Protein AF-A0A957LL84-F1 (afdb_monomer_lite)

Sequence (415 aa):
MSAEILDGRALAKEIRATLKNDVAALRARAGISPTLAVLRIGDDDASAGYARAIQKTCDGVGVDFREVDMPFAAQQGEVEEVLNELNTAPEVHGIMILEPVPDHISHAALIDMLNPAKDVDGVHPINAGRLQADRPPYFVPATPAGGIRLLEKAGVAFKGKEAVIVGRSDIVGKPMAMLLLHRHCTVTLCHSRTVDLPAVCRRADILCLAIGRAEMVKPDWVKPGAIVVDRHLLTIPPGVPAPATLRIEAGLYDARSGERLAVGNADRVALADIGVAPAPGDLPNAGRVDFGGKLALAGYDLDRRHSAPGDSLTLTMWWDALGVMDRDYVAFAHLLLPPDAVWAQDDRLLERSGARTSAWRVGDRLQATYTLALPETAPPGIYHVEVGVYDKDTYERLPVGGSEQGVALARIKVE

pLDDT: mean 88.14, std 11.17, range [44.12, 98.69]

Secondary structure (DSSP, 8-state):
-PPPP--HHHHHHHHHHHHHHHHHHHHHHH-PPPEEEEEEES--HHHHHHHHHHHHHHHHHT-EEEEEEE-TT--HHHHHHHHHHHHH-TT--EEEEPSPPPTTS-HHHHHHHS-TTTBTT--SHHHHHHHHTT-SS----HHHHHHHHHHHHTT---TT-EEEEE---TTTHHHHHHHHHHTT-EEEEE-TT-TTHHHHHTT-SEEEE--S-TT-S-GGGSPTT-EEEE----PPPTT--SSEEEEEEE-EE-TTT-PEEPBTTBSSEEEEEEEEPPPTTS-TT---EEETTTEEEEEEEES-SEE-TT-EEEEEEEEEE-S--SS-EEEEEEEEETTTEEEEEEEEE-EETTEEGGGPPTT-EEEEEEEEE--TTPPSEEEEEEEEEEETTT-PBPPBTTBSSPEEEEEEEE-

Radius of gyration: 27.76 Å; chains: 1; bounding box: 56×71×68 Å

Structure (mmCIF, N/CA/C/O backbone):
data_AF-A0A957LL84-F1
#
_entry.id   AF-A0A957LL84-F1
#
loop_
_atom_site.group_PDB
_atom_site.id
_atom_site.type_symbol
_atom_site.label_atom_id
_atom_site.label_alt_id
_atom_site.label_comp_id
_atom_site.label_asym_id
_atom_site.label_entity_id
_atom_site.label_seq_id
_atom_site.pdbx_PDB_ins_code
_atom_site.Cartn_x
_atom_site.Cartn_y
_atom_site.Cartn_z
_atom_site.occupancy
_atom_site.B_iso_or_equiv
_atom_site.auth_seq_id
_atom_site.auth_comp_id
_atom_site.auth_asym_id
_atom_site.auth_atom_id
_atom_site.pdbx_PDB_model_num
ATOM 1 N N . MET A 1 1 ? 16.658 11.658 -28.498 1.00 50.75 1 MET A N 1
ATOM 2 C CA . MET A 1 1 ? 15.235 11.539 -28.115 1.00 50.75 1 MET A CA 1
ATOM 3 C C . MET A 1 1 ? 15.182 11.368 -26.610 1.00 50.75 1 MET A C 1
ATOM 5 O O . MET A 1 1 ? 16.007 10.627 -26.090 1.00 50.75 1 MET A O 1
ATOM 9 N N . SER A 1 2 ? 14.302 12.097 -25.926 1.00 71.19 2 SER A N 1
ATOM 10 C CA . SER A 1 2 ? 14.059 11.949 -24.486 1.00 71.19 2 SER A CA 1
ATOM 11 C C . SER A 1 2 ? 13.233 10.691 -24.207 1.00 71.19 2 SER A C 1
ATOM 13 O O . SER A 1 2 ? 12.508 10.231 -25.088 1.00 71.19 2 SER A O 1
ATOM 15 N N . ALA A 1 3 ? 13.342 10.134 -22.999 1.00 77.75 3 ALA A N 1
ATOM 16 C CA . ALA A 1 3 ? 12.500 9.017 -22.577 1.00 77.75 3 ALA A CA 1
ATOM 17 C C . ALA A 1 3 ? 11.022 9.436 -22.483 1.00 77.75 3 ALA A C 1
ATOM 19 O O . ALA A 1 3 ? 10.717 10.586 -22.157 1.00 77.75 3 ALA A O 1
ATOM 20 N N . GLU A 1 4 ? 10.118 8.496 -22.750 1.00 83.62 4 GLU A N 1
ATOM 21 C CA . GLU A 1 4 ? 8.680 8.654 -22.528 1.00 83.62 4 GLU A CA 1
ATOM 22 C C . GLU A 1 4 ? 8.308 8.157 -21.123 1.00 83.62 4 GLU A C 1
ATOM 24 O O . GLU A 1 4 ? 8.862 7.170 -20.635 1.00 83.62 4 GLU A O 1
ATOM 29 N N . ILE A 1 5 ? 7.383 8.850 -20.456 1.00 85.31 5 ILE A N 1
ATOM 30 C CA . ILE A 1 5 ? 6.962 8.522 -19.091 1.00 85.31 5 ILE A CA 1
ATOM 31 C C . ILE A 1 5 ? 5.828 7.497 -19.129 1.00 85.31 5 ILE A C 1
ATOM 33 O O . ILE A 1 5 ? 4.793 7.721 -19.752 1.00 85.31 5 ILE A O 1
ATOM 37 N N . LEU A 1 6 ? 5.987 6.406 -18.377 1.00 85.25 6 LEU A N 1
ATOM 38 C CA . LEU A 1 6 ? 4.911 5.455 -18.101 1.00 85.25 6 LEU A CA 1
ATOM 39 C C . LEU A 1 6 ? 3.955 6.047 -17.048 1.00 85.25 6 LEU A C 1
ATOM 41 O O . LEU A 1 6 ? 4.217 5.968 -15.847 1.00 85.25 6 LEU A O 1
ATOM 45 N N . ASP A 1 7 ? 2.851 6.663 -17.482 1.00 85.69 7 ASP A N 1
ATOM 46 C CA . ASP A 1 7 ? 1.905 7.338 -16.578 1.00 85.69 7 ASP A CA 1
ATOM 47 C C . ASP A 1 7 ? 1.000 6.349 -15.815 1.00 85.69 7 ASP A C 1
ATOM 49 O O . ASP A 1 7 ? -0.119 6.006 -16.217 1.00 85.69 7 ASP A O 1
ATOM 53 N N . GLY A 1 8 ? 1.478 5.916 -14.647 1.00 87.62 8 GLY A N 1
ATOM 54 C CA . GLY A 1 8 ? 0.708 5.058 -13.751 1.00 87.62 8 GLY A CA 1
ATOM 55 C C . GLY A 1 8 ? -0.472 5.733 -13.061 1.00 87.62 8 GLY A C 1
ATOM 56 O O . GLY A 1 8 ? -1.405 5.042 -12.649 1.00 87.62 8 GLY A O 1
ATOM 57 N N . ARG A 1 9 ? -0.499 7.067 -12.968 1.00 87.06 9 ARG A N 1
ATOM 58 C CA . ARG A 1 9 ? -1.618 7.792 -12.353 1.00 87.06 9 ARG A CA 1
ATOM 59 C C . ARG A 1 9 ? -2.830 7.775 -13.276 1.00 87.06 9 ARG A C 1
ATOM 61 O O . ARG A 1 9 ? -3.941 7.495 -12.812 1.00 87.06 9 ARG A O 1
ATOM 68 N N . ALA A 1 10 ? -2.614 8.040 -14.564 1.00 87.56 10 ALA A N 1
ATOM 69 C CA . ALA A 1 10 ? -3.643 7.920 -15.588 1.00 87.56 10 ALA A CA 1
ATOM 70 C C . ALA A 1 10 ? -4.172 6.481 -15.665 1.00 87.56 10 ALA A C 1
ATOM 72 O O . ALA A 1 10 ? -5.386 6.275 -15.589 1.00 87.56 10 ALA A O 1
ATOM 73 N N . LEU A 1 11 ? -3.276 5.486 -15.700 1.00 92.50 11 LEU A N 1
ATOM 74 C CA . LEU A 1 11 ? -3.664 4.074 -15.736 1.00 92.50 11 LEU A CA 1
ATOM 75 C C . LEU A 1 11 ? -4.475 3.655 -14.498 1.00 92.50 11 LEU A C 1
ATOM 77 O O . LEU A 1 11 ? -5.513 3.013 -14.628 1.00 92.50 11 LEU A O 1
ATOM 81 N N . ALA A 1 12 ? -4.061 4.051 -13.292 1.00 90.88 12 ALA A N 1
ATOM 82 C CA . ALA A 1 12 ? -4.800 3.726 -12.073 1.00 90.88 12 ALA A CA 1
ATOM 83 C C . ALA A 1 12 ? -6.204 4.359 -12.051 1.00 90.88 12 ALA A C 1
ATOM 85 O O . ALA A 1 12 ? -7.150 3.758 -11.541 1.00 90.88 12 ALA A O 1
ATOM 86 N N . LYS A 1 13 ? -6.364 5.571 -12.606 1.00 92.94 13 LYS A N 1
ATOM 87 C CA . LYS A 1 13 ? -7.678 6.218 -12.755 1.00 92.94 13 LYS A CA 1
ATOM 88 C C . LYS A 1 13 ? -8.585 5.422 -13.695 1.00 92.94 13 LYS A C 1
ATOM 90 O O . LYS A 1 13 ? -9.747 5.219 -13.359 1.00 92.94 13 LYS A O 1
ATOM 95 N N . GLU A 1 14 ? -8.052 4.968 -14.825 1.00 95.00 14 GLU A N 1
ATOM 96 C CA . GLU A 1 14 ? -8.768 4.120 -15.784 1.00 95.00 14 GLU A CA 1
ATOM 97 C C . GLU A 1 14 ? -9.196 2.792 -15.145 1.00 95.00 14 GLU A C 1
ATOM 99 O O . GLU A 1 14 ? -10.377 2.457 -15.175 1.00 95.00 14 GLU A O 1
ATOM 104 N N . ILE A 1 15 ? -8.274 2.091 -14.472 1.00 95.25 15 ILE A N 1
ATOM 105 C CA . ILE A 1 15 ? -8.563 0.817 -13.793 1.00 95.25 15 ILE A CA 1
ATOM 106 C C . ILE A 1 15 ? -9.683 0.981 -12.760 1.00 95.25 15 ILE A C 1
ATOM 108 O O . ILE A 1 15 ? -10.614 0.180 -12.743 1.00 95.25 15 ILE A O 1
ATOM 112 N N . ARG A 1 16 ? -9.638 2.027 -11.924 1.00 95.44 16 ARG A N 1
ATOM 113 C CA . ARG A 1 16 ? -10.694 2.287 -10.929 1.00 95.44 16 ARG A CA 1
ATOM 114 C C . ARG A 1 16 ? -12.047 2.591 -11.570 1.00 95.44 16 ARG A C 1
ATOM 116 O O . ARG A 1 16 ? -13.069 2.175 -11.033 1.00 95.44 16 ARG A O 1
ATOM 123 N N . ALA A 1 17 ? -12.070 3.304 -12.697 1.00 95.38 17 ALA A N 1
ATOM 124 C CA . ALA A 1 17 ? -13.312 3.595 -13.410 1.00 95.38 17 ALA A CA 1
ATOM 125 C C . ALA A 1 17 ? -13.956 2.314 -13.963 1.00 95.38 17 ALA A C 1
ATOM 127 O O . ALA A 1 17 ? -15.155 2.112 -13.783 1.00 95.38 17 ALA A O 1
ATOM 128 N N . THR A 1 18 ? -13.158 1.428 -14.566 1.00 96.19 18 THR A N 1
ATOM 129 C CA . THR A 1 18 ? -13.625 0.111 -15.022 1.00 96.19 18 THR A CA 1
ATOM 130 C C . THR A 1 18 ? -14.109 -0.737 -13.849 1.00 96.19 18 THR A C 1
ATOM 132 O O . THR A 1 18 ? -15.236 -1.221 -13.876 1.00 96.19 18 THR A O 1
ATOM 135 N N . LEU A 1 19 ? -13.316 -0.826 -12.776 1.00 96.12 19 LEU A N 1
ATOM 136 C CA . LEU A 1 19 ? -13.655 -1.621 -11.595 1.00 96.12 19 LEU A CA 1
ATOM 137 C C . LEU A 1 19 ? -14.974 -1.174 -10.954 1.00 96.12 19 LEU A C 1
ATOM 139 O O . LEU A 1 19 ? -15.788 -2.011 -10.581 1.00 96.12 19 LEU A O 1
ATOM 143 N N . LYS A 1 20 ? -15.225 0.138 -10.881 1.00 97.31 20 LYS A N 1
ATOM 144 C CA . LYS A 1 20 ? -16.495 0.677 -10.379 1.00 97.31 20 LYS A CA 1
ATOM 145 C C . LYS A 1 20 ? -17.698 0.164 -11.175 1.00 97.31 20 LYS A C 1
ATOM 147 O O . LYS A 1 20 ? -18.723 -0.184 -10.592 1.00 97.31 20 LYS A O 1
ATOM 152 N N . ASN A 1 21 ? -17.575 0.111 -12.500 1.00 97.31 21 ASN A N 1
ATOM 153 C CA . ASN A 1 21 ? -18.633 -0.406 -13.365 1.00 97.31 21 ASN A CA 1
ATOM 154 C C . ASN A 1 21 ? -18.807 -1.921 -13.185 1.00 97.31 21 ASN A C 1
ATOM 156 O O . ASN A 1 21 ? -19.938 -2.393 -13.083 1.00 97.31 21 ASN A O 1
ATOM 160 N N . ASP A 1 22 ? -17.705 -2.668 -13.086 1.00 96.69 22 ASP A N 1
ATOM 161 C CA . ASP A 1 22 ? -17.727 -4.123 -12.900 1.00 96.69 22 ASP A CA 1
ATOM 162 C C . ASP A 1 22 ? -18.371 -4.520 -11.565 1.00 96.69 22 ASP A C 1
ATOM 164 O O . ASP A 1 22 ? -19.194 -5.436 -11.516 1.00 96.69 22 ASP A O 1
ATOM 168 N N . VAL A 1 23 ? -18.052 -3.799 -10.487 1.00 97.19 23 VAL A N 1
ATOM 169 C CA . VAL A 1 23 ? -18.626 -4.017 -9.152 1.00 97.19 23 VAL A CA 1
ATOM 170 C C . VAL A 1 23 ? -20.118 -3.687 -9.139 1.00 97.19 23 VAL A C 1
ATOM 172 O O . VAL A 1 23 ? -20.918 -4.484 -8.645 1.00 97.19 23 VAL A O 1
ATOM 175 N N . ALA A 1 24 ? -20.526 -2.570 -9.752 1.00 96.62 24 ALA A N 1
ATOM 176 C CA . ALA A 1 24 ? -21.940 -2.230 -9.895 1.00 96.62 24 ALA A CA 1
ATOM 177 C C . ALA A 1 24 ? -22.710 -3.302 -10.690 1.00 96.62 24 ALA A C 1
ATOM 179 O O . ALA A 1 24 ? -23.797 -3.719 -10.283 1.00 96.62 24 ALA A O 1
ATOM 180 N N . ALA A 1 25 ? -22.131 -3.796 -11.789 1.00 97.12 25 ALA A N 1
ATOM 181 C CA . ALA A 1 25 ? -22.722 -4.856 -12.599 1.00 97.12 25 ALA A CA 1
ATOM 182 C C . ALA A 1 25 ? -22.815 -6.187 -11.838 1.00 97.12 25 ALA A C 1
ATOM 184 O O . ALA A 1 25 ? -23.831 -6.878 -11.933 1.00 97.12 25 ALA A O 1
ATOM 185 N N . LEU A 1 26 ? -21.787 -6.548 -11.061 1.00 96.75 26 LEU A N 1
ATOM 186 C CA . LEU A 1 26 ? -21.783 -7.750 -10.228 1.00 96.75 26 LEU A CA 1
ATOM 187 C C . LEU A 1 26 ? -22.879 -7.696 -9.158 1.00 96.75 26 LEU A C 1
ATOM 189 O O . LEU A 1 26 ? -23.632 -8.663 -9.010 1.00 96.75 26 LEU A O 1
ATOM 193 N N . ARG A 1 27 ? -23.020 -6.551 -8.485 1.00 95.56 27 ARG A N 1
ATOM 194 C CA . ARG A 1 27 ? -24.066 -6.329 -7.484 1.00 95.56 27 ARG A CA 1
ATOM 195 C C . ARG A 1 27 ? -25.458 -6.428 -8.099 1.00 95.56 27 ARG A C 1
ATOM 197 O O . ARG A 1 27 ? -26.313 -7.121 -7.559 1.00 95.56 27 ARG A O 1
ATOM 204 N N . ALA A 1 28 ? -25.667 -5.806 -9.260 1.00 96.44 28 ALA A N 1
ATOM 205 C CA . ALA A 1 28 ? -26.950 -5.833 -9.958 1.00 96.44 28 ALA A CA 1
ATOM 206 C C . ALA A 1 28 ? -27.344 -7.238 -10.444 1.00 96.44 28 ALA A C 1
ATOM 208 O O . ALA A 1 28 ? -28.510 -7.611 -10.354 1.00 96.44 28 ALA A O 1
ATOM 209 N N . ARG A 1 29 ? -26.387 -8.022 -10.962 1.00 97.06 29 ARG A N 1
ATOM 210 C CA . ARG A 1 29 ? -26.680 -9.330 -11.578 1.00 97.06 29 ARG A CA 1
ATOM 211 C C . ARG A 1 29 ? -26.731 -10.497 -10.593 1.00 97.06 29 ARG A C 1
ATOM 213 O O . ARG A 1 29 ? -27.432 -11.464 -10.859 1.00 97.06 29 ARG A O 1
ATOM 220 N N . ALA A 1 30 ? -25.947 -10.444 -9.516 1.00 94.75 30 ALA A N 1
ATOM 221 C CA . ALA A 1 30 ? -25.749 -11.577 -8.609 1.00 94.75 30 ALA A CA 1
ATOM 222 C C . ALA A 1 30 ? -26.071 -11.254 -7.144 1.00 94.75 30 ALA A C 1
ATOM 224 O O . ALA A 1 30 ? -26.019 -12.152 -6.312 1.00 94.75 30 ALA A O 1
ATOM 225 N N . GLY A 1 31 ? -26.364 -9.992 -6.804 1.00 94.12 31 GLY A N 1
ATOM 226 C CA . GLY A 1 31 ? -26.556 -9.571 -5.413 1.00 94.12 31 GLY A CA 1
ATOM 227 C C . GLY A 1 31 ? -25.285 -9.651 -4.560 1.00 94.12 31 GLY A C 1
ATOM 228 O O . GLY A 1 31 ? -25.365 -9.527 -3.343 1.00 94.12 31 GLY A O 1
ATOM 229 N N . ILE A 1 32 ? -24.120 -9.864 -5.181 1.00 94.06 32 ILE A N 1
ATOM 230 C CA . ILE A 1 32 ? -22.833 -10.001 -4.495 1.00 94.06 32 ILE A CA 1
ATOM 231 C C . ILE A 1 32 ? -22.184 -8.623 -4.381 1.00 94.06 32 ILE A C 1
ATOM 233 O O . ILE A 1 32 ? -21.918 -7.977 -5.398 1.00 94.06 32 ILE A O 1
ATOM 237 N N . SER A 1 33 ? -21.882 -8.213 -3.152 1.00 94.38 33 SER A N 1
ATOM 238 C CA . SER A 1 33 ? -20.912 -7.156 -2.874 1.00 94.38 33 SER A CA 1
ATOM 239 C C . SER A 1 33 ? -19.545 -7.793 -2.620 1.00 94.38 33 SER A C 1
ATOM 241 O O . SER A 1 33 ? -19.412 -8.543 -1.652 1.00 94.38 33 SER A O 1
ATOM 243 N N . PRO A 1 34 ? -18.522 -7.539 -3.453 1.00 97.19 34 PRO A N 1
ATOM 244 C CA . PRO A 1 34 ? -17.159 -7.919 -3.113 1.00 97.19 34 PRO A CA 1
ATOM 245 C C . PRO A 1 34 ? -16.738 -7.226 -1.821 1.00 97.19 34 PRO A C 1
ATOM 247 O O . PRO A 1 34 ? -16.951 -6.023 -1.686 1.00 97.19 34 PRO A O 1
ATOM 250 N N . THR A 1 35 ? -16.093 -7.971 -0.929 1.00 98.25 35 THR A N 1
ATOM 251 C CA . THR A 1 35 ? -15.623 -7.455 0.360 1.00 98.25 35 THR A CA 1
ATOM 252 C C . THR A 1 35 ? -14.144 -7.743 0.515 1.00 98.25 35 THR A C 1
ATOM 254 O O . THR A 1 35 ? -13.729 -8.905 0.423 1.00 98.25 35 THR A O 1
ATOM 257 N N . LEU A 1 36 ? -13.370 -6.694 0.778 1.00 98.44 36 LEU A N 1
ATOM 258 C CA . LEU A 1 36 ? -11.965 -6.781 1.147 1.00 98.44 36 LEU A CA 1
ATOM 259 C C . LEU A 1 36 ? -11.825 -6.633 2.662 1.00 98.44 36 LEU A C 1
ATOM 261 O O . LEU A 1 36 ? -12.185 -5.598 3.223 1.00 98.44 36 LEU A O 1
ATOM 265 N N . ALA A 1 37 ? -11.282 -7.659 3.311 1.00 98.38 37 ALA A N 1
ATOM 266 C CA . ALA A 1 37 ? -10.852 -7.588 4.696 1.00 98.38 37 ALA A CA 1
ATOM 267 C C . ALA A 1 37 ? -9.371 -7.199 4.777 1.00 98.38 37 ALA A C 1
ATOM 269 O O . ALA A 1 37 ? -8.539 -7.747 4.054 1.00 98.38 37 ALA A O 1
ATOM 270 N N . VAL A 1 38 ? -9.040 -6.270 5.667 1.00 97.12 38 VAL A N 1
ATOM 271 C CA . VAL A 1 38 ? -7.661 -5.868 5.954 1.00 97.12 38 VAL A CA 1
ATOM 272 C C . VAL A 1 38 ? -7.380 -6.125 7.425 1.00 97.12 38 VAL A C 1
ATOM 274 O O . VAL A 1 38 ? -8.045 -5.546 8.280 1.00 97.12 38 VAL A O 1
ATOM 277 N N . LEU A 1 39 ? -6.408 -6.992 7.702 1.00 95.44 39 LEU A N 1
ATOM 278 C CA . LEU A 1 39 ? -5.935 -7.317 9.042 1.00 95.44 39 LEU A CA 1
ATOM 279 C C . LEU A 1 39 ? -4.690 -6.482 9.357 1.00 95.44 39 LEU A C 1
ATOM 281 O O . LEU A 1 39 ? -3.664 -6.617 8.688 1.00 95.44 39 LEU A O 1
ATOM 285 N N . ARG A 1 40 ? -4.786 -5.629 10.377 1.00 91.25 40 ARG A N 1
ATOM 286 C CA . ARG A 1 40 ? -3.678 -4.847 10.935 1.00 91.25 40 ARG A CA 1
ATOM 287 C C . ARG A 1 40 ? -3.438 -5.276 12.378 1.00 91.25 40 ARG A C 1
ATOM 289 O O . ARG A 1 40 ? -4.389 -5.533 13.111 1.00 91.25 40 ARG A O 1
ATOM 296 N N . ILE A 1 41 ? -2.168 -5.365 12.768 1.00 85.94 41 ILE A N 1
ATOM 297 C CA . ILE A 1 41 ? -1.755 -5.802 14.102 1.00 85.94 41 ILE A CA 1
ATOM 298 C C . ILE A 1 41 ? -0.745 -4.789 14.639 1.00 85.94 41 ILE A C 1
ATOM 300 O O . ILE A 1 41 ? 0.314 -4.597 14.046 1.00 85.94 41 ILE A O 1
ATOM 304 N N . GLY A 1 42 ? -1.067 -4.159 15.764 1.00 72.94 42 GLY A N 1
ATOM 305 C CA . GLY A 1 42 ? -0.247 -3.124 16.381 1.00 72.94 42 GLY A CA 1
ATOM 306 C C . GLY A 1 42 ? -0.484 -1.714 15.841 1.00 72.94 42 GLY A C 1
ATOM 307 O O . GLY A 1 42 ? -1.317 -1.464 14.965 1.00 72.94 42 GLY A O 1
ATOM 308 N N . ASP A 1 43 ? 0.296 -0.787 16.393 1.00 63.41 43 ASP A N 1
ATOM 309 C CA . ASP A 1 43 ? 0.041 0.655 16.324 1.00 63.41 43 ASP A CA 1
ATOM 310 C C . ASP A 1 43 ? 0.946 1.374 15.307 1.00 63.41 43 ASP A C 1
ATOM 312 O O . ASP A 1 43 ? 1.359 2.514 15.509 1.00 63.41 43 ASP A O 1
ATOM 316 N N . ASP A 1 44 ? 1.300 0.704 14.206 1.00 61.88 44 ASP A N 1
ATOM 317 C CA . ASP A 1 44 ? 2.114 1.317 13.155 1.00 61.88 44 ASP A CA 1
ATOM 318 C C . ASP A 1 44 ? 1.301 2.349 12.346 1.00 61.88 44 ASP A C 1
ATOM 320 O O . ASP A 1 44 ? 0.413 2.014 11.551 1.00 61.88 44 ASP A O 1
ATOM 324 N N . ASP A 1 45 ? 1.634 3.630 12.530 1.00 55.59 45 ASP A N 1
ATOM 325 C CA . ASP A 1 45 ? 0.967 4.768 11.884 1.00 55.59 45 ASP A CA 1
ATOM 326 C C . ASP A 1 45 ? 0.991 4.685 10.347 1.00 55.59 45 ASP A C 1
ATOM 328 O O . ASP A 1 45 ? 0.041 5.116 9.675 1.00 55.59 45 ASP A O 1
ATOM 332 N N . ALA A 1 46 ? 2.059 4.119 9.770 1.00 57.38 46 ALA A N 1
ATOM 333 C CA . ALA A 1 46 ? 2.189 3.944 8.327 1.00 57.38 46 ALA A CA 1
ATOM 334 C C . ALA A 1 46 ? 1.185 2.905 7.798 1.00 57.38 46 ALA A C 1
ATOM 336 O O . ALA A 1 46 ? 0.487 3.168 6.812 1.00 57.38 46 ALA A O 1
ATOM 337 N N . SER A 1 47 ? 1.041 1.778 8.494 1.00 66.00 47 SER A N 1
ATOM 338 C CA . SER A 1 47 ? 0.056 0.731 8.211 1.00 66.00 47 SER A CA 1
ATOM 339 C C . SER A 1 47 ? -1.373 1.251 8.336 1.00 66.00 47 SER A C 1
ATOM 341 O O . SER A 1 47 ? -2.200 1.003 7.456 1.00 66.00 47 SER A O 1
ATOM 343 N N . ALA A 1 48 ? -1.667 2.053 9.363 1.00 68.50 48 ALA A N 1
ATOM 344 C CA . ALA A 1 48 ? -2.971 2.699 9.512 1.00 68.50 48 ALA A CA 1
ATOM 345 C C . ALA A 1 48 ? -3.256 3.694 8.367 1.00 68.50 48 ALA A C 1
ATOM 347 O O . ALA A 1 48 ? -4.366 3.753 7.830 1.00 68.50 48 ALA A O 1
ATOM 348 N N . GLY A 1 49 ? -2.249 4.465 7.941 1.00 69.56 49 GLY A N 1
ATOM 349 C CA . GLY A 1 49 ? -2.343 5.336 6.766 1.00 69.56 49 GLY A CA 1
ATOM 350 C C . GLY A 1 49 ? -2.634 4.570 5.476 1.00 69.56 49 GLY A C 1
ATOM 351 O O . GLY A 1 49 ? -3.470 4.999 4.674 1.00 69.56 49 GLY A O 1
ATOM 352 N N . TYR A 1 50 ? -1.987 3.420 5.298 1.00 75.38 50 TYR A N 1
ATOM 353 C CA . TYR A 1 50 ? -2.183 2.555 4.143 1.00 75.38 50 TYR A CA 1
ATOM 354 C C . TYR A 1 50 ? -3.579 1.912 4.131 1.00 75.38 50 TYR A C 1
ATOM 356 O O . TYR A 1 50 ? -4.259 1.969 3.103 1.00 75.38 50 TYR A O 1
ATOM 364 N N . ALA A 1 51 ? -4.069 1.418 5.274 1.00 83.06 51 ALA A N 1
ATOM 365 C CA . ALA A 1 51 ? -5.433 0.900 5.419 1.00 83.06 51 ALA A CA 1
ATOM 366 C C . ALA A 1 51 ? -6.489 1.942 5.010 1.00 83.06 51 ALA A C 1
ATOM 368 O O . ALA A 1 51 ? -7.371 1.648 4.201 1.00 83.06 51 ALA A O 1
ATOM 369 N N . ARG A 1 52 ? -6.343 3.198 5.461 1.00 82.81 52 ARG A N 1
ATOM 370 C CA . ARG A 1 52 ? -7.228 4.311 5.061 1.00 82.81 52 ARG A CA 1
ATOM 371 C C . ARG A 1 52 ? -7.208 4.571 3.552 1.00 82.81 52 ARG A C 1
ATOM 373 O O . ARG A 1 52 ? -8.242 4.880 2.957 1.00 82.81 52 ARG A O 1
ATOM 380 N N . ALA A 1 53 ? -6.044 4.461 2.910 1.00 82.31 53 ALA A N 1
ATOM 381 C CA . ALA A 1 53 ? -5.929 4.625 1.461 1.00 82.31 53 ALA A CA 1
ATOM 382 C C . ALA A 1 53 ? -6.623 3.486 0.689 1.00 82.31 53 ALA A C 1
ATOM 384 O O . ALA A 1 53 ? -7.269 3.743 -0.337 1.00 82.31 53 ALA A O 1
ATOM 385 N N . ILE A 1 54 ? -6.535 2.248 1.192 1.00 91.12 54 ILE A N 1
ATOM 386 C CA . ILE A 1 54 ? -7.260 1.092 0.647 1.00 91.12 54 ILE A CA 1
ATOM 387 C C . ILE A 1 54 ? -8.766 1.291 0.821 1.00 91.12 54 ILE A C 1
ATOM 389 O O . ILE A 1 54 ? -9.492 1.177 -0.166 1.00 91.12 54 ILE A O 1
ATOM 393 N N . GLN A 1 55 ? -9.228 1.662 2.019 1.00 94.31 55 GLN A N 1
ATOM 394 C CA . GLN A 1 55 ? -10.641 1.929 2.300 1.00 94.31 55 GLN A CA 1
ATOM 395 C C . GLN A 1 55 ? -11.210 2.970 1.336 1.00 94.31 55 GLN A C 1
ATOM 397 O O . GLN A 1 55 ? -12.157 2.691 0.609 1.00 94.31 55 GLN A O 1
ATOM 402 N N . LYS A 1 56 ? -10.554 4.131 1.221 1.00 90.75 56 LYS A N 1
ATOM 403 C CA . LYS A 1 56 ? -10.966 5.193 0.292 1.00 90.75 56 LYS A CA 1
ATOM 404 C C . LYS A 1 56 ? -11.036 4.709 -1.158 1.00 90.75 56 LYS A C 1
ATOM 406 O O . LYS A 1 56 ? -11.869 5.176 -1.937 1.00 90.75 56 LYS A O 1
ATOM 411 N N . THR A 1 57 ? -10.136 3.805 -1.546 1.00 92.50 57 THR A N 1
ATOM 412 C CA . THR A 1 57 ? -10.169 3.194 -2.876 1.00 92.50 57 THR A CA 1
ATOM 413 C C . THR A 1 57 ? -11.378 2.275 -3.022 1.00 92.50 57 THR A C 1
ATOM 415 O O . THR A 1 57 ? -12.081 2.407 -4.023 1.00 92.50 57 THR A O 1
ATOM 418 N N . CYS A 1 58 ? -11.641 1.411 -2.036 1.00 95.81 58 CYS A N 1
ATOM 419 C CA . CYS A 1 58 ? -12.788 0.501 -1.995 1.00 95.81 58 CYS A CA 1
ATOM 420 C C . CYS A 1 58 ? -14.113 1.269 -2.074 1.00 95.81 58 CYS A C 1
ATOM 422 O O . CYS A 1 58 ? -14.900 1.015 -2.987 1.00 95.81 58 CYS A O 1
ATOM 424 N N . ASP A 1 59 ? -14.286 2.298 -1.240 1.00 95.00 59 ASP A N 1
ATOM 425 C CA . ASP A 1 59 ? -15.456 3.185 -1.242 1.00 95.00 59 ASP A CA 1
ATOM 426 C C . ASP A 1 59 ? -15.666 3.832 -2.619 1.00 95.00 59 ASP A C 1
ATOM 428 O O . ASP A 1 59 ? -16.776 3.893 -3.150 1.00 95.00 59 ASP A O 1
ATOM 432 N N . GLY A 1 60 ? -14.574 4.285 -3.245 1.00 94.00 60 GLY A N 1
ATOM 433 C CA . GLY A 1 60 ? -14.606 4.925 -4.558 1.00 94.00 60 GLY A CA 1
ATOM 434 C C . GLY A 1 60 ? -15.057 4.004 -5.697 1.00 94.00 60 GLY A C 1
ATOM 435 O O . GLY A 1 60 ? -15.597 4.498 -6.695 1.00 94.00 60 GLY A O 1
ATOM 436 N N . VAL A 1 61 ? -14.849 2.689 -5.562 1.00 96.62 61 VAL A N 1
ATOM 437 C CA . VAL A 1 61 ? -15.224 1.675 -6.564 1.00 96.62 61 VAL A CA 1
ATOM 438 C C . VAL A 1 61 ? -16.431 0.822 -6.157 1.00 96.62 61 VAL A C 1
ATOM 440 O O . VAL A 1 61 ? -16.910 0.040 -6.972 1.00 96.62 61 VAL A O 1
ATOM 443 N N . GLY A 1 62 ? -16.959 0.994 -4.943 1.00 95.75 62 GLY A N 1
ATOM 444 C CA . GLY A 1 62 ? -18.123 0.265 -4.431 1.00 95.75 62 GLY A CA 1
ATOM 445 C C . GLY A 1 62 ? -17.827 -1.141 -3.899 1.00 95.75 62 GLY A C 1
ATOM 446 O O . GLY A 1 62 ? -18.744 -1.959 -3.854 1.00 95.75 62 GLY A O 1
ATOM 447 N N . VAL A 1 63 ? -16.571 -1.429 -3.545 1.00 97.62 63 VAL A N 1
ATOM 448 C CA . VAL A 1 63 ? -16.166 -2.658 -2.839 1.00 97.62 63 VAL A CA 1
ATOM 449 C C . VAL A 1 63 ? -16.376 -2.435 -1.344 1.00 97.62 63 VAL A C 1
ATOM 451 O O . VAL A 1 63 ? -15.952 -1.405 -0.823 1.00 97.62 63 VAL A O 1
ATOM 454 N N . ASP A 1 64 ? -17.007 -3.385 -0.658 1.00 97.88 64 ASP A N 1
ATOM 455 C CA . ASP A 1 64 ? -17.198 -3.313 0.788 1.00 97.88 64 ASP A CA 1
ATOM 456 C C . ASP A 1 64 ? -15.844 -3.533 1.493 1.00 97.88 64 ASP A C 1
ATOM 458 O O . ASP A 1 64 ? -15.007 -4.331 1.059 1.00 97.88 64 ASP A O 1
ATOM 462 N N . PHE A 1 65 ? -15.601 -2.805 2.582 1.00 97.56 65 PHE A N 1
ATOM 463 C CA . PHE A 1 65 ? -14.322 -2.818 3.291 1.00 97.56 65 PHE A CA 1
ATOM 464 C C . PHE A 1 65 ? -14.516 -3.214 4.752 1.00 97.56 65 PHE A C 1
ATOM 466 O O . PHE A 1 65 ? -15.337 -2.627 5.459 1.00 97.56 65 PHE A O 1
ATOM 473 N N . ARG A 1 66 ? -13.738 -4.195 5.214 1.00 97.12 66 ARG A N 1
ATOM 474 C CA . ARG A 1 66 ? -13.722 -4.650 6.606 1.00 97.12 66 ARG A CA 1
ATOM 475 C C . ARG A 1 66 ? -12.317 -4.495 7.172 1.00 97.12 66 ARG A C 1
ATOM 477 O O . ARG A 1 66 ? -11.445 -5.314 6.908 1.00 97.12 66 ARG A O 1
ATOM 484 N N . GLU A 1 67 ? -12.105 -3.462 7.973 1.00 93.81 67 GLU A N 1
ATOM 485 C CA . GLU A 1 67 ? -10.880 -3.348 8.766 1.00 93.81 67 GLU A CA 1
ATOM 486 C C . GLU A 1 67 ? -10.991 -4.224 10.014 1.00 93.81 67 GLU A C 1
ATOM 488 O O . GLU A 1 67 ? -11.994 -4.164 10.729 1.00 93.81 67 GLU A O 1
ATOM 493 N N . VAL A 1 68 ? -9.957 -5.017 10.275 1.00 94.06 68 VAL A N 1
ATOM 494 C CA . VAL A 1 68 ? -9.754 -5.719 11.539 1.00 94.06 68 VAL A CA 1
ATOM 495 C C . VAL A 1 68 ? -8.456 -5.208 12.141 1.00 94.06 68 VAL A C 1
ATOM 497 O O . VAL A 1 68 ? -7.375 -5.465 11.617 1.00 94.06 68 VAL A O 1
ATOM 500 N N . ASP A 1 69 ? -8.596 -4.444 13.217 1.00 86.81 69 ASP A N 1
ATOM 501 C CA . ASP A 1 69 ? -7.492 -3.833 13.945 1.00 86.81 69 ASP A CA 1
ATOM 502 C C . ASP A 1 69 ? -7.263 -4.591 15.252 1.00 86.81 69 ASP A C 1
ATOM 504 O O . ASP A 1 69 ? -8.158 -4.657 16.099 1.00 86.81 69 ASP A O 1
ATOM 508 N N . MET A 1 70 ? -6.089 -5.199 15.387 1.00 87.44 70 MET A N 1
ATOM 509 C CA . MET A 1 70 ? -5.686 -5.946 16.572 1.00 87.44 70 MET A CA 1
ATOM 510 C C . MET A 1 70 ? -4.604 -5.181 17.344 1.00 87.44 70 MET A C 1
ATOM 512 O O . MET A 1 70 ? -3.674 -4.657 16.730 1.00 87.44 70 MET A O 1
ATOM 516 N N . PRO A 1 71 ? -4.672 -5.132 18.687 1.00 78.69 71 PRO A N 1
ATOM 517 C CA . PRO A 1 71 ? -3.712 -4.382 19.492 1.00 78.69 71 PRO A CA 1
ATOM 518 C C . PRO A 1 71 ? -2.303 -4.982 19.380 1.00 78.69 71 PRO A C 1
ATOM 520 O O . PRO A 1 71 ? -2.150 -6.182 19.153 1.00 78.69 71 PRO A O 1
ATOM 523 N N . PHE A 1 72 ? -1.263 -4.185 19.650 1.00 72.88 72 PHE A N 1
ATOM 524 C CA . PHE A 1 72 ? 0.125 -4.678 19.710 1.00 72.88 72 PHE A CA 1
ATOM 525 C C . PHE A 1 72 ? 0.281 -5.867 20.675 1.00 72.88 72 PHE A C 1
ATOM 527 O O . PHE A 1 72 ? 1.058 -6.780 20.423 1.00 72.88 72 PHE A O 1
ATOM 534 N N . ALA A 1 73 ? -0.484 -5.877 21.771 1.00 75.25 73 ALA A N 1
ATOM 535 C CA . ALA A 1 73 ? -0.447 -6.930 22.784 1.00 75.25 73 ALA A CA 1
ATOM 536 C C . ALA A 1 73 ? -1.103 -8.257 22.353 1.00 75.25 73 ALA A C 1
ATOM 538 O O . ALA A 1 73 ? -0.993 -9.233 23.099 1.00 75.25 73 ALA A O 1
ATOM 539 N N . ALA A 1 74 ? -1.773 -8.300 21.194 1.00 80.44 74 ALA A N 1
ATOM 540 C CA . ALA A 1 74 ? -2.392 -9.516 20.682 1.00 80.44 74 ALA A CA 1
ATOM 541 C C . ALA A 1 74 ? -1.356 -10.636 20.547 1.00 80.44 74 ALA A C 1
ATOM 543 O O . ALA A 1 74 ? -0.219 -10.412 20.123 1.00 80.44 74 ALA A O 1
ATOM 544 N N . GLN A 1 75 ? -1.754 -11.841 20.929 1.00 92.25 75 GLN A N 1
ATOM 545 C CA . GLN A 1 75 ? -0.936 -13.042 20.853 1.00 92.25 75 GLN A CA 1
ATOM 546 C C . GLN A 1 75 ? -1.175 -13.778 19.533 1.00 92.25 75 GLN A C 1
ATOM 548 O O . GLN A 1 75 ? -2.231 -13.653 18.918 1.00 92.25 75 GLN A O 1
ATOM 553 N N . GLN A 1 76 ? -0.207 -14.605 19.123 1.00 94.44 76 GLN A N 1
ATOM 554 C CA . GLN A 1 76 ? -0.261 -15.364 17.865 1.00 94.44 76 GLN A CA 1
ATOM 555 C C . GLN A 1 76 ? -1.598 -16.099 17.672 1.00 94.44 76 GLN A C 1
ATOM 557 O O . GLN A 1 76 ? -2.217 -15.962 16.623 1.00 94.44 76 GLN A O 1
ATOM 562 N N . GLY A 1 77 ? -2.057 -16.832 18.692 1.00 97.38 77 GLY A N 1
ATOM 563 C CA . GLY A 1 77 ? -3.299 -17.607 18.613 1.00 97.38 77 GLY A CA 1
ATOM 564 C C . GLY A 1 77 ? -4.543 -16.740 18.402 1.00 97.38 77 GLY A C 1
ATOM 565 O O . GLY A 1 77 ? -5.407 -17.105 17.617 1.00 97.38 77 GLY A O 1
ATOM 566 N N . GLU A 1 78 ? -4.606 -15.560 19.024 1.00 95.19 78 GLU A N 1
ATOM 567 C CA . GLU A 1 78 ? -5.734 -14.630 18.859 1.00 95.19 78 GLU A CA 1
ATOM 568 C C . GLU A 1 78 ? -5.789 -14.090 17.422 1.00 95.19 78 GLU A C 1
ATOM 570 O O . GLU A 1 78 ? -6.859 -13.981 16.823 1.00 95.19 78 GLU A O 1
ATOM 575 N N . VAL A 1 79 ? -4.625 -13.779 16.841 1.00 96.50 79 VAL A N 1
ATOM 576 C CA . VAL A 1 79 ? -4.516 -13.319 15.448 1.00 96.50 79 VAL A CA 1
ATOM 577 C C . VAL A 1 79 ? -4.898 -14.431 14.469 1.00 96.50 79 VAL A C 1
ATOM 579 O O . VAL A 1 79 ? -5.590 -14.186 13.480 1.00 96.50 79 VAL A O 1
ATOM 582 N N . GLU A 1 80 ? -4.463 -15.659 14.740 1.00 98.31 80 GLU A N 1
ATOM 583 C CA . GLU A 1 80 ? -4.793 -16.839 13.942 1.00 98.31 80 GLU A CA 1
ATOM 584 C C . GLU A 1 80 ? -6.293 -17.162 13.967 1.00 98.31 80 GLU A C 1
ATOM 586 O O . GLU A 1 80 ? -6.872 -17.465 12.923 1.00 98.31 80 GLU A O 1
ATOM 591 N N . GLU A 1 81 ? -6.947 -17.044 15.125 1.00 98.44 81 GLU A N 1
ATOM 592 C CA . GLU A 1 81 ? -8.399 -17.213 15.255 1.00 98.44 81 GLU A CA 1
ATOM 593 C C . GLU A 1 81 ? -9.156 -16.208 14.381 1.00 98.44 81 GLU A C 1
ATOM 595 O O . GLU A 1 81 ? -9.998 -16.597 13.567 1.00 98.44 81 GLU A O 1
ATOM 600 N N . VAL A 1 82 ? -8.784 -14.930 14.464 1.00 98.12 82 VAL A N 1
ATOM 601 C CA . VAL A 1 82 ? -9.347 -13.854 13.637 1.00 98.12 82 VAL A CA 1
ATOM 602 C C . VAL A 1 82 ? -9.116 -14.108 12.144 1.00 98.12 82 VAL A C 1
ATOM 604 O O . VAL A 1 82 ? -10.031 -13.957 11.330 1.00 98.12 82 VAL A O 1
ATOM 607 N N . LEU A 1 83 ? -7.910 -14.524 11.749 1.00 98.31 83 LEU A N 1
ATOM 608 C CA . LEU A 1 83 ? -7.618 -14.850 10.353 1.00 98.31 83 LEU A CA 1
ATOM 609 C C . LEU A 1 83 ? -8.454 -16.043 9.867 1.00 98.31 83 LEU A C 1
ATOM 611 O O . LEU A 1 83 ? -8.948 -16.033 8.736 1.00 98.31 83 LEU A O 1
ATOM 615 N N . ASN A 1 84 ? -8.669 -17.049 10.714 1.00 98.44 84 ASN A N 1
ATOM 616 C CA . ASN A 1 84 ? -9.526 -18.186 10.400 1.00 98.44 84 ASN A CA 1
ATOM 617 C C . ASN A 1 84 ? -11.004 -17.780 10.229 1.00 98.44 84 ASN A C 1
ATOM 619 O O . ASN A 1 84 ? -11.674 -18.262 9.309 1.00 98.44 84 ASN A O 1
ATOM 623 N N . GLU A 1 85 ? -11.510 -16.850 11.043 1.00 98.38 85 GLU A N 1
ATOM 624 C CA . GLU A 1 85 ? -12.839 -16.261 10.834 1.00 98.38 85 GLU A CA 1
ATOM 625 C C . GLU A 1 85 ? -12.938 -15.590 9.458 1.00 98.38 85 GLU A C 1
ATOM 627 O O . GLU A 1 85 ? -13.857 -15.875 8.690 1.00 98.38 85 GLU A O 1
ATOM 632 N N . LEU A 1 86 ? -11.958 -14.761 9.083 1.00 98.50 86 LEU A N 1
ATOM 633 C CA . LEU A 1 86 ? -11.930 -14.114 7.764 1.00 98.50 86 LEU A CA 1
ATOM 634 C C . LEU A 1 86 ? -11.833 -15.135 6.616 1.00 98.50 86 LEU A C 1
ATOM 636 O O . LEU A 1 86 ? -12.505 -15.006 5.584 1.00 98.50 86 LEU A O 1
ATOM 640 N N . ASN A 1 87 ? -11.029 -16.184 6.790 1.00 98.44 87 ASN A N 1
ATOM 641 C CA . ASN A 1 87 ? -10.872 -17.264 5.817 1.00 98.44 87 ASN A CA 1
ATOM 642 C C . ASN A 1 87 ? -12.182 -18.007 5.543 1.00 98.44 87 ASN A C 1
ATOM 644 O O . ASN A 1 87 ? -12.438 -18.392 4.398 1.00 98.44 87 ASN A O 1
ATOM 648 N N . THR A 1 88 ? -13.011 -18.191 6.570 1.00 98.12 88 THR A N 1
ATOM 649 C CA . THR A 1 88 ? -14.252 -18.974 6.498 1.00 98.12 88 THR A CA 1
ATOM 650 C C . THR A 1 88 ? -15.494 -18.127 6.221 1.00 98.12 88 THR A C 1
ATOM 652 O O . THR A 1 88 ? -16.461 -18.649 5.670 1.00 98.12 88 THR A O 1
ATOM 655 N N . ALA A 1 89 ? -15.447 -16.820 6.491 1.00 98.00 89 ALA A N 1
ATOM 656 C CA . ALA A 1 89 ? -16.528 -15.867 6.251 1.00 98.00 89 ALA A CA 1
ATOM 657 C C . ALA A 1 89 ? -16.946 -15.810 4.763 1.00 98.00 89 ALA A C 1
ATOM 659 O O . ALA A 1 89 ? -16.164 -15.328 3.935 1.00 98.00 89 ALA A O 1
ATOM 660 N N . PRO A 1 90 ? -18.141 -16.290 4.367 1.00 96.50 90 PRO A N 1
ATOM 661 C CA . PRO A 1 90 ? -18.558 -16.322 2.962 1.00 96.50 90 PRO A CA 1
ATOM 662 C C . PRO A 1 90 ? -18.732 -14.927 2.346 1.00 96.50 90 PRO A C 1
ATOM 664 O O . PRO A 1 90 ? -18.638 -14.779 1.132 1.00 96.50 90 PRO A O 1
ATOM 667 N N . GLU A 1 91 ? -18.961 -13.902 3.166 1.00 96.19 91 GLU A N 1
ATOM 668 C CA . GLU A 1 91 ? -19.072 -12.509 2.744 1.00 96.19 91 GLU A CA 1
ATOM 669 C C . GLU A 1 91 ? -17.714 -11.840 2.478 1.00 96.19 91 GLU A C 1
ATOM 671 O O . GLU A 1 91 ? -17.671 -10.804 1.815 1.00 96.19 91 GLU A O 1
ATOM 676 N N . VAL A 1 92 ? -16.606 -12.416 2.964 1.00 98.25 92 VAL A N 1
ATOM 677 C CA . VAL A 1 92 ? -15.238 -11.921 2.738 1.00 98.25 92 VAL A CA 1
ATOM 678 C C . VAL A 1 92 ? -14.648 -12.606 1.511 1.00 98.25 92 VAL A C 1
ATOM 680 O O . VAL A 1 92 ? -14.476 -13.825 1.492 1.00 98.25 92 VAL A O 1
ATOM 683 N N . HIS A 1 93 ? -14.290 -11.818 0.500 1.00 97.94 93 HIS A N 1
ATOM 684 C CA . HIS A 1 93 ? -13.833 -12.319 -0.799 1.00 97.94 93 HIS A CA 1
ATOM 685 C C . HIS A 1 93 ? -12.323 -12.158 -0.997 1.00 97.94 93 HIS A C 1
ATOM 687 O O . HIS A 1 93 ? -11.721 -12.895 -1.774 1.00 97.94 93 HIS A O 1
ATOM 693 N N . GLY A 1 94 ? -11.715 -11.208 -0.287 1.00 98.12 94 GLY A N 1
ATOM 694 C CA . GLY A 1 94 ? -10.278 -10.986 -0.271 1.00 98.12 94 GLY A CA 1
ATOM 695 C C . GLY A 1 94 ? -9.796 -10.603 1.117 1.00 98.12 94 GLY A C 1
ATOM 696 O O . GLY A 1 94 ? -10.533 -9.968 1.869 1.00 98.12 94 GLY A O 1
ATOM 697 N N . ILE A 1 95 ? -8.572 -10.994 1.450 1.00 98.50 95 ILE A N 1
ATOM 698 C CA . ILE A 1 95 ? -7.910 -10.705 2.718 1.00 98.50 95 ILE A CA 1
ATOM 699 C C . ILE A 1 95 ? -6.516 -10.158 2.411 1.00 98.50 95 ILE A C 1
ATOM 701 O O . ILE A 1 95 ? -5.795 -10.715 1.582 1.00 98.50 95 ILE A O 1
ATOM 705 N N . MET A 1 96 ? -6.144 -9.078 3.091 1.00 96.62 96 MET A N 1
ATOM 706 C CA . MET A 1 96 ? -4.782 -8.549 3.120 1.00 96.62 96 MET A CA 1
ATOM 707 C C . MET A 1 96 ? -4.310 -8.451 4.565 1.00 96.62 96 MET A C 1
ATOM 709 O O . MET A 1 96 ? -5.030 -7.927 5.412 1.00 96.62 96 MET A O 1
ATOM 713 N N . ILE A 1 97 ? -3.098 -8.925 4.832 1.00 94.88 97 ILE A N 1
ATOM 714 C CA . ILE A 1 97 ? -2.423 -8.765 6.122 1.00 94.88 97 ILE A CA 1
ATOM 715 C C . ILE A 1 97 ? -1.413 -7.633 5.939 1.00 94.88 97 ILE A C 1
ATOM 717 O O . ILE A 1 97 ? -0.586 -7.700 5.032 1.00 94.88 97 ILE A O 1
ATOM 721 N N . LEU A 1 98 ? -1.520 -6.562 6.728 1.00 88.62 98 LEU A N 1
ATOM 722 C CA . LEU A 1 98 ? -0.597 -5.432 6.620 1.00 88.62 98 LEU A CA 1
ATOM 723 C C . LEU A 1 98 ? 0.688 -5.687 7.408 1.00 88.62 98 LEU A C 1
ATOM 725 O O . LEU A 1 98 ? 0.655 -6.166 8.539 1.00 88.62 98 LEU A O 1
ATOM 729 N N . GLU A 1 99 ? 1.809 -5.313 6.799 1.00 83.44 99 GLU A N 1
ATOM 730 C CA . GLU A 1 99 ? 3.127 -5.271 7.427 1.00 83.44 99 GLU A CA 1
ATOM 731 C C . GLU A 1 99 ? 3.485 -3.831 7.854 1.00 83.44 99 GLU A C 1
ATOM 733 O O . GLU A 1 99 ? 3.106 -2.890 7.147 1.00 83.44 99 GLU A O 1
ATOM 738 N N . PRO A 1 100 ? 4.301 -3.652 8.914 1.00 79.88 100 PRO A N 1
ATOM 739 C CA . PRO A 1 100 ? 4.910 -4.704 9.730 1.00 79.88 100 PRO A CA 1
ATOM 740 C C . PRO A 1 100 ? 3.937 -5.283 10.765 1.00 79.88 100 PRO A C 1
ATOM 742 O O . PRO A 1 100 ? 3.095 -4.577 11.308 1.00 79.88 100 PRO A O 1
ATOM 745 N N . VAL A 1 101 ? 4.102 -6.570 11.073 1.00 81.81 101 VAL A N 1
ATOM 746 C CA . VAL A 1 101 ? 3.494 -7.185 12.263 1.00 81.81 101 VAL A CA 1
ATOM 747 C C . VAL A 1 101 ? 4.486 -7.119 13.435 1.00 81.81 101 VAL A C 1
ATOM 749 O O . VAL A 1 101 ? 5.693 -7.053 13.183 1.00 81.81 101 VAL A O 1
ATOM 752 N N . PRO A 1 102 ? 4.031 -7.143 14.704 1.00 81.88 102 PRO A N 1
ATOM 753 C CA . PRO A 1 102 ? 4.929 -7.191 15.857 1.00 81.88 102 PRO A CA 1
ATOM 754 C C . PRO A 1 102 ? 5.884 -8.391 15.813 1.00 81.88 102 PRO A C 1
ATOM 756 O O . PRO A 1 102 ? 5.497 -9.469 15.370 1.00 81.88 102 PRO A O 1
ATOM 759 N N . ASP A 1 103 ? 7.101 -8.240 16.344 1.00 82.00 103 ASP A N 1
ATOM 760 C CA . ASP A 1 103 ? 8.148 -9.278 16.287 1.00 82.00 103 ASP A CA 1
ATOM 761 C C . ASP A 1 103 ? 7.751 -10.611 16.953 1.00 82.00 103 ASP A C 1
ATOM 763 O O . ASP A 1 103 ? 8.288 -11.665 16.609 1.00 82.00 103 ASP A O 1
ATOM 767 N N . HIS A 1 104 ? 6.823 -10.586 17.918 1.00 82.69 104 HIS A N 1
ATOM 768 C CA . HIS A 1 104 ? 6.301 -11.794 18.570 1.00 82.69 104 HIS A CA 1
ATOM 769 C C . HIS A 1 104 ? 5.229 -12.523 17.750 1.00 82.69 104 HIS A C 1
ATOM 771 O O . HIS A 1 104 ? 4.818 -13.617 18.139 1.00 82.69 104 HIS A O 1
ATOM 777 N N . ILE A 1 105 ? 4.787 -11.943 16.632 1.00 90.69 105 ILE A N 1
ATOM 778 C CA . ILE A 1 105 ? 3.837 -12.536 15.692 1.00 90.69 105 ILE A CA 1
ATOM 779 C C . ILE A 1 105 ? 4.597 -13.083 14.484 1.00 90.69 105 ILE A C 1
ATOM 781 O O . ILE A 1 105 ? 5.324 -12.380 13.783 1.00 90.69 105 ILE A O 1
ATOM 785 N N . SER A 1 106 ? 4.399 -14.365 14.195 1.00 94.94 106 SER A N 1
ATOM 786 C CA . SER A 1 106 ? 4.985 -15.013 13.028 1.00 94.94 106 SER A CA 1
ATOM 787 C C . SER A 1 106 ? 4.191 -14.665 11.773 1.00 94.94 106 SER A C 1
ATOM 789 O O . SER A 1 106 ? 3.200 -15.321 11.449 1.00 94.94 106 SER A O 1
ATOM 791 N N . HIS A 1 107 ? 4.662 -13.669 11.017 1.00 91.75 107 HIS A N 1
ATOM 792 C CA . HIS A 1 107 ? 4.064 -13.312 9.726 1.00 91.75 107 HIS A CA 1
ATOM 793 C C . HIS A 1 107 ? 3.969 -14.517 8.775 1.00 91.75 107 HIS A C 1
ATOM 795 O O . HIS A 1 107 ? 2.934 -14.746 8.160 1.00 91.75 107 HIS A O 1
ATOM 801 N N . ALA A 1 108 ? 5.023 -15.337 8.704 1.00 93.06 108 ALA A N 1
ATOM 802 C CA . ALA A 1 108 ? 5.047 -16.521 7.847 1.00 93.06 108 ALA A CA 1
ATOM 803 C C . ALA A 1 108 ? 3.932 -17.525 8.195 1.00 93.06 108 ALA A C 1
ATOM 805 O O . ALA A 1 108 ? 3.299 -18.059 7.290 1.00 93.06 108 ALA A O 1
ATOM 806 N N . ALA A 1 109 ? 3.647 -17.729 9.488 1.00 96.88 109 ALA A N 1
ATOM 807 C CA . ALA A 1 109 ? 2.560 -18.611 9.916 1.00 96.88 109 ALA A CA 1
ATOM 808 C C . ALA A 1 109 ? 1.184 -18.073 9.491 1.00 96.88 109 ALA A C 1
ATOM 810 O O . ALA A 1 109 ? 0.335 -18.844 9.049 1.00 96.88 109 ALA A O 1
ATOM 811 N N . LEU A 1 110 ? 0.985 -16.750 9.553 1.00 97.31 110 LEU A N 1
ATOM 812 C CA . LEU A 1 110 ? -0.247 -16.121 9.072 1.00 97.31 110 LEU A CA 1
ATOM 813 C C . LEU A 1 110 ? -0.410 -16.287 7.555 1.00 97.31 110 LEU A C 1
ATOM 815 O O . LEU A 1 110 ? -1.493 -16.636 7.090 1.00 97.31 110 LEU A O 1
ATOM 819 N N . ILE A 1 111 ? 0.662 -16.096 6.778 1.00 96.38 111 ILE A N 1
ATOM 820 C CA . ILE A 1 111 ? 0.631 -16.306 5.322 1.00 96.38 111 ILE A CA 1
ATOM 821 C C . ILE A 1 111 ? 0.317 -17.764 4.961 1.00 96.38 111 ILE A C 1
ATOM 823 O O . ILE A 1 111 ? -0.442 -18.000 4.023 1.00 96.38 111 ILE A O 1
ATOM 827 N N . ASP A 1 112 ? 0.862 -18.736 5.693 1.00 96.69 112 ASP A N 1
ATOM 828 C CA . ASP A 1 112 ? 0.589 -20.161 5.459 1.00 96.69 112 ASP A CA 1
ATOM 829 C C . ASP A 1 112 ? -0.841 -20.573 5.859 1.00 96.69 112 ASP A C 1
ATOM 831 O O . ASP A 1 112 ? -1.381 -21.538 5.315 1.00 96.69 112 ASP A O 1
ATOM 835 N N . MET A 1 113 ? -1.463 -19.849 6.796 1.00 97.62 113 MET A N 1
ATOM 836 C CA . MET A 1 113 ? -2.850 -20.060 7.224 1.00 97.62 113 MET A CA 1
ATOM 837 C C . MET A 1 113 ? -3.872 -19.369 6.312 1.00 97.62 113 MET A C 1
ATOM 839 O O . MET A 1 113 ? -5.024 -19.804 6.227 1.00 97.62 113 MET A O 1
ATOM 843 N N . LEU A 1 114 ? -3.491 -18.274 5.654 1.00 98.19 114 LEU A N 1
ATOM 844 C CA . LEU A 1 114 ? -4.354 -17.524 4.747 1.00 98.19 114 LEU A CA 1
ATOM 845 C C . LEU A 1 114 ? -4.953 -18.451 3.677 1.00 98.19 114 LEU A C 1
ATOM 847 O O . LEU A 1 114 ? -4.270 -19.280 3.096 1.00 98.19 114 LEU A O 1
ATOM 851 N N . ASN A 1 115 ? -6.240 -18.321 3.367 1.00 98.19 115 ASN A N 1
ATOM 852 C CA . ASN A 1 115 ? -6.847 -19.102 2.295 1.00 98.19 115 ASN A CA 1
ATOM 853 C C . ASN A 1 115 ? -6.304 -18.615 0.933 1.00 98.19 115 ASN A C 1
ATOM 855 O O . ASN A 1 115 ? -6.562 -17.462 0.572 1.00 98.19 115 ASN A O 1
ATOM 859 N N . PRO A 1 116 ? -5.650 -19.464 0.108 1.00 97.88 116 PRO A N 1
ATOM 860 C CA . PRO A 1 116 ? -5.115 -19.049 -1.194 1.00 97.88 116 PRO A CA 1
ATOM 861 C C . PRO A 1 116 ? -6.158 -18.435 -2.132 1.00 97.88 116 PRO A C 1
ATOM 863 O O . PRO A 1 116 ? -5.818 -17.635 -2.999 1.00 97.88 116 PRO A O 1
ATOM 866 N N . ALA A 1 117 ? -7.429 -18.826 -1.992 1.00 97.75 117 ALA A N 1
ATOM 867 C CA . ALA A 1 117 ? -8.527 -18.305 -2.802 1.00 97.75 117 ALA A CA 1
ATOM 868 C C . ALA A 1 117 ? -9.002 -16.908 -2.365 1.00 97.75 117 ALA A C 1
ATOM 870 O O . ALA A 1 117 ? -9.768 -16.288 -3.099 1.00 97.75 117 ALA A O 1
ATOM 871 N N . LYS A 1 118 ? -8.554 -16.419 -1.202 1.00 98.31 118 LYS A N 1
ATOM 872 C CA . LYS A 1 118 ? -8.816 -15.065 -0.689 1.00 98.31 118 LYS A CA 1
ATOM 873 C C . LYS A 1 118 ? -7.551 -14.208 -0.578 1.00 98.31 118 LYS A C 1
ATOM 875 O O . LYS A 1 118 ? -7.646 -13.040 -0.222 1.00 98.31 118 LYS A O 1
ATOM 880 N N . ASP A 1 119 ? -6.383 -14.762 -0.886 1.00 97.25 119 ASP A N 1
ATOM 881 C CA . ASP A 1 119 ? -5.092 -14.069 -0.885 1.00 97.25 119 ASP A CA 1
ATOM 882 C C . ASP A 1 119 ? -4.981 -13.091 -2.065 1.00 97.25 119 ASP A C 1
ATOM 884 O O . ASP A 1 119 ? -4.339 -13.363 -3.077 1.00 97.25 119 ASP A O 1
ATOM 888 N N . VAL A 1 120 ? -5.640 -11.939 -1.955 1.00 95.38 120 VAL A N 1
ATOM 889 C CA . VAL A 1 120 ? -5.666 -10.934 -3.029 1.00 95.38 120 VAL A CA 1
ATOM 890 C C . VAL A 1 120 ? -4.336 -10.200 -3.199 1.00 95.38 120 VAL A C 1
ATOM 892 O O . VAL A 1 120 ? -4.133 -9.571 -4.237 1.00 95.38 120 VAL A O 1
ATOM 895 N N . ASP A 1 121 ? -3.433 -10.300 -2.219 1.00 92.06 121 ASP A N 1
ATOM 896 C CA . ASP A 1 121 ? -2.078 -9.746 -2.304 1.00 92.06 121 ASP A CA 1
ATOM 897 C C . ASP A 1 121 ? -1.070 -10.736 -2.916 1.00 92.06 121 ASP A C 1
ATOM 899 O O . ASP A 1 121 ? 0.080 -10.386 -3.168 1.00 92.06 121 ASP A O 1
ATOM 903 N N . GLY A 1 122 ? -1.496 -11.970 -3.213 1.00 94.75 122 GLY A N 1
ATOM 904 C CA . GLY A 1 122 ? -0.698 -12.979 -3.910 1.00 94.75 122 GLY A CA 1
ATOM 905 C C . GLY A 1 122 ? 0.544 -13.439 -3.143 1.00 94.75 122 GLY A C 1
ATOM 906 O O . GLY A 1 122 ? 1.523 -13.852 -3.772 1.00 94.75 122 GLY A O 1
ATOM 907 N N . VAL A 1 123 ? 0.532 -13.336 -1.814 1.00 93.94 123 VAL A N 1
ATOM 908 C CA . VAL A 1 123 ? 1.682 -13.633 -0.946 1.00 93.94 123 VAL A CA 1
ATOM 909 C C . VAL A 1 123 ? 1.755 -15.105 -0.537 1.00 93.94 123 VAL A C 1
ATOM 911 O O . VAL A 1 123 ? 2.816 -15.579 -0.130 1.00 93.94 123 VAL A O 1
ATOM 914 N N . HIS A 1 124 ? 0.667 -15.863 -0.690 1.00 97.19 124 HIS A N 1
ATOM 915 C CA . HIS A 1 124 ? 0.621 -17.263 -0.297 1.00 97.19 124 HIS A CA 1
ATOM 916 C C . HIS A 1 124 ? 1.511 -18.130 -1.209 1.00 97.19 124 HIS A C 1
ATOM 918 O O . HIS A 1 124 ? 1.359 -18.109 -2.439 1.00 97.19 124 HIS A O 1
ATOM 924 N N . PRO A 1 125 ? 2.357 -19.016 -0.642 1.00 96.31 125 PRO A N 1
ATOM 925 C CA . PRO A 1 125 ? 3.154 -19.977 -1.407 1.00 96.31 125 PRO A CA 1
ATOM 926 C C . PRO A 1 125 ? 2.389 -20.813 -2.449 1.00 96.31 125 PRO A C 1
ATOM 928 O O . PRO A 1 125 ? 2.953 -21.152 -3.488 1.00 96.31 125 PRO A O 1
ATOM 931 N N . ILE A 1 126 ? 1.105 -21.131 -2.225 1.00 97.81 126 ILE A N 1
ATOM 932 C CA . ILE A 1 126 ? 0.274 -21.852 -3.202 1.00 97.81 126 ILE A CA 1
ATOM 933 C C . ILE A 1 126 ? 0.034 -20.995 -4.449 1.00 97.81 126 ILE A C 1
ATOM 935 O O . ILE A 1 126 ? 0.171 -21.501 -5.564 1.00 97.81 126 ILE A O 1
ATOM 939 N N . ASN A 1 127 ? -0.278 -19.707 -4.287 1.00 97.94 127 ASN A N 1
ATOM 940 C CA . ASN A 1 127 ? -0.435 -18.784 -5.411 1.00 97.94 127 ASN A CA 1
ATOM 941 C C . ASN A 1 127 ? 0.898 -18.561 -6.130 1.00 97.94 127 ASN A C 1
ATOM 943 O O . ASN A 1 127 ? 0.944 -18.642 -7.357 1.00 97.94 127 ASN A O 1
ATOM 947 N N . ALA A 1 128 ? 2.000 -18.416 -5.387 1.00 96.69 128 ALA A N 1
ATOM 948 C CA . ALA A 1 128 ? 3.341 -18.337 -5.966 1.00 96.69 128 ALA A CA 1
ATOM 949 C C . ALA A 1 128 ? 3.706 -19.599 -6.775 1.00 96.69 128 ALA A C 1
ATOM 951 O O . ALA A 1 128 ? 4.222 -19.503 -7.890 1.00 96.69 128 ALA A O 1
ATOM 952 N N . GLY A 1 129 ? 3.394 -20.791 -6.258 1.00 97.81 129 GLY A N 1
ATOM 953 C CA . GLY A 1 129 ? 3.614 -22.063 -6.949 1.00 97.81 129 GLY A CA 1
ATOM 954 C C . GLY A 1 129 ? 2.736 -22.231 -8.192 1.00 97.81 129 GLY A C 1
ATOM 955 O O . GLY A 1 129 ? 3.202 -22.721 -9.221 1.00 97.81 129 GLY A O 1
ATOM 956 N N . ARG A 1 130 ? 1.477 -21.784 -8.138 1.00 98.00 130 ARG A N 1
ATOM 957 C CA . ARG A 1 130 ? 0.577 -21.770 -9.301 1.00 98.00 130 ARG A CA 1
ATOM 958 C C . ARG A 1 130 ? 1.025 -20.776 -10.369 1.00 98.00 130 ARG A C 1
ATOM 960 O O . ARG A 1 130 ? 0.976 -21.138 -11.541 1.00 98.00 130 ARG A O 1
ATOM 967 N N . LEU A 1 131 ? 1.512 -19.594 -9.981 1.00 97.56 131 LEU A N 1
ATOM 968 C CA . LEU A 1 131 ? 2.161 -18.647 -10.890 1.00 97.56 131 LEU A CA 1
ATOM 969 C C . LEU A 1 131 ? 3.396 -19.289 -11.525 1.00 97.56 131 LEU A C 1
ATOM 971 O O . LEU A 1 131 ? 3.533 -19.260 -12.734 1.00 97.56 131 LEU A O 1
ATOM 975 N N . GLN A 1 132 ? 4.261 -19.938 -10.748 1.00 97.25 132 GLN A N 1
ATOM 976 C CA . GLN A 1 132 ? 5.450 -20.612 -11.280 1.00 97.25 132 GLN A CA 1
ATOM 977 C C . GLN A 1 132 ? 5.117 -21.710 -12.306 1.00 97.25 132 GLN A C 1
ATOM 979 O O . GLN A 1 132 ? 5.891 -21.939 -13.237 1.00 97.25 132 GLN A O 1
ATOM 984 N N . ALA A 1 133 ? 4.002 -22.417 -12.115 1.00 97.31 133 ALA A N 1
ATOM 985 C CA . ALA A 1 133 ? 3.546 -23.493 -12.993 1.00 97.31 133 ALA A CA 1
ATOM 986 C C . ALA A 1 133 ? 2.599 -23.026 -14.115 1.00 97.31 133 ALA A C 1
ATOM 988 O O . ALA A 1 133 ? 2.155 -23.862 -14.901 1.00 97.31 133 ALA A O 1
ATOM 989 N N . ASP A 1 134 ? 2.250 -21.738 -14.142 1.00 96.06 134 ASP A N 1
ATOM 990 C CA . ASP A 1 134 ? 1.196 -21.142 -14.966 1.00 96.06 134 ASP A CA 1
ATOM 991 C C . ASP A 1 134 ? -0.147 -21.902 -14.925 1.00 96.06 134 ASP A C 1
ATOM 993 O O . ASP A 1 134 ? -0.735 -22.258 -15.946 1.00 96.06 134 ASP A O 1
ATOM 997 N N . ARG A 1 135 ? -0.636 -22.202 -13.714 1.00 96.75 135 ARG A N 1
ATOM 998 C CA . ARG A 1 135 ? -1.875 -22.973 -13.484 1.00 96.75 135 ARG A CA 1
ATOM 999 C C . ARG A 1 135 ? -2.975 -22.133 -12.826 1.00 96.75 135 ARG A C 1
ATOM 1001 O O . ARG A 1 135 ? -3.151 -22.237 -11.608 1.00 96.75 135 ARG A O 1
ATOM 1008 N N . PRO A 1 136 ? -3.711 -21.302 -13.589 1.00 93.69 136 PRO A N 1
ATOM 1009 C CA . PRO A 1 136 ? -4.795 -20.488 -13.043 1.00 93.69 136 PRO A CA 1
ATOM 1010 C C . PRO A 1 136 ? -5.957 -21.345 -12.494 1.00 93.69 136 PRO A C 1
ATOM 1012 O O . PRO A 1 136 ? -6.144 -22.479 -12.941 1.00 93.69 136 PRO A O 1
ATOM 1015 N N . PRO A 1 137 ? -6.771 -20.809 -11.560 1.00 95.25 137 PRO A N 1
ATOM 1016 C CA . PRO A 1 137 ? -6.687 -19.455 -11.009 1.00 95.25 137 PRO A CA 1
ATOM 1017 C C . PRO A 1 137 ? -5.636 -19.322 -9.890 1.00 95.25 137 PRO A C 1
ATOM 1019 O O . PRO A 1 137 ? -5.477 -20.206 -9.042 1.00 95.25 137 PRO A O 1
ATOM 1022 N N . TYR A 1 138 ? -4.945 -18.183 -9.881 1.00 95.50 138 TYR A N 1
ATOM 1023 C CA . TYR A 1 138 ? -4.035 -17.752 -8.821 1.00 95.50 138 TYR A CA 1
ATOM 1024 C C . TYR A 1 138 ? -4.005 -16.226 -8.746 1.00 95.50 138 TYR A C 1
ATOM 1026 O O . TYR A 1 138 ? -4.204 -15.548 -9.757 1.00 95.50 138 TYR A O 1
ATOM 1034 N N . PHE A 1 139 ? -3.737 -15.697 -7.556 1.00 96.62 139 PHE A N 1
ATOM 1035 C CA . PHE A 1 139 ? -3.408 -14.287 -7.386 1.00 96.62 139 PHE A CA 1
ATOM 1036 C C . PHE A 1 139 ? -1.920 -14.048 -7.626 1.00 96.62 139 PHE A C 1
ATOM 1038 O O . PHE A 1 139 ? -1.087 -14.946 -7.506 1.00 96.62 139 PHE A O 1
ATOM 1045 N N . VAL A 1 140 ? -1.598 -12.821 -8.010 1.00 96.00 140 VAL A N 1
ATOM 1046 C CA . VAL A 1 140 ? -0.238 -12.367 -8.287 1.00 96.00 140 VAL A CA 1
ATOM 1047 C C . VAL A 1 140 ? -0.006 -11.134 -7.430 1.00 96.00 140 VAL A C 1
ATOM 1049 O O . VAL A 1 140 ? -0.908 -10.295 -7.382 1.00 96.00 140 VAL A O 1
ATOM 1052 N N . PRO A 1 141 ? 1.183 -10.967 -6.829 1.00 95.62 141 PRO A N 1
ATOM 1053 C CA . PRO A 1 141 ? 1.470 -9.770 -6.060 1.00 95.62 141 PRO A CA 1
ATOM 1054 C C . PRO A 1 141 ? 1.165 -8.473 -6.810 1.00 95.62 141 PRO A C 1
ATOM 1056 O O . PRO A 1 141 ? 1.472 -8.324 -8.000 1.00 95.62 141 PRO A O 1
ATOM 1059 N N . ALA A 1 142 ? 0.558 -7.514 -6.109 1.00 91.44 142 ALA A N 1
ATOM 1060 C CA . ALA A 1 142 ? -0.012 -6.320 -6.731 1.00 91.44 142 ALA A CA 1
ATOM 1061 C C . ALA A 1 142 ? 1.043 -5.455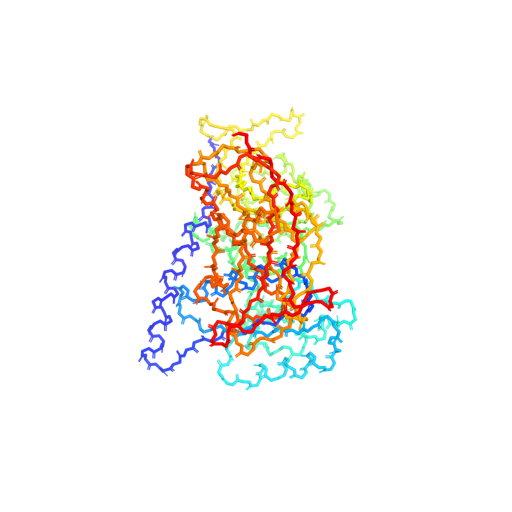 -7.446 1.00 91.44 142 ALA A C 1
ATOM 1063 O O . ALA A 1 142 ? 0.791 -4.922 -8.528 1.00 91.44 142 ALA A O 1
ATOM 1064 N N . THR A 1 143 ? 2.252 -5.349 -6.881 1.00 90.88 143 THR A N 1
ATOM 1065 C CA . THR A 1 143 ? 3.357 -4.559 -7.460 1.00 90.88 143 THR A CA 1
ATOM 1066 C C . THR A 1 143 ? 3.804 -5.080 -8.836 1.00 90.88 143 THR A C 1
ATOM 1068 O O . THR A 1 143 ? 3.772 -4.306 -9.798 1.00 90.88 143 THR A O 1
ATOM 1071 N N . PRO A 1 144 ? 4.216 -6.355 -8.997 1.00 95.12 144 PRO A N 1
ATOM 1072 C CA . PRO A 1 144 ? 4.595 -6.874 -10.307 1.00 95.12 144 PRO A CA 1
ATOM 1073 C C . PRO A 1 144 ? 3.416 -6.907 -11.287 1.00 95.12 144 PRO A C 1
ATOM 1075 O O . PRO A 1 144 ? 3.609 -6.574 -12.456 1.00 95.12 144 PRO A O 1
ATOM 1078 N N . ALA A 1 145 ? 2.193 -7.198 -10.827 1.00 95.12 145 ALA A N 1
ATOM 1079 C CA . ALA A 1 145 ? 1.000 -7.099 -11.669 1.00 95.12 145 ALA A CA 1
ATOM 1080 C C . ALA A 1 145 ? 0.797 -5.668 -12.205 1.00 95.12 145 ALA A C 1
ATOM 1082 O O . ALA A 1 145 ? 0.589 -5.479 -13.403 1.00 95.12 145 ALA A O 1
ATOM 1083 N N . GLY A 1 146 ? 0.935 -4.647 -11.354 1.00 94.12 146 GLY A N 1
ATOM 1084 C CA . GLY A 1 146 ? 0.866 -3.239 -11.748 1.00 94.12 146 GLY A CA 1
ATOM 1085 C C . GLY A 1 146 ? 1.951 -2.846 -12.754 1.00 94.12 146 GLY A C 1
ATOM 1086 O O . GLY A 1 146 ? 1.650 -2.204 -13.759 1.00 94.12 146 GLY A O 1
ATOM 1087 N N . GLY A 1 147 ? 3.195 -3.288 -12.539 1.00 94.62 147 GLY A N 1
ATOM 1088 C CA . GLY A 1 147 ? 4.301 -3.053 -13.475 1.00 94.62 147 GLY A CA 1
ATOM 1089 C C . GLY A 1 147 ? 4.040 -3.642 -14.863 1.00 94.62 147 GLY A C 1
ATOM 1090 O O . GLY A 1 147 ? 4.265 -2.981 -15.873 1.00 94.62 147 GLY A O 1
ATOM 1091 N N . ILE A 1 148 ? 3.473 -4.846 -14.927 1.00 96.81 148 ILE A N 1
ATOM 1092 C CA . ILE A 1 148 ? 3.044 -5.457 -16.187 1.00 96.81 148 ILE A CA 1
ATOM 1093 C C . ILE A 1 148 ? 1.941 -4.641 -16.868 1.00 96.81 148 ILE A C 1
ATOM 1095 O O . ILE A 1 148 ? 2.031 -4.391 -18.068 1.00 96.81 148 ILE A O 1
ATOM 1099 N N . ARG A 1 149 ? 0.935 -4.167 -16.120 1.00 96.12 149 ARG A N 1
ATOM 1100 C CA . ARG A 1 149 ? -0.141 -3.329 -16.677 1.00 96.12 149 ARG A CA 1
ATOM 1101 C C . ARG A 1 149 ? 0.387 -2.011 -17.248 1.00 96.12 149 ARG A C 1
ATOM 1103 O O . ARG A 1 149 ? -0.130 -1.554 -18.264 1.00 96.12 149 ARG A O 1
ATOM 1110 N N . LEU A 1 150 ? 1.420 -1.421 -16.639 1.00 94.62 150 LEU A N 1
ATOM 1111 C CA . LEU A 1 150 ? 2.109 -0.241 -17.183 1.00 94.62 150 LEU A CA 1
ATOM 1112 C C . LEU A 1 150 ? 2.781 -0.549 -18.523 1.00 94.62 150 LEU A C 1
ATOM 1114 O O . LEU A 1 150 ? 2.592 0.191 -19.486 1.00 94.62 150 LEU A O 1
ATOM 1118 N N . LEU A 1 151 ? 3.526 -1.655 -18.597 1.00 95.62 151 LEU A N 1
ATOM 1119 C CA . LEU A 1 151 ? 4.190 -2.093 -19.828 1.00 95.62 151 LEU A CA 1
ATOM 1120 C C . LEU A 1 151 ? 3.171 -2.398 -20.940 1.00 95.62 151 LEU A C 1
ATOM 1122 O O . LEU A 1 151 ? 3.364 -2.003 -22.088 1.00 95.62 151 LEU A O 1
ATOM 1126 N N . GLU A 1 152 ? 2.055 -3.044 -20.603 1.00 95.69 152 GLU A N 1
ATOM 1127 C CA . GLU A 1 152 ? 0.958 -3.307 -21.541 1.00 95.69 152 GLU A CA 1
ATOM 1128 C C . GLU A 1 152 ? 0.314 -2.006 -22.039 1.00 95.69 152 GLU A C 1
ATOM 1130 O O . GLU A 1 152 ? 0.112 -1.845 -23.243 1.00 95.69 152 GLU A O 1
ATOM 1135 N N . LYS A 1 153 ? 0.045 -1.047 -21.141 1.00 94.56 153 LYS A N 1
ATOM 1136 C CA . LYS A 1 153 ? -0.525 0.262 -21.504 1.00 94.56 153 LYS A CA 1
ATOM 1137 C C . LYS A 1 153 ? 0.381 1.043 -22.456 1.00 94.56 153 LYS A C 1
ATOM 1139 O O . LYS A 1 153 ? -0.127 1.740 -23.330 1.00 94.56 153 LYS A O 1
ATOM 1144 N N . ALA A 1 154 ? 1.694 0.899 -22.308 1.00 91.44 154 ALA A N 1
ATOM 1145 C CA . ALA A 1 154 ? 2.689 1.512 -23.181 1.00 91.44 154 ALA A CA 1
ATOM 1146 C C . ALA A 1 154 ? 2.917 0.754 -24.505 1.00 91.44 154 ALA A C 1
ATOM 1148 O O . ALA A 1 154 ? 3.789 1.129 -25.283 1.00 91.44 154 ALA A O 1
ATOM 1149 N N . GLY A 1 155 ? 2.159 -0.315 -24.780 1.00 94.56 155 GLY A N 1
ATOM 1150 C CA . GLY A 1 155 ? 2.246 -1.052 -26.044 1.00 94.56 155 GLY A CA 1
ATOM 1151 C C . GLY A 1 155 ? 3.526 -1.878 -26.196 1.00 94.56 155 GLY A C 1
ATOM 1152 O O . GLY A 1 155 ? 3.967 -2.143 -27.315 1.00 94.56 155 GLY A O 1
ATOM 1153 N N . VAL A 1 156 ? 4.150 -2.284 -25.086 1.00 94.50 156 VAL A N 1
ATOM 1154 C CA . VAL A 1 156 ? 5.411 -3.032 -25.115 1.00 94.50 156 VAL A CA 1
ATOM 1155 C C . VAL A 1 156 ? 5.206 -4.413 -25.743 1.00 94.50 156 VAL A C 1
ATOM 1157 O O . VAL A 1 156 ? 4.465 -5.253 -25.240 1.00 94.50 156 VAL A O 1
ATOM 1160 N N . ALA A 1 157 ? 5.920 -4.683 -26.836 1.00 95.25 157 ALA A N 1
ATOM 1161 C CA . ALA A 1 157 ? 5.947 -6.000 -27.465 1.00 95.25 157 ALA A CA 1
ATOM 1162 C C . ALA A 1 157 ? 6.879 -6.952 -26.693 1.00 95.25 157 ALA A C 1
ATOM 1164 O O . ALA A 1 157 ? 8.084 -6.965 -26.928 1.00 95.25 157 ALA A O 1
ATOM 1165 N N . PHE A 1 158 ? 6.338 -7.741 -25.765 1.00 97.94 158 PHE A N 1
ATOM 1166 C CA . PHE A 1 158 ? 7.127 -8.590 -24.858 1.00 97.94 158 PHE A CA 1
ATOM 1167 C C . PHE A 1 158 ? 7.927 -9.705 -25.548 1.00 97.94 158 PHE A C 1
ATOM 1169 O O . PHE A 1 158 ? 9.068 -9.980 -25.171 1.00 97.94 158 PHE A O 1
ATOM 1176 N N . LYS A 1 159 ? 7.338 -10.356 -26.557 1.00 98.25 159 LYS A N 1
ATOM 1177 C CA . LYS A 1 159 ? 7.890 -11.571 -27.167 1.00 98.25 159 LYS A CA 1
ATOM 1178 C C . LYS A 1 159 ? 9.299 -11.347 -27.722 1.00 98.25 159 LYS A C 1
ATOM 1180 O O . LYS A 1 159 ? 9.500 -10.508 -28.595 1.00 98.25 159 LYS A O 1
ATOM 1185 N N . GLY A 1 160 ? 10.252 -12.147 -27.245 1.00 96.50 160 GLY A N 1
ATOM 1186 C CA . GLY A 1 160 ? 11.649 -12.135 -27.686 1.00 96.50 160 GLY A CA 1
ATOM 1187 C C . GLY A 1 160 ? 12.520 -11.032 -27.076 1.00 96.50 160 GLY A C 1
ATOM 1188 O O . GLY A 1 160 ? 13.721 -11.034 -27.330 1.00 96.50 160 GLY A O 1
ATOM 1189 N N . LYS A 1 161 ? 11.961 -10.120 -26.268 1.00 98.25 161 LYS A N 1
ATOM 1190 C CA . LYS A 1 161 ? 12.745 -9.105 -25.548 1.00 98.25 161 LYS A CA 1
ATOM 1191 C C . LYS A 1 161 ? 13.531 -9.722 -24.395 1.00 98.25 161 LYS A C 1
ATOM 1193 O O . LYS A 1 161 ? 13.031 -10.625 -23.722 1.00 98.25 161 LYS A O 1
ATOM 1198 N N . GLU A 1 162 ? 14.726 -9.197 -24.129 1.00 98.50 162 GLU A N 1
ATOM 1199 C CA . GLU A 1 162 ? 15.481 -9.535 -22.918 1.00 98.50 162 GLU A CA 1
ATOM 1200 C C . GLU A 1 162 ? 15.002 -8.664 -21.749 1.00 98.50 162 GLU A C 1
ATOM 1202 O O . GLU A 1 162 ? 15.158 -7.441 -21.749 1.00 98.50 162 GLU A O 1
ATOM 1207 N N . ALA A 1 163 ? 14.405 -9.301 -20.746 1.00 98.50 163 ALA A N 1
ATOM 1208 C CA . ALA A 1 163 ? 14.000 -8.679 -19.499 1.00 98.50 163 ALA A CA 1
ATOM 1209 C C . ALA A 1 163 ? 15.017 -8.989 -18.395 1.00 98.50 163 ALA A C 1
ATOM 1211 O O . ALA A 1 163 ? 15.269 -10.153 -18.073 1.00 98.50 163 ALA A O 1
ATOM 1212 N N . VAL A 1 164 ? 15.573 -7.950 -17.779 1.00 98.50 164 VAL A N 1
ATOM 1213 C CA . VAL A 1 164 ? 16.475 -8.069 -16.630 1.00 98.50 164 VAL A CA 1
ATOM 1214 C C . VAL A 1 164 ? 15.766 -7.527 -15.400 1.00 98.50 164 VAL A C 1
ATOM 1216 O O . VAL A 1 164 ? 15.371 -6.364 -15.360 1.00 98.50 164 VAL A O 1
ATOM 1219 N N . ILE A 1 165 ? 15.623 -8.366 -14.379 1.00 97.94 165 ILE A N 1
ATOM 1220 C CA . ILE A 1 165 ? 15.045 -7.983 -13.093 1.00 97.94 165 ILE A CA 1
ATOM 1221 C C . ILE A 1 165 ? 16.186 -7.894 -12.087 1.00 97.94 165 ILE A C 1
ATOM 1223 O O . ILE A 1 165 ? 16.888 -8.876 -11.858 1.00 97.94 165 ILE A O 1
ATOM 1227 N N . VAL A 1 166 ? 16.375 -6.736 -11.462 1.00 95.94 166 VAL A N 1
ATOM 1228 C CA . VAL A 1 166 ? 17.359 -6.549 -10.393 1.00 95.94 166 VAL A CA 1
ATOM 1229 C C . VAL A 1 166 ? 16.639 -6.614 -9.054 1.00 95.94 166 VAL A C 1
ATOM 1231 O O . VAL A 1 166 ? 15.896 -5.704 -8.706 1.00 95.94 166 VAL A O 1
ATOM 1234 N N . GLY A 1 167 ? 16.864 -7.691 -8.302 1.00 93.31 167 GLY A N 1
ATOM 1235 C CA . GLY A 1 167 ? 16.156 -7.983 -7.056 1.00 93.31 167 GLY A CA 1
ATOM 1236 C C . GLY A 1 167 ? 15.333 -9.263 -7.176 1.00 93.31 167 GLY A C 1
ATOM 1237 O O . GLY A 1 167 ? 14.671 -9.493 -8.179 1.00 93.31 167 GLY A O 1
ATOM 1238 N N . ARG A 1 168 ? 15.385 -10.115 -6.145 1.00 93.75 168 ARG A N 1
ATOM 1239 C CA . ARG A 1 168 ? 14.801 -11.473 -6.149 1.00 93.75 168 ARG A CA 1
ATOM 1240 C C . ARG A 1 168 ? 13.875 -11.745 -4.961 1.00 93.75 168 ARG A C 1
ATOM 1242 O O . ARG A 1 168 ? 13.830 -12.872 -4.474 1.00 93.75 168 ARG A O 1
ATOM 1249 N N . SER A 1 169 ? 13.213 -10.705 -4.457 1.00 92.06 169 SER A N 1
ATOM 1250 C CA . SER A 1 169 ? 12.217 -10.855 -3.393 1.00 92.06 169 SER A CA 1
ATOM 1251 C C . SER A 1 169 ? 11.056 -11.738 -3.852 1.00 92.06 169 SER A C 1
ATOM 1253 O O . SER A 1 169 ? 10.760 -11.807 -5.051 1.00 92.06 169 SER A O 1
ATOM 1255 N N . ASP A 1 170 ? 10.402 -12.387 -2.893 1.00 89.94 170 ASP A N 1
ATOM 1256 C CA . ASP A 1 170 ? 9.286 -13.301 -3.150 1.00 89.94 170 ASP A CA 1
ATOM 1257 C C . ASP A 1 170 ? 8.033 -12.578 -3.659 1.00 89.94 170 ASP A C 1
ATOM 1259 O O . ASP A 1 170 ? 7.294 -13.135 -4.460 1.00 89.94 170 ASP A O 1
ATOM 1263 N N . ILE A 1 171 ? 7.865 -11.304 -3.297 1.00 89.62 171 ILE A N 1
ATOM 1264 C CA . ILE A 1 171 ? 6.673 -10.508 -3.629 1.00 89.62 171 ILE A CA 1
ATOM 1265 C C . ILE A 1 171 ? 6.847 -9.548 -4.818 1.00 89.62 171 ILE A C 1
ATOM 1267 O O . ILE A 1 171 ? 5.867 -9.021 -5.334 1.00 89.62 171 ILE A O 1
ATOM 1271 N N . VAL A 1 172 ? 8.075 -9.299 -5.296 1.00 92.88 172 VAL A N 1
ATOM 1272 C CA . VAL A 1 172 ? 8.300 -8.402 -6.453 1.00 92.88 172 VAL A CA 1
ATOM 1273 C C . VAL A 1 172 ? 9.189 -9.047 -7.506 1.00 92.88 172 VAL A C 1
ATOM 1275 O O . VAL A 1 172 ? 8.751 -9.247 -8.636 1.00 92.88 172 VAL A O 1
ATOM 1278 N N . GLY A 1 173 ? 10.434 -9.377 -7.159 1.00 95.00 173 GLY A N 1
ATOM 1279 C CA . GLY A 1 173 ? 11.440 -9.783 -8.143 1.00 95.00 173 GLY A CA 1
ATOM 1280 C C . GLY A 1 173 ? 11.110 -11.094 -8.859 1.00 95.00 173 GLY A C 1
ATOM 1281 O O . GLY A 1 173 ? 11.035 -11.142 -10.088 1.00 95.00 173 GLY A O 1
ATOM 1282 N N . LYS A 1 174 ? 10.882 -12.161 -8.085 1.00 96.75 174 LYS A N 1
ATOM 1283 C CA . LYS A 1 174 ? 10.518 -13.486 -8.616 1.00 96.75 174 LYS A CA 1
ATOM 1284 C C . LYS A 1 174 ? 9.188 -13.474 -9.393 1.00 96.75 174 LYS A C 1
ATOM 1286 O O . LYS A 1 174 ? 9.186 -13.948 -10.529 1.00 96.75 174 LYS A O 1
ATOM 1291 N N . PRO A 1 175 ? 8.082 -12.913 -8.867 1.00 97.25 175 PRO A N 1
ATOM 1292 C CA . PRO A 1 175 ? 6.823 -12.860 -9.608 1.00 97.25 175 PRO A CA 1
ATOM 1293 C C . PRO A 1 175 ? 6.917 -12.000 -10.874 1.00 97.25 175 PRO A C 1
ATOM 1295 O O . PRO A 1 175 ? 6.418 -12.427 -11.911 1.00 97.25 175 PRO A O 1
ATOM 1298 N N . MET A 1 176 ? 7.622 -10.857 -10.858 1.00 97.75 176 MET A N 1
ATOM 1299 C CA . MET A 1 176 ? 7.861 -10.069 -12.080 1.00 97.75 176 MET A CA 1
ATOM 1300 C C . MET A 1 176 ? 8.575 -10.898 -13.157 1.00 97.75 176 MET A C 1
ATOM 1302 O O . MET A 1 176 ? 8.176 -10.882 -14.321 1.00 97.75 176 MET A O 1
ATOM 1306 N N . ALA A 1 177 ? 9.604 -11.658 -12.766 1.00 98.00 177 ALA A N 1
ATOM 1307 C CA . ALA A 1 177 ? 10.323 -12.537 -13.680 1.00 98.00 177 ALA A CA 1
ATOM 1308 C C . ALA A 1 177 ? 9.397 -13.584 -14.323 1.00 98.00 177 ALA A C 1
ATOM 1310 O O . ALA A 1 177 ? 9.456 -13.776 -15.536 1.00 98.00 177 ALA A O 1
ATOM 1311 N N . MET A 1 178 ? 8.511 -14.216 -13.545 1.00 98.19 178 MET A N 1
ATOM 1312 C CA . MET A 1 178 ? 7.560 -15.202 -14.078 1.00 98.19 178 MET A CA 1
ATOM 1313 C C . MET A 1 178 ? 6.522 -14.570 -15.010 1.00 98.19 178 MET A C 1
ATOM 1315 O O . MET A 1 178 ? 6.277 -15.090 -16.095 1.00 98.19 178 MET A O 1
ATOM 1319 N N . LEU A 1 179 ? 5.973 -13.404 -14.661 1.00 98.00 179 LEU A N 1
ATOM 1320 C CA . LEU A 1 179 ? 4.992 -12.717 -15.507 1.00 98.00 179 LEU A CA 1
ATOM 1321 C C . LEU A 1 179 ? 5.558 -12.295 -16.869 1.00 98.00 179 LEU A C 1
ATOM 1323 O O . LEU A 1 179 ? 4.835 -12.340 -17.870 1.00 98.00 179 LEU A O 1
ATOM 1327 N N . LEU A 1 180 ? 6.825 -11.871 -16.910 1.00 98.38 180 LEU A N 1
ATOM 1328 C CA . LEU A 1 180 ? 7.532 -11.536 -18.150 1.00 98.38 180 LEU A CA 1
ATOM 1329 C C . LEU A 1 180 ? 7.894 -12.796 -18.943 1.00 98.38 180 LEU A C 1
ATOM 1331 O O . LEU A 1 180 ? 7.760 -12.808 -20.167 1.00 98.38 180 LEU A O 1
ATOM 1335 N N . LEU A 1 181 ? 8.278 -13.878 -18.258 1.00 98.38 181 LEU A N 1
ATOM 1336 C CA . LEU A 1 181 ? 8.533 -15.172 -18.890 1.00 98.38 181 LEU A CA 1
ATOM 1337 C C . LEU A 1 181 ? 7.272 -15.716 -19.581 1.00 98.38 181 LEU A C 1
ATOM 1339 O O . LEU A 1 181 ? 7.334 -16.110 -20.744 1.00 98.38 181 LEU A O 1
ATOM 1343 N N . HIS A 1 182 ? 6.113 -15.665 -18.916 1.00 97.62 182 HIS A N 1
ATOM 1344 C CA . HIS A 1 182 ? 4.827 -16.075 -19.501 1.00 97.62 182 HIS A CA 1
ATOM 1345 C C . HIS A 1 182 ? 4.423 -15.213 -20.706 1.00 97.62 182 HIS A C 1
ATOM 1347 O O . HIS A 1 182 ? 3.711 -15.673 -21.593 1.00 97.62 182 HIS A O 1
ATOM 1353 N N . ARG A 1 183 ? 4.927 -13.974 -20.785 1.00 97.75 183 ARG A N 1
ATOM 1354 C CA . ARG A 1 183 ? 4.775 -13.068 -21.939 1.00 97.75 183 ARG A CA 1
ATOM 1355 C C . ARG A 1 183 ? 5.869 -13.246 -22.998 1.00 97.75 183 ARG A C 1
ATOM 1357 O O . ARG A 1 183 ? 6.013 -12.412 -23.891 1.00 97.75 183 ARG A O 1
ATOM 1364 N N . HIS A 1 184 ? 6.604 -14.354 -22.936 1.00 98.19 184 HIS A N 1
ATOM 1365 C CA . HIS A 1 184 ? 7.631 -14.758 -23.896 1.00 98.19 184 HIS A CA 1
ATOM 1366 C C . HIS A 1 184 ? 8.876 -13.857 -23.935 1.00 98.19 184 HIS A C 1
ATOM 1368 O O . HIS A 1 184 ? 9.549 -13.793 -24.969 1.00 98.19 184 HIS A O 1
ATOM 1374 N N . CYS A 1 185 ? 9.202 -13.165 -22.841 1.00 98.62 185 CYS A N 1
ATOM 1375 C CA . CYS A 1 185 ? 10.519 -12.547 -22.691 1.00 98.62 185 CYS A CA 1
ATOM 1376 C C . CYS A 1 185 ? 11.591 -13.607 -22.388 1.00 98.62 185 CYS A C 1
ATOM 1378 O O . CYS A 1 185 ? 11.325 -14.609 -21.723 1.00 98.62 185 CYS A O 1
ATOM 1380 N N . THR A 1 186 ? 12.831 -13.340 -22.796 1.00 98.69 186 THR A N 1
ATOM 1381 C CA . THR A 1 186 ? 14.013 -13.993 -22.217 1.00 98.69 186 THR A CA 1
ATOM 1382 C C . THR A 1 186 ? 14.316 -13.296 -20.899 1.00 98.69 186 THR A C 1
ATOM 1384 O O . THR A 1 186 ? 14.508 -12.084 -20.889 1.00 98.69 186 THR A O 1
ATOM 1387 N N . VAL A 1 187 ? 14.345 -14.024 -19.783 1.00 98.50 187 VAL A N 1
ATOM 1388 C CA . VAL A 1 187 ? 14.406 -13.410 -18.450 1.00 98.50 187 VAL A CA 1
ATOM 1389 C C . VAL A 1 187 ? 15.729 -13.701 -17.745 1.00 98.50 187 VAL A C 1
ATOM 1391 O O . VAL A 1 187 ? 16.127 -14.855 -17.614 1.00 98.50 187 VAL A O 1
ATOM 1394 N N . THR A 1 188 ? 16.376 -12.653 -17.227 1.00 98.50 188 THR A N 1
ATOM 1395 C CA . THR A 1 188 ? 17.527 -12.747 -16.317 1.00 98.50 188 THR A CA 1
ATOM 1396 C C . THR A 1 188 ? 17.163 -12.157 -14.954 1.00 98.50 188 THR A C 1
ATOM 1398 O O . THR A 1 188 ? 16.845 -10.972 -14.853 1.00 98.50 188 THR A O 1
ATOM 1401 N N . LEU A 1 189 ? 17.236 -12.964 -13.891 1.00 98.00 189 LEU A N 1
ATOM 1402 C CA . LEU A 1 189 ? 16.987 -12.522 -12.516 1.00 98.00 189 LEU A CA 1
ATOM 1403 C C . LEU A 1 189 ? 18.308 -12.275 -11.773 1.00 98.00 189 LEU A C 1
ATOM 1405 O O . LEU A 1 189 ? 19.052 -13.204 -11.461 1.00 98.00 189 LEU A O 1
ATOM 1409 N N . CYS A 1 190 ? 18.579 -11.014 -11.460 1.00 97.56 190 CYS A N 1
ATOM 1410 C CA . CYS A 1 190 ? 19.785 -10.546 -10.790 1.00 97.56 190 CYS A CA 1
ATOM 1411 C C . CYS A 1 190 ? 19.583 -10.336 -9.284 1.00 97.56 190 CYS A C 1
ATOM 1413 O O . CYS A 1 190 ? 18.478 -10.109 -8.789 1.00 97.56 190 CYS A O 1
ATOM 1415 N N . HIS A 1 191 ? 20.682 -10.365 -8.532 1.00 94.44 191 HIS A N 1
ATOM 1416 C CA . HIS A 1 191 ? 20.704 -10.123 -7.091 1.00 94.44 191 HIS A CA 1
ATOM 1417 C C . HIS A 1 191 ? 22.077 -9.628 -6.621 1.00 94.44 191 HIS A C 1
ATOM 1419 O O . HIS A 1 191 ? 23.013 -9.496 -7.401 1.00 94.44 191 HIS A O 1
ATOM 1425 N N . SER A 1 192 ? 22.234 -9.422 -5.312 1.00 91.31 192 SER A N 1
ATOM 1426 C CA . SER A 1 192 ? 23.464 -8.918 -4.674 1.00 91.31 192 SER A CA 1
ATOM 1427 C C . SER A 1 192 ? 24.734 -9.756 -4.888 1.00 91.31 192 SER A C 1
ATOM 1429 O O . SER A 1 192 ? 25.802 -9.357 -4.445 1.00 91.31 192 SER A O 1
ATOM 1431 N N . ARG A 1 193 ? 24.629 -10.922 -5.536 1.00 93.62 193 ARG A N 1
ATOM 1432 C CA . ARG A 1 193 ? 25.759 -11.819 -5.842 1.00 93.62 193 ARG A CA 1
ATOM 1433 C C . ARG A 1 193 ? 25.940 -12.041 -7.349 1.00 93.62 193 ARG A C 1
ATOM 1435 O O . ARG A 1 193 ? 26.707 -12.910 -7.743 1.00 93.62 193 ARG A O 1
ATOM 1442 N N . THR A 1 194 ? 25.207 -11.308 -8.186 1.00 95.19 194 THR A N 1
ATOM 1443 C CA . THR A 1 194 ? 25.393 -11.336 -9.638 1.00 95.19 194 THR A CA 1
ATOM 1444 C C . THR A 1 194 ? 26.753 -10.732 -9.973 1.00 95.19 194 THR A C 1
ATOM 1446 O O . THR A 1 194 ? 27.030 -9.587 -9.617 1.00 95.19 194 THR A O 1
ATOM 1449 N N . VAL A 1 195 ? 27.597 -11.506 -10.652 1.00 97.31 195 VAL A N 1
ATOM 1450 C CA . VAL A 1 195 ? 28.892 -11.034 -11.153 1.00 97.31 195 VAL A CA 1
ATOM 1451 C C . VAL A 1 195 ? 28.653 -10.118 -12.350 1.00 97.31 195 VAL A C 1
ATOM 1453 O O . VAL A 1 195 ? 27.851 -10.447 -13.220 1.00 97.31 195 VAL A O 1
ATOM 1456 N N . ASP A 1 196 ? 29.336 -8.972 -12.361 1.00 96.25 196 ASP A N 1
ATOM 1457 C CA . ASP A 1 196 ? 29.209 -7.933 -13.391 1.00 96.25 196 ASP A CA 1
ATOM 1458 C C . ASP A 1 196 ? 27.746 -7.544 -13.683 1.00 96.25 196 ASP A C 1
ATOM 1460 O O . ASP A 1 196 ? 27.260 -7.543 -14.817 1.00 96.25 196 ASP A O 1
ATOM 1464 N N . LEU A 1 197 ? 27.025 -7.197 -12.612 1.00 95.69 197 LEU A N 1
ATOM 1465 C CA . LEU A 1 197 ? 25.670 -6.656 -12.701 1.00 95.69 197 LEU A CA 1
ATOM 1466 C C . LEU A 1 197 ? 25.530 -5.502 -13.724 1.00 95.69 197 LEU A C 1
ATOM 1468 O O . LEU A 1 197 ? 24.546 -5.527 -14.467 1.00 95.69 197 LEU A O 1
ATOM 1472 N N . PRO A 1 198 ? 26.480 -4.546 -13.847 1.00 95.25 198 PRO A N 1
ATOM 1473 C CA . PRO A 1 198 ? 26.420 -3.518 -14.887 1.00 95.25 198 PRO A CA 1
ATOM 1474 C C . PRO A 1 198 ? 26.317 -4.088 -16.306 1.00 95.25 198 PRO A C 1
ATOM 1476 O O . PRO A 1 198 ? 25.487 -3.633 -17.093 1.00 95.25 198 PRO A O 1
ATOM 1479 N N . ALA A 1 199 ? 27.144 -5.083 -16.653 1.00 97.38 199 ALA A N 1
ATOM 1480 C CA . ALA A 1 199 ? 27.109 -5.687 -17.983 1.00 97.38 199 ALA A CA 1
ATOM 1481 C C . ALA A 1 199 ? 25.815 -6.457 -18.242 1.00 97.38 199 ALA A C 1
ATOM 1483 O O . ALA A 1 199 ? 25.332 -6.463 -19.373 1.00 97.38 199 ALA A O 1
ATOM 1484 N N . VAL A 1 200 ? 25.234 -7.073 -17.210 1.00 97.69 200 VAL A N 1
ATOM 1485 C CA . VAL A 1 200 ? 23.934 -7.743 -17.320 1.00 97.69 200 VAL A CA 1
ATOM 1486 C C . VAL A 1 200 ? 22.816 -6.739 -17.594 1.00 97.69 200 VAL A C 1
ATOM 1488 O O . VAL A 1 200 ? 22.056 -6.930 -18.540 1.00 97.69 200 VAL A O 1
ATOM 1491 N N . CYS A 1 201 ? 22.749 -5.642 -16.835 1.00 96.56 201 CYS A N 1
ATOM 1492 C CA . CYS A 1 201 ? 21.739 -4.600 -17.038 1.00 96.56 201 CYS A CA 1
ATOM 1493 C C . CYS A 1 201 ? 21.803 -3.980 -18.445 1.00 96.56 201 CYS A C 1
ATOM 1495 O O . CYS A 1 201 ? 20.758 -3.750 -19.051 1.00 96.56 201 CYS A O 1
ATOM 1497 N N . ARG A 1 202 ? 23.009 -3.804 -19.013 1.00 97.19 202 ARG A N 1
ATOM 1498 C CA . ARG A 1 202 ? 23.204 -3.236 -20.363 1.00 97.19 202 ARG A CA 1
ATOM 1499 C C . ARG A 1 202 ? 22.601 -4.062 -21.500 1.00 97.19 202 ARG A C 1
ATOM 1501 O O . ARG A 1 202 ? 22.523 -3.566 -22.623 1.00 97.19 202 ARG A O 1
ATOM 1508 N N . ARG A 1 203 ? 22.195 -5.308 -21.253 1.00 97.06 203 ARG A N 1
ATOM 1509 C CA . ARG A 1 203 ? 21.531 -6.141 -22.266 1.00 97.06 203 ARG A CA 1
ATOM 1510 C C . ARG A 1 203 ? 20.020 -5.936 -22.313 1.00 97.06 203 ARG A C 1
ATOM 1512 O O . ARG A 1 203 ? 19.414 -6.201 -23.348 1.00 97.06 203 ARG A O 1
ATOM 1519 N N . ALA A 1 204 ? 19.427 -5.445 -21.225 1.00 97.88 204 ALA A N 1
ATOM 1520 C CA . ALA A 1 204 ? 17.984 -5.445 -21.043 1.00 97.88 204 ALA A CA 1
ATOM 1521 C C . ALA A 1 204 ? 17.272 -4.525 -22.045 1.00 97.88 204 ALA A C 1
ATOM 1523 O O . ALA A 1 204 ? 17.577 -3.337 -22.141 1.00 97.88 204 ALA A O 1
ATOM 1524 N N . ASP A 1 205 ? 16.273 -5.064 -22.739 1.00 97.94 205 ASP A N 1
ATOM 1525 C CA . ASP A 1 205 ? 15.243 -4.266 -23.407 1.00 97.94 205 ASP A CA 1
ATOM 1526 C C . ASP A 1 205 ? 14.208 -3.759 -22.392 1.00 97.94 205 ASP A C 1
ATOM 1528 O O . ASP A 1 205 ? 13.641 -2.681 -22.565 1.00 97.94 205 ASP A O 1
ATOM 1532 N N . ILE A 1 206 ? 13.964 -4.547 -21.339 1.00 98.00 206 ILE A N 1
ATOM 1533 C CA . ILE A 1 206 ? 13.106 -4.210 -20.200 1.00 98.00 206 ILE A CA 1
ATOM 1534 C C . ILE A 1 206 ? 13.932 -4.390 -18.924 1.00 98.00 206 ILE A C 1
ATOM 1536 O O . ILE A 1 206 ? 14.328 -5.507 -18.594 1.00 98.00 206 ILE A O 1
ATOM 1540 N N . LEU A 1 207 ? 14.192 -3.304 -18.201 1.00 97.12 207 LEU A N 1
ATOM 1541 C CA . LEU A 1 207 ? 14.931 -3.312 -16.941 1.00 97.12 207 LEU A CA 1
ATOM 1542 C C . LEU A 1 207 ? 13.973 -3.037 -15.777 1.00 97.12 207 LEU A C 1
ATOM 1544 O O . LEU A 1 207 ? 13.477 -1.922 -15.628 1.00 97.12 207 LEU A O 1
ATOM 1548 N N . CYS A 1 208 ? 13.717 -4.042 -14.942 1.00 96.19 208 CYS A N 1
ATOM 1549 C CA . CYS A 1 208 ? 12.866 -3.910 -13.758 1.00 96.19 208 CYS A CA 1
ATOM 1550 C C . CYS A 1 208 ? 13.721 -3.825 -12.491 1.00 96.19 208 CYS A C 1
ATOM 1552 O O . CYS A 1 208 ? 14.468 -4.754 -12.174 1.00 96.19 208 CYS A O 1
ATOM 1554 N N . LEU A 1 209 ? 13.589 -2.733 -11.742 1.00 92.25 209 LEU A N 1
ATOM 1555 C CA . LEU A 1 209 ? 14.346 -2.479 -10.522 1.00 92.25 209 LEU A CA 1
ATOM 1556 C C . LEU A 1 209 ? 13.464 -2.751 -9.299 1.00 92.25 209 LEU A C 1
ATOM 1558 O O . LEU A 1 209 ? 12.531 -2.018 -8.989 1.00 92.25 209 LEU A O 1
ATOM 1562 N N . ALA A 1 210 ? 13.763 -3.845 -8.601 1.00 87.81 210 ALA A N 1
ATOM 1563 C CA . ALA A 1 210 ? 13.083 -4.294 -7.389 1.00 87.81 210 ALA A CA 1
ATOM 1564 C C . ALA A 1 210 ? 14.060 -4.280 -6.202 1.00 87.81 210 ALA A C 1
ATOM 1566 O O . ALA A 1 210 ? 14.232 -5.273 -5.489 1.00 87.81 210 ALA A O 1
ATOM 1567 N N . ILE A 1 211 ? 14.744 -3.148 -6.021 1.00 82.44 211 ILE A N 1
ATOM 1568 C CA . ILE A 1 211 ? 15.794 -2.951 -5.018 1.00 82.44 211 ILE A CA 1
ATOM 1569 C C . ILE A 1 211 ? 15.438 -1.816 -4.060 1.00 82.44 211 ILE A C 1
ATOM 1571 O O . ILE A 1 211 ? 14.962 -0.766 -4.465 1.00 82.44 211 ILE A O 1
ATOM 1575 N N . GLY A 1 212 ? 15.718 -2.007 -2.772 1.00 72.75 212 GLY A N 1
ATOM 1576 C CA . GLY A 1 212 ? 15.563 -0.974 -1.741 1.00 72.75 212 GLY A CA 1
ATOM 1577 C C . GLY A 1 212 ? 16.810 -0.105 -1.559 1.00 72.75 212 GLY A C 1
ATOM 1578 O O . GLY A 1 212 ? 17.133 0.252 -0.433 1.00 72.75 212 GLY A O 1
ATOM 1579 N N . ARG A 1 213 ? 17.581 0.151 -2.625 1.00 71.00 213 ARG A N 1
ATOM 1580 C CA . ARG A 1 213 ? 18.817 0.949 -2.558 1.00 71.00 213 ARG A CA 1
ATOM 1581 C C . ARG A 1 213 ? 18.778 2.064 -3.587 1.00 71.00 213 ARG A C 1
ATOM 1583 O O . ARG A 1 213 ? 18.837 1.795 -4.786 1.00 71.00 213 ARG A O 1
ATOM 1590 N N . ALA A 1 214 ? 18.705 3.295 -3.090 1.00 69.19 214 ALA A N 1
ATOM 1591 C CA . ALA A 1 214 ? 18.739 4.488 -3.918 1.00 69.19 214 ALA A CA 1
ATOM 1592 C C . ALA A 1 214 ? 20.007 4.517 -4.789 1.00 69.19 214 ALA A C 1
ATOM 1594 O O . ALA A 1 214 ? 21.083 4.107 -4.351 1.00 69.19 214 ALA A O 1
ATOM 1595 N N . GLU A 1 215 ? 19.849 4.981 -6.030 1.00 69.75 215 GLU A N 1
ATOM 1596 C CA . GLU A 1 215 ? 20.936 5.266 -6.979 1.00 69.75 215 GLU A CA 1
ATOM 1597 C C . GLU A 1 215 ? 21.873 4.093 -7.313 1.00 69.75 215 GLU A C 1
ATOM 1599 O O . GLU A 1 215 ? 22.976 4.306 -7.821 1.00 69.75 215 GLU A O 1
ATOM 1604 N N . MET A 1 216 ? 21.483 2.846 -7.038 1.00 80.00 216 MET A N 1
ATOM 1605 C CA . MET A 1 216 ? 22.362 1.700 -7.283 1.00 80.00 216 MET A CA 1
ATOM 1606 C C . MET A 1 216 ? 22.624 1.482 -8.779 1.00 80.00 216 MET A C 1
ATOM 1608 O O . MET A 1 216 ? 23.751 1.182 -9.168 1.00 80.00 216 MET A O 1
ATOM 1612 N N . VAL A 1 217 ? 21.589 1.621 -9.612 1.00 84.19 217 VAL A N 1
ATOM 1613 C CA . VAL A 1 217 ? 21.698 1.480 -11.068 1.00 84.19 217 VAL A CA 1
ATOM 1614 C C . VAL A 1 217 ? 22.091 2.821 -11.667 1.00 84.19 217 VAL A C 1
ATOM 1616 O O . VAL A 1 217 ? 21.446 3.836 -11.415 1.00 84.19 217 VAL A O 1
ATOM 1619 N N . LYS A 1 218 ? 23.177 2.823 -12.440 1.00 83.50 218 LYS A N 1
ATOM 1620 C CA . LYS A 1 218 ? 23.734 4.030 -13.055 1.00 83.50 218 LYS A CA 1
ATOM 1621 C C . LYS A 1 218 ? 23.287 4.160 -14.516 1.00 83.50 218 LYS A C 1
ATOM 1623 O O . LYS A 1 218 ? 22.964 3.145 -15.135 1.00 83.50 218 LYS A O 1
ATOM 1628 N N . PRO A 1 219 ? 23.286 5.375 -15.099 1.00 79.25 219 PRO A N 1
ATOM 1629 C CA . PRO A 1 219 ? 22.850 5.581 -16.482 1.00 79.25 219 PRO A CA 1
ATOM 1630 C C . PRO A 1 219 ? 23.568 4.689 -17.507 1.00 79.25 219 PRO A C 1
ATOM 1632 O O . PRO A 1 219 ? 22.936 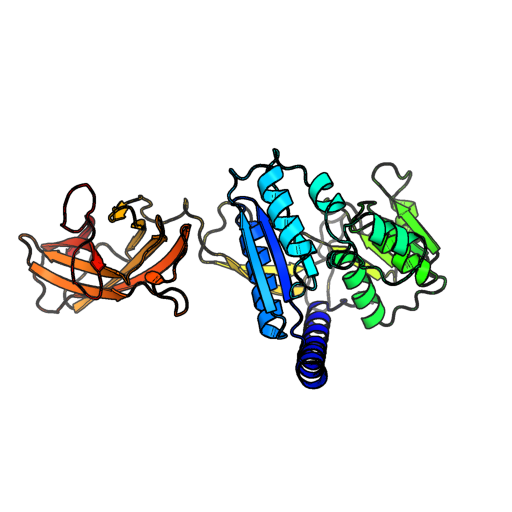4.157 -18.412 1.00 79.25 219 PRO A O 1
ATOM 1635 N N . ASP A 1 220 ? 24.868 4.436 -17.331 1.00 84.19 220 ASP A N 1
ATOM 1636 C CA . ASP A 1 220 ? 25.678 3.578 -18.210 1.00 84.19 220 ASP A CA 1
ATOM 1637 C C . ASP A 1 220 ? 25.423 2.066 -18.034 1.00 84.19 220 ASP A C 1
ATOM 1639 O O . ASP A 1 220 ? 26.072 1.229 -18.672 1.00 84.19 220 ASP A O 1
ATOM 1643 N N . TRP A 1 221 ? 24.476 1.695 -17.172 1.00 92.75 221 TRP A N 1
ATOM 1644 C CA . TRP A 1 221 ? 23.956 0.334 -17.049 1.00 92.75 221 TRP A CA 1
ATOM 1645 C C . TRP A 1 221 ? 22.698 0.141 -17.899 1.00 92.75 221 TRP A C 1
ATOM 1647 O O . TRP A 1 221 ? 22.295 -0.997 -18.120 1.00 92.75 221 TRP A O 1
ATOM 1657 N N . VAL A 1 222 ? 22.070 1.226 -18.363 1.00 91.69 222 VAL A N 1
ATOM 1658 C CA . VAL A 1 222 ? 20.809 1.193 -19.106 1.00 91.69 222 VAL A CA 1
ATOM 1659 C C . VAL A 1 222 ? 21.102 1.206 -20.603 1.00 91.69 222 VAL A C 1
ATOM 1661 O O . VAL A 1 222 ? 21.773 2.098 -21.122 1.00 91.69 222 VAL A O 1
ATOM 1664 N N . LYS A 1 223 ? 20.589 0.204 -21.319 1.00 93.69 223 LYS A N 1
ATOM 1665 C CA . LYS A 1 223 ? 20.676 0.146 -22.780 1.00 93.69 223 LYS A CA 1
ATOM 1666 C C . LYS A 1 223 ? 19.897 1.319 -23.398 1.00 93.69 223 LYS A C 1
ATOM 1668 O O . LYS A 1 223 ? 18.757 1.561 -22.999 1.00 93.69 223 LYS A O 1
ATOM 1673 N N . PRO A 1 224 ? 20.442 2.030 -24.402 1.00 89.94 224 PRO A N 1
ATOM 1674 C CA . PRO A 1 224 ? 19.673 3.026 -25.140 1.00 89.94 224 PRO A CA 1
ATOM 1675 C C . PRO A 1 224 ? 18.380 2.432 -25.719 1.00 89.94 224 PRO A C 1
ATOM 1677 O O . PRO A 1 224 ? 18.413 1.403 -26.392 1.00 89.94 224 PRO A O 1
ATOM 1680 N N . GLY A 1 225 ? 17.246 3.083 -25.451 1.00 89.69 225 GLY A N 1
ATOM 1681 C CA . GLY A 1 225 ? 15.919 2.609 -25.863 1.00 89.69 225 GLY A CA 1
ATOM 1682 C C . GLY A 1 225 ? 15.304 1.529 -24.964 1.00 89.69 225 GLY A C 1
ATOM 1683 O O . GLY A 1 225 ? 14.232 1.025 -25.296 1.00 89.69 225 GLY A O 1
ATOM 1684 N N . ALA A 1 226 ? 15.947 1.168 -23.848 1.00 93.50 226 ALA A N 1
ATOM 1685 C CA . ALA A 1 226 ? 15.348 0.282 -22.856 1.00 93.50 226 ALA A CA 1
ATOM 1686 C C . ALA A 1 226 ? 14.146 0.930 -22.167 1.00 93.50 226 ALA A C 1
ATOM 1688 O O . ALA A 1 226 ? 14.100 2.141 -21.946 1.00 93.50 226 ALA A O 1
ATOM 1689 N N . ILE A 1 227 ? 13.206 0.084 -21.760 1.00 93.25 227 ILE A N 1
ATOM 1690 C CA . ILE A 1 227 ? 12.103 0.461 -20.884 1.00 93.25 227 ILE A CA 1
ATOM 1691 C C . ILE A 1 227 ? 12.538 0.176 -19.451 1.00 93.25 227 ILE A C 1
ATOM 1693 O O . ILE A 1 227 ? 12.915 -0.953 -19.134 1.00 93.25 227 ILE A O 1
ATOM 1697 N N . VAL A 1 228 ? 12.484 1.183 -18.582 1.00 90.50 228 VAL A N 1
ATOM 1698 C CA . VAL A 1 228 ? 12.873 1.051 -17.174 1.00 90.50 228 VAL A CA 1
ATOM 1699 C C . VAL A 1 228 ? 11.630 1.129 -16.297 1.00 90.50 228 VAL A C 1
ATOM 1701 O O . VAL A 1 228 ? 10.871 2.092 -16.373 1.00 90.50 228 VAL A O 1
ATOM 1704 N N . VAL A 1 229 ? 11.428 0.113 -15.460 1.00 88.31 229 VAL A N 1
ATOM 1705 C CA . VAL A 1 229 ? 10.392 0.094 -14.421 1.00 88.31 229 VAL A CA 1
ATOM 1706 C C . VAL A 1 229 ? 11.098 0.183 -13.076 1.00 88.31 229 VAL A C 1
ATOM 1708 O O . VAL A 1 229 ? 11.715 -0.791 -12.644 1.00 88.31 229 VAL A O 1
ATOM 1711 N N . ASP A 1 230 ? 11.022 1.350 -12.438 1.00 83.62 230 ASP A N 1
ATOM 1712 C CA . ASP A 1 230 ? 11.670 1.629 -11.154 1.00 83.62 230 ASP A CA 1
ATOM 1713 C C . ASP A 1 230 ? 10.638 1.944 -10.066 1.00 83.62 230 ASP A C 1
ATOM 1715 O O . ASP A 1 230 ? 9.628 2.608 -10.314 1.00 83.62 230 ASP A O 1
ATOM 1719 N N . ARG A 1 231 ? 10.894 1.456 -8.851 1.00 74.19 231 ARG A N 1
ATOM 1720 C CA . ARG A 1 231 ? 10.054 1.673 -7.675 1.00 74.19 231 ARG A CA 1
ATOM 1721 C C . ARG A 1 231 ? 10.875 2.349 -6.585 1.00 74.19 231 ARG A C 1
ATOM 1723 O O . ARG A 1 231 ? 11.722 1.716 -5.960 1.00 74.19 231 ARG A O 1
ATOM 1730 N N . HIS A 1 232 ? 10.511 3.586 -6.262 1.00 70.25 232 HIS A N 1
ATOM 1731 C CA . HIS A 1 232 ? 11.058 4.310 -5.118 1.00 70.25 232 HIS A CA 1
ATOM 1732 C C . HIS A 1 232 ? 10.059 4.362 -3.962 1.00 70.25 232 HIS A C 1
ATOM 1734 O O . HIS A 1 232 ? 8.888 4.685 -4.154 1.00 70.25 232 HIS A O 1
ATOM 1740 N N . LEU A 1 233 ? 10.544 4.073 -2.754 1.00 65.00 233 LEU A N 1
ATOM 1741 C CA . LEU A 1 233 ? 9.873 4.437 -1.511 1.00 65.00 233 LEU A CA 1
ATOM 1742 C C . LEU A 1 233 ? 10.503 5.740 -1.017 1.00 65.00 233 LEU A C 1
ATOM 1744 O O . LEU A 1 233 ? 11.717 5.793 -0.819 1.00 65.00 233 LEU A O 1
ATOM 1748 N N . LEU A 1 234 ? 9.690 6.779 -0.848 1.00 69.50 234 LEU A N 1
ATOM 1749 C CA . LEU A 1 234 ? 10.122 8.049 -0.273 1.00 69.50 234 LEU A CA 1
ATOM 1750 C C . LEU A 1 234 ? 9.647 8.110 1.176 1.00 69.50 234 LEU A C 1
ATOM 1752 O O . LEU A 1 234 ? 8.447 8.191 1.430 1.00 69.50 234 LEU A O 1
ATOM 1756 N N . THR A 1 235 ? 10.587 8.069 2.114 1.00 64.62 235 THR A N 1
ATOM 1757 C CA . THR A 1 235 ? 10.299 8.301 3.531 1.00 64.62 235 THR A CA 1
ATOM 1758 C C . THR A 1 235 ? 10.357 9.797 3.795 1.00 64.62 235 THR A C 1
ATOM 1760 O O . THR A 1 235 ? 11.362 10.437 3.486 1.00 64.62 235 THR A O 1
ATOM 1763 N N . ILE A 1 236 ? 9.293 10.357 4.368 1.00 70.38 236 ILE A N 1
ATOM 1764 C CA . ILE A 1 236 ? 9.308 11.737 4.854 1.00 70.38 236 ILE A CA 1
ATOM 1765 C C . ILE A 1 236 ? 10.222 11.764 6.087 1.00 70.38 236 ILE A C 1
ATOM 1767 O O . ILE A 1 236 ? 9.947 11.028 7.037 1.00 70.38 236 ILE A O 1
ATOM 1771 N N . PRO A 1 237 ? 11.323 12.538 6.082 1.00 61.22 237 PRO A N 1
ATOM 1772 C CA . PRO A 1 237 ? 12.226 12.579 7.223 1.00 61.22 237 PRO A CA 1
ATOM 1773 C C . PRO A 1 237 ? 11.504 13.053 8.494 1.00 61.22 237 PRO A C 1
ATOM 1775 O O . PRO A 1 237 ? 10.633 13.923 8.407 1.00 61.22 237 PRO A O 1
ATOM 1778 N N . PRO A 1 238 ? 11.877 12.540 9.678 1.00 52.28 238 PRO A N 1
ATOM 1779 C CA . PRO A 1 238 ? 11.405 13.113 10.933 1.00 52.28 238 PRO A CA 1
ATOM 1780 C C . PRO A 1 238 ? 11.824 14.591 11.032 1.00 52.28 238 PRO A C 1
ATOM 1782 O O . PRO A 1 238 ? 12.916 14.962 10.597 1.00 52.28 238 PRO A O 1
ATOM 1785 N N . GLY A 1 239 ? 10.950 15.436 11.586 1.00 55.72 239 GLY A N 1
ATOM 1786 C CA . GLY A 1 239 ? 11.186 16.878 11.732 1.00 55.72 239 GLY A CA 1
ATOM 1787 C C . GLY A 1 239 ? 10.818 17.733 10.515 1.00 55.72 239 GLY A C 1
ATOM 1788 O O . GLY A 1 239 ? 11.063 18.940 10.533 1.00 55.72 239 GLY A O 1
ATOM 1789 N N . VAL A 1 240 ? 10.221 17.156 9.463 1.00 67.00 240 VAL A N 1
ATOM 1790 C CA . VAL A 1 240 ? 9.534 17.963 8.442 1.00 67.00 240 VAL A CA 1
ATOM 1791 C C . VAL A 1 240 ? 8.422 18.756 9.140 1.00 67.00 240 VAL A C 1
ATOM 1793 O O . VAL A 1 240 ? 7.545 18.127 9.735 1.00 67.00 240 VAL A O 1
ATOM 1796 N N . PRO A 1 241 ? 8.437 20.105 9.082 1.00 59.97 241 PRO A N 1
ATOM 1797 C CA . PRO A 1 241 ? 7.410 20.914 9.720 1.00 59.97 241 PRO A CA 1
ATOM 1798 C C . PRO A 1 241 ? 6.034 20.489 9.229 1.00 59.97 241 PRO A C 1
ATOM 1800 O O . PRO A 1 241 ? 5.824 20.329 8.027 1.00 59.97 241 PRO A O 1
ATOM 1803 N N . ALA A 1 242 ? 5.104 20.316 10.155 1.00 63.31 242 ALA A N 1
ATOM 1804 C CA . ALA A 1 242 ? 3.728 19.994 9.847 1.00 63.31 242 ALA A CA 1
ATOM 1805 C C . ALA A 1 242 ? 2.796 20.956 10.605 1.00 63.31 242 ALA A C 1
ATOM 1807 O O . ALA A 1 242 ? 3.089 21.294 11.752 1.00 63.31 242 ALA A O 1
ATOM 1808 N N . PRO A 1 243 ? 1.686 21.407 9.995 1.00 65.62 243 PRO A N 1
ATOM 1809 C CA . PRO A 1 243 ? 1.191 21.009 8.678 1.00 65.62 243 PRO A CA 1
ATOM 1810 C C . PRO A 1 243 ? 2.026 21.578 7.517 1.00 65.62 243 PRO A C 1
ATOM 1812 O O . PRO A 1 243 ? 2.428 22.739 7.536 1.00 65.62 243 PRO A O 1
ATOM 1815 N N . ALA A 1 244 ? 2.261 20.769 6.481 1.00 71.50 244 ALA A N 1
ATOM 1816 C CA . ALA A 1 244 ? 2.944 21.207 5.261 1.00 71.50 244 ALA A CA 1
ATOM 1817 C C . ALA A 1 244 ? 2.404 20.505 4.013 1.00 71.50 244 ALA A C 1
ATOM 1819 O O . ALA A 1 244 ? 1.801 19.437 4.087 1.00 71.50 244 ALA A O 1
ATOM 1820 N N . THR A 1 245 ? 2.645 21.104 2.846 1.00 78.06 245 THR A N 1
ATOM 1821 C CA . THR A 1 245 ? 2.454 20.454 1.542 1.00 78.06 245 THR A CA 1
ATOM 1822 C C . THR A 1 245 ? 3.822 20.224 0.912 1.00 78.06 245 THR A C 1
ATOM 1824 O O . THR A 1 245 ? 4.567 21.177 0.695 1.00 78.06 245 THR A O 1
ATOM 1827 N N . LEU A 1 246 ? 4.158 18.969 0.623 1.00 81.25 246 LEU A N 1
ATOM 1828 C CA . LEU A 1 246 ? 5.384 18.588 -0.074 1.00 81.25 246 LEU A CA 1
ATOM 1829 C C . LEU A 1 246 ? 5.079 18.296 -1.541 1.00 81.25 246 LEU A C 1
ATOM 1831 O O . LEU A 1 246 ? 4.078 17.656 -1.857 1.00 81.25 246 LEU A O 1
ATOM 1835 N N . ARG A 1 247 ? 5.974 18.706 -2.439 1.00 85.81 247 ARG A N 1
ATOM 1836 C CA . ARG A 1 247 ? 5.910 18.353 -3.860 1.00 85.81 247 ARG A CA 1
ATOM 1837 C C . ARG A 1 247 ? 6.820 17.168 -4.151 1.00 85.81 247 ARG A C 1
ATOM 1839 O O . ARG A 1 247 ? 7.999 17.187 -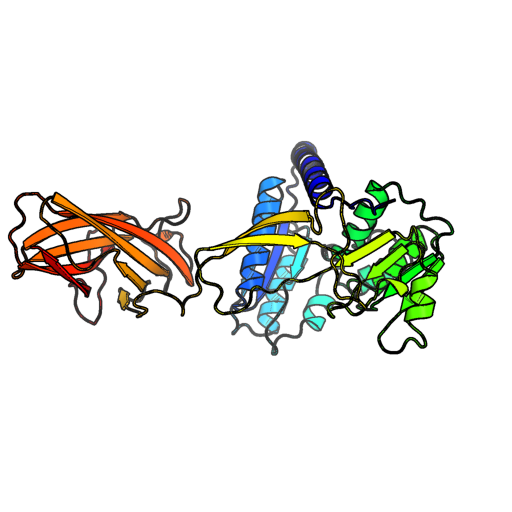3.809 1.00 85.81 247 ARG A O 1
ATOM 1846 N N . ILE A 1 248 ? 6.280 16.159 -4.822 1.00 82.75 248 ILE A N 1
ATOM 1847 C CA . ILE A 1 248 ? 7.034 15.026 -5.351 1.00 82.75 248 ILE A CA 1
ATOM 1848 C C . ILE A 1 248 ? 7.475 15.375 -6.769 1.00 82.75 248 ILE A C 1
ATOM 1850 O O . ILE A 1 248 ? 6.645 15.535 -7.666 1.00 82.75 248 ILE A O 1
ATOM 1854 N N . GLU A 1 249 ? 8.785 15.451 -6.977 1.00 84.62 249 GLU A N 1
ATOM 1855 C CA . GLU A 1 249 ? 9.407 15.651 -8.285 1.00 84.62 249 GLU A CA 1
ATOM 1856 C C . GLU A 1 249 ? 10.292 14.448 -8.618 1.00 84.62 249 GLU A C 1
ATOM 1858 O O . GLU A 1 249 ? 10.987 13.921 -7.750 1.00 84.62 249 GLU A O 1
ATOM 1863 N N . ALA A 1 250 ? 10.293 14.026 -9.880 1.00 81.50 250 ALA A N 1
ATOM 1864 C CA . ALA A 1 250 ? 11.221 13.025 -10.391 1.00 81.50 250 ALA A CA 1
ATOM 1865 C C . ALA A 1 250 ? 12.102 13.642 -11.476 1.00 81.50 250 ALA A C 1
ATOM 1867 O O . ALA A 1 250 ? 11.614 14.324 -12.373 1.00 81.50 250 ALA A O 1
ATOM 1868 N N . GLY A 1 251 ? 13.404 13.400 -11.401 1.00 74.88 251 GLY A N 1
ATOM 1869 C CA . GLY A 1 251 ? 14.382 13.838 -12.391 1.00 74.88 251 GLY A CA 1
ATOM 1870 C C . GLY A 1 251 ? 15.497 12.811 -12.505 1.00 74.88 251 GLY A C 1
ATOM 1871 O O . GLY A 1 251 ? 15.690 11.996 -11.602 1.00 74.88 251 GLY A O 1
ATOM 1872 N N . LEU A 1 252 ? 16.215 12.842 -13.622 1.00 71.38 252 LEU A N 1
ATOM 1873 C CA . LEU A 1 252 ? 17.397 12.014 -13.836 1.00 71.38 252 LEU A CA 1
ATOM 1874 C C . LEU A 1 252 ? 18.645 12.885 -13.712 1.00 71.38 252 LEU A C 1
ATOM 1876 O O . LEU A 1 252 ? 18.597 14.080 -13.991 1.00 71.38 252 LEU A O 1
ATOM 1880 N N . TYR A 1 253 ? 19.765 12.285 -13.327 1.00 69.19 253 TYR A N 1
ATOM 1881 C CA . TYR A 1 253 ? 21.062 12.952 -13.251 1.00 69.19 253 TYR A CA 1
ATOM 1882 C C . TYR A 1 253 ? 22.095 12.110 -13.993 1.00 69.19 253 TYR A C 1
ATOM 1884 O O . TYR A 1 253 ? 22.039 10.876 -13.965 1.00 69.19 253 TYR A O 1
ATOM 1892 N N . ASP A 1 254 ? 23.059 12.766 -14.625 1.00 69.06 254 ASP A N 1
ATOM 1893 C CA . ASP A 1 254 ? 24.314 12.138 -14.989 1.00 69.06 254 ASP A CA 1
ATOM 1894 C C . ASP A 1 254 ? 25.079 11.818 -13.700 1.00 69.06 254 ASP A C 1
ATOM 1896 O O . ASP A 1 254 ? 25.450 12.696 -12.926 1.00 69.06 254 ASP A O 1
ATOM 1900 N N . ALA A 1 255 ? 25.297 10.532 -13.437 1.00 44.12 255 ALA A N 1
ATOM 1901 C CA . ALA A 1 255 ? 25.901 10.091 -12.184 1.00 44.12 255 ALA A CA 1
ATOM 1902 C C . ALA A 1 255 ? 27.403 10.416 -12.063 1.00 44.12 255 ALA A C 1
ATOM 1904 O O . ALA A 1 255 ? 27.966 10.222 -10.987 1.00 44.12 255 ALA A O 1
ATOM 1905 N N . ARG A 1 256 ? 28.072 10.848 -13.143 1.00 55.97 256 ARG A N 1
ATOM 1906 C CA . ARG A 1 256 ? 29.500 11.205 -13.135 1.00 55.97 256 ARG A CA 1
ATOM 1907 C C . ARG A 1 256 ? 29.694 12.697 -12.907 1.00 55.97 256 ARG A C 1
ATOM 1909 O O . ARG A 1 256 ? 30.572 13.065 -12.134 1.00 55.97 256 ARG A O 1
ATOM 1916 N N . SER A 1 257 ? 28.904 13.539 -13.569 1.00 74.44 257 SER A N 1
ATOM 1917 C CA . SER A 1 257 ? 28.967 14.995 -13.392 1.00 74.44 257 SER A CA 1
ATOM 1918 C C . SER A 1 257 ? 28.067 15.501 -12.261 1.00 74.44 257 SER A C 1
ATOM 1920 O O . SER A 1 257 ? 28.284 16.602 -11.763 1.00 74.44 257 SER A O 1
ATOM 1922 N N . GLY A 1 258 ? 27.065 14.715 -11.854 1.00 68.81 258 GLY A N 1
ATOM 1923 C CA . GLY A 1 258 ? 25.996 15.143 -10.947 1.00 68.81 258 GLY A CA 1
ATOM 1924 C C . GLY A 1 258 ? 24.973 16.070 -11.611 1.00 68.81 258 GLY A C 1
ATOM 1925 O O . GLY A 1 258 ? 24.064 16.566 -10.944 1.00 68.81 258 GLY A O 1
ATOM 1926 N N . GLU A 1 259 ? 25.111 16.327 -12.913 1.00 77.69 259 GLU A N 1
ATOM 1927 C CA . GLU A 1 259 ? 24.259 17.256 -13.647 1.00 77.69 259 GLU A CA 1
ATOM 1928 C C . GLU A 1 259 ? 22.883 16.642 -13.912 1.00 77.69 259 GLU A C 1
ATOM 1930 O O . GLU A 1 259 ? 22.771 15.472 -14.270 1.00 77.69 259 GLU A O 1
ATOM 1935 N N . ARG A 1 260 ? 21.811 17.422 -13.755 1.00 76.06 260 ARG A N 1
ATOM 1936 C CA . ARG A 1 260 ? 20.455 16.950 -14.056 1.00 76.06 260 ARG A CA 1
ATOM 1937 C C . ARG A 1 260 ? 20.249 16.820 -15.565 1.00 76.06 260 ARG A C 1
ATOM 1939 O O . ARG A 1 260 ? 20.577 17.723 -16.326 1.00 76.06 260 ARG A O 1
ATOM 1946 N N . LEU A 1 261 ? 19.658 15.708 -15.992 1.00 75.94 261 LEU A N 1
ATOM 1947 C CA . LEU A 1 261 ? 19.289 15.482 -17.384 1.00 75.94 261 LEU A CA 1
ATOM 1948 C C . LEU A 1 261 ? 17.991 16.220 -17.714 1.00 75.94 261 LEU A C 1
ATOM 1950 O O . LEU A 1 261 ? 17.007 16.145 -16.976 1.00 75.94 261 LEU A O 1
ATOM 1954 N N . ALA A 1 262 ? 17.977 16.889 -18.865 1.00 76.81 262 ALA A N 1
ATOM 1955 C CA . ALA A 1 262 ? 16.810 17.618 -19.333 1.00 76.81 262 ALA A CA 1
ATOM 1956 C C . ALA A 1 262 ? 15.651 16.680 -19.727 1.00 76.81 262 ALA A C 1
ATOM 1958 O O . ALA A 1 262 ? 15.826 15.693 -20.447 1.00 76.81 262 ALA A O 1
ATOM 1959 N N . VAL A 1 263 ? 14.443 17.056 -19.313 1.00 71.31 263 VAL A N 1
ATOM 1960 C CA . VAL A 1 263 ? 13.150 16.564 -19.793 1.00 71.31 263 VAL A CA 1
ATOM 1961 C C . VAL A 1 263 ? 12.376 17.762 -20.350 1.00 71.31 263 VAL A C 1
ATOM 1963 O O . VAL A 1 263 ? 11.852 18.595 -19.611 1.00 71.31 263 VAL A O 1
ATOM 1966 N N . GLY A 1 264 ? 12.317 17.872 -21.681 1.00 77.62 264 GLY A N 1
ATOM 1967 C CA . GLY A 1 264 ? 11.732 19.038 -22.350 1.00 77.62 264 GLY A CA 1
ATOM 1968 C C . GLY A 1 264 ? 12.480 20.328 -21.993 1.00 77.62 264 GLY A C 1
ATOM 1969 O O . GLY A 1 264 ? 13.682 20.419 -22.222 1.00 77.62 264 GLY A O 1
ATOM 1970 N N . ASN A 1 265 ? 11.764 21.300 -21.415 1.00 78.94 265 ASN A N 1
ATOM 1971 C CA . ASN A 1 265 ? 12.316 22.585 -20.956 1.00 78.94 265 ASN A CA 1
ATOM 1972 C C . ASN A 1 265 ? 12.651 22.604 -19.449 1.00 78.94 265 ASN A C 1
ATOM 1974 O O . ASN A 1 265 ? 12.906 23.672 -18.896 1.00 78.94 265 ASN A O 1
ATOM 1978 N N . ALA A 1 266 ? 12.592 21.458 -18.769 1.00 80.88 266 ALA A N 1
ATOM 1979 C CA . ALA A 1 266 ? 12.884 21.317 -17.345 1.00 80.88 266 ALA A CA 1
ATOM 1980 C C . ALA A 1 266 ? 13.931 20.218 -17.114 1.00 80.88 266 ALA A C 1
ATOM 1982 O O . ALA A 1 266 ? 14.317 19.503 -18.033 1.00 80.88 266 ALA A O 1
ATOM 1983 N N . ASP A 1 267 ? 14.386 20.069 -15.875 1.00 80.81 267 ASP A N 1
ATOM 1984 C CA . ASP A 1 267 ? 15.352 19.051 -15.435 1.00 80.81 267 ASP A CA 1
ATOM 1985 C C . ASP A 1 267 ? 14.717 18.009 -14.482 1.00 80.81 267 ASP A C 1
ATOM 1987 O O . ASP A 1 267 ? 15.393 17.202 -13.836 1.00 80.81 267 ASP A O 1
ATOM 1991 N N . ARG A 1 268 ? 13.385 18.076 -14.365 1.00 83.50 268 ARG A N 1
ATOM 1992 C CA . ARG A 1 268 ? 12.523 17.271 -13.499 1.00 83.50 268 ARG A CA 1
ATOM 1993 C C . ARG A 1 268 ? 11.067 17.371 -13.952 1.00 83.50 268 ARG A C 1
ATOM 1995 O O . ARG A 1 268 ? 10.690 18.292 -14.675 1.00 83.50 268 ARG A O 1
ATOM 2002 N N . VAL A 1 269 ? 10.239 16.462 -13.458 1.00 79.56 269 VAL A N 1
ATOM 2003 C CA . VAL A 1 269 ? 8.791 16.430 -13.661 1.00 79.56 269 VAL A CA 1
ATOM 2004 C C . VAL A 1 269 ? 8.104 16.378 -12.303 1.00 79.56 269 VAL A C 1
ATOM 2006 O O . VAL A 1 269 ? 8.412 15.516 -11.480 1.00 79.56 269 VAL A O 1
ATOM 2009 N N . ALA A 1 270 ? 7.164 17.293 -12.068 1.00 82.50 270 ALA A N 1
ATOM 2010 C CA . ALA A 1 270 ? 6.299 17.243 -10.896 1.00 82.50 270 ALA A CA 1
ATOM 2011 C C . ALA A 1 270 ? 5.292 16.094 -11.051 1.00 82.50 270 ALA A C 1
ATOM 2013 O O . ALA A 1 270 ? 4.556 16.032 -12.036 1.00 82.50 270 ALA A O 1
ATOM 2014 N N . LEU A 1 271 ? 5.262 15.185 -10.079 1.00 79.50 271 LEU A N 1
ATOM 2015 C CA . LEU A 1 271 ? 4.392 14.009 -10.092 1.00 79.50 271 LEU A CA 1
ATOM 2016 C C . LEU A 1 271 ? 3.101 14.247 -9.296 1.00 79.50 271 LEU A C 1
ATOM 2018 O O . LEU A 1 271 ? 2.006 13.882 -9.742 1.00 79.50 271 LEU A O 1
ATOM 2022 N N . ALA A 1 272 ? 3.221 14.843 -8.106 1.00 75.38 272 ALA A N 1
ATOM 2023 C CA . ALA A 1 272 ? 2.102 15.127 -7.209 1.00 75.38 272 ALA A CA 1
ATOM 2024 C C . ALA A 1 272 ? 2.499 16.101 -6.089 1.00 75.38 272 ALA A C 1
ATOM 2026 O O . ALA A 1 272 ? 3.673 16.194 -5.746 1.00 75.38 272 ALA A O 1
ATOM 2027 N N . ASP A 1 273 ? 1.506 16.741 -5.473 1.00 79.75 273 ASP A N 1
ATOM 2028 C CA . ASP A 1 273 ? 1.638 17.408 -4.176 1.00 79.75 273 ASP A CA 1
ATOM 2029 C C . ASP A 1 273 ? 0.977 16.518 -3.100 1.00 79.75 273 ASP A C 1
ATOM 2031 O O . ASP A 1 273 ? -0.087 15.936 -3.344 1.00 79.75 273 ASP A O 1
ATOM 2035 N N . ILE A 1 274 ? 1.609 16.377 -1.933 1.00 75.50 274 ILE A N 1
ATOM 2036 C CA . ILE A 1 274 ? 1.141 15.579 -0.789 1.00 75.50 274 ILE A CA 1
ATOM 2037 C C . ILE A 1 274 ? 1.073 16.442 0.477 1.00 75.50 274 ILE A C 1
ATOM 2039 O O . ILE A 1 274 ? 1.961 17.251 0.728 1.00 75.50 274 ILE A O 1
ATOM 2043 N N . GLY A 1 275 ? 0.026 16.275 1.286 1.00 69.25 275 GLY A N 1
ATOM 2044 C CA . GLY A 1 275 ? -0.091 16.935 2.592 1.00 69.25 275 GLY A CA 1
ATOM 2045 C C . GLY A 1 275 ? 0.555 16.109 3.708 1.00 69.25 275 GLY A C 1
ATOM 2046 O O . GLY A 1 275 ? 0.421 14.887 3.715 1.00 69.25 275 GLY A O 1
ATOM 2047 N N . VAL A 1 276 ? 1.218 16.774 4.654 1.00 68.81 276 VAL A N 1
ATOM 2048 C CA . VAL A 1 276 ? 1.843 16.186 5.850 1.00 68.81 276 VAL A CA 1
ATOM 2049 C C . VAL A 1 276 ? 1.150 16.733 7.092 1.00 68.81 276 VAL A C 1
ATOM 2051 O O . VAL A 1 276 ? 1.042 17.950 7.252 1.00 68.81 276 VAL A O 1
ATOM 2054 N N . ALA A 1 277 ? 0.671 15.834 7.952 1.00 60.31 277 ALA A N 1
ATOM 2055 C CA . ALA A 1 277 ? 0.012 16.163 9.215 1.00 60.31 277 ALA A CA 1
ATOM 2056 C C . ALA A 1 277 ? 0.996 16.048 10.401 1.00 60.31 277 ALA A C 1
ATOM 2058 O O . ALA A 1 277 ? 1.914 15.231 10.326 1.00 60.31 277 ALA A O 1
ATOM 2059 N N . PRO A 1 278 ? 0.834 16.848 11.474 1.00 56.38 278 PRO A N 1
ATOM 2060 C CA . PRO A 1 278 ? 1.750 16.835 12.616 1.00 56.38 278 PRO A CA 1
AT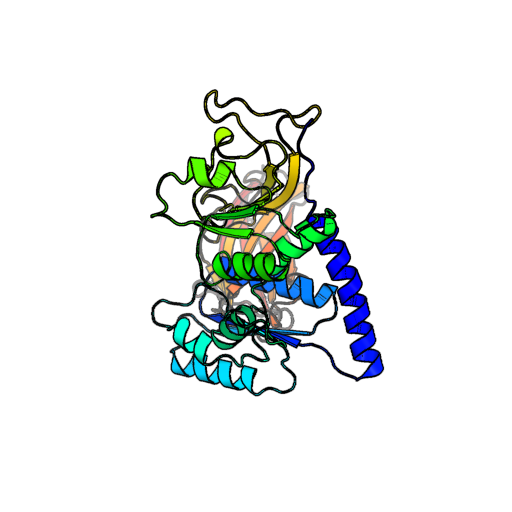OM 2061 C C . PRO A 1 278 ? 1.642 15.574 13.483 1.00 56.38 278 PRO A C 1
ATOM 2063 O O . PRO A 1 278 ? 0.549 15.059 13.733 1.00 56.38 278 PRO A O 1
ATOM 2066 N N . ALA A 1 279 ? 2.799 15.105 13.962 1.00 54.31 279 ALA A N 1
ATOM 2067 C CA . ALA A 1 279 ? 2.933 13.990 14.896 1.00 54.31 279 ALA A CA 1
ATOM 2068 C C . ALA A 1 279 ? 2.684 14.443 16.359 1.00 54.31 279 ALA A C 1
ATOM 2070 O O . ALA A 1 279 ? 2.841 15.624 16.666 1.00 54.31 279 ALA A O 1
ATOM 2071 N N . PRO A 1 280 ? 2.320 13.531 17.290 1.00 49.72 280 PRO A N 1
ATOM 2072 C CA . PRO A 1 280 ? 1.975 13.866 18.684 1.00 49.72 280 PRO A CA 1
ATOM 2073 C C . PRO A 1 280 ? 3.022 14.683 19.466 1.00 49.72 280 PRO A C 1
ATOM 2075 O O . PRO A 1 280 ? 2.652 15.456 20.342 1.00 49.72 280 PRO A O 1
ATOM 2078 N N . GLY A 1 281 ? 4.316 14.496 19.184 1.00 53.03 281 GLY A N 1
ATOM 2079 C CA . GLY A 1 281 ? 5.418 15.139 19.915 1.00 53.03 281 GLY A CA 1
ATOM 2080 C C . GLY A 1 281 ? 5.842 16.512 19.385 1.00 53.03 281 GLY A C 1
ATOM 2081 O O . GLY A 1 281 ? 6.586 17.208 20.068 1.00 53.03 281 GLY A O 1
ATOM 2082 N N . ASP A 1 282 ? 5.353 16.911 18.207 1.00 62.09 282 ASP A N 1
ATOM 2083 C CA . ASP A 1 282 ? 5.747 18.154 17.523 1.00 62.09 282 ASP A CA 1
ATOM 2084 C C . ASP A 1 282 ? 4.729 19.292 17.732 1.00 62.09 282 ASP A C 1
ATOM 2086 O O . ASP A 1 282 ? 4.778 20.324 17.060 1.00 62.09 282 ASP A O 1
ATOM 2090 N N . LEU A 1 283 ? 3.765 19.104 18.638 1.00 71.12 283 LEU A N 1
ATOM 2091 C CA . LEU A 1 283 ? 2.677 20.054 18.846 1.00 71.12 283 LEU A CA 1
ATOM 2092 C C . LEU A 1 283 ? 3.162 21.314 19.595 1.00 71.12 283 LEU A C 1
ATOM 2094 O O . LEU A 1 283 ? 3.878 21.205 20.596 1.00 71.12 283 LEU A O 1
ATOM 2098 N N . PRO A 1 284 ? 2.754 22.528 19.177 1.00 69.25 284 PRO A N 1
ATOM 2099 C CA . PRO A 1 284 ? 2.987 23.742 19.955 1.00 69.25 284 PRO A CA 1
ATOM 2100 C C . PRO A 1 284 ? 2.399 23.619 21.365 1.00 69.25 284 PRO A C 1
ATOM 2102 O O . PRO A 1 284 ? 1.339 23.020 21.557 1.00 69.25 284 PRO A O 1
ATOM 2105 N N . ASN A 1 285 ? 3.121 24.161 22.353 1.00 74.38 285 ASN A N 1
ATOM 2106 C CA . ASN A 1 285 ? 2.794 24.057 23.781 1.00 74.38 285 ASN A CA 1
ATOM 2107 C C . ASN A 1 285 ? 2.340 22.636 24.186 1.00 74.38 285 ASN A C 1
ATOM 2109 O O . ASN A 1 285 ? 1.345 22.484 24.898 1.00 74.38 285 ASN A O 1
ATOM 2113 N N . ALA A 1 286 ? 3.042 21.604 23.691 1.00 70.44 286 ALA A N 1
ATOM 2114 C CA . ALA A 1 286 ? 2.713 20.209 23.963 1.00 70.44 286 ALA A CA 1
ATOM 2115 C C . ALA A 1 286 ? 2.613 19.946 25.471 1.00 70.44 286 ALA A C 1
ATOM 2117 O O . ALA A 1 286 ? 3.485 20.322 26.259 1.00 70.44 286 ALA A O 1
ATOM 2118 N N . GLY A 1 287 ? 1.544 19.265 25.857 1.00 69.00 287 GLY A N 1
ATOM 2119 C CA . GLY A 1 287 ? 1.248 18.925 27.237 1.00 69.00 287 GLY A CA 1
ATOM 2120 C C . GLY A 1 287 ? -0.054 18.150 27.269 1.00 69.00 287 GLY A C 1
ATOM 2121 O O . GLY A 1 287 ? -1.043 18.593 26.696 1.00 69.00 287 GLY A O 1
ATOM 2122 N N . ARG A 1 288 ? -0.048 16.978 27.907 1.00 79.38 288 ARG A N 1
ATOM 2123 C CA . ARG A 1 288 ? -1.227 16.116 27.965 1.00 79.38 288 ARG A CA 1
ATOM 2124 C C . ARG A 1 288 ? -2.107 16.530 29.136 1.00 79.38 288 ARG A C 1
ATOM 2126 O O . ARG A 1 288 ? -1.753 16.276 30.286 1.00 79.38 288 ARG A O 1
ATOM 2133 N N . VAL A 1 289 ? -3.252 17.135 28.835 1.00 88.62 289 VAL A N 1
ATOM 2134 C CA . VAL A 1 289 ? -4.291 17.427 29.827 1.00 88.62 289 VAL A CA 1
ATOM 2135 C C . VAL A 1 289 ? -5.438 16.447 29.639 1.00 88.62 289 VAL A C 1
ATOM 2137 O O . VAL A 1 289 ? -6.109 16.475 28.613 1.00 88.62 289 VAL A O 1
ATOM 2140 N N . ASP A 1 290 ? -5.624 15.566 30.617 1.00 90.81 290 ASP A N 1
ATOM 2141 C CA . ASP A 1 290 ? -6.651 14.525 30.612 1.00 90.81 290 ASP A CA 1
ATOM 2142 C C . ASP A 1 290 ? -7.989 15.063 31.149 1.00 90.81 290 ASP A C 1
ATOM 2144 O O . ASP A 1 290 ? -8.040 15.657 32.230 1.00 90.81 290 ASP A O 1
ATOM 2148 N N . PHE A 1 291 ? -9.054 14.826 30.387 1.00 93.06 291 PHE A N 1
ATOM 2149 C CA . PHE A 1 291 ? -10.440 15.111 30.724 1.00 93.06 291 PHE A CA 1
ATOM 2150 C C . PHE A 1 291 ? -11.195 13.794 30.943 1.00 93.06 291 PHE A C 1
ATOM 2152 O O . PHE A 1 291 ? -11.652 13.138 29.998 1.00 93.06 291 PHE A O 1
ATOM 2159 N N . GLY A 1 292 ? -11.336 13.415 32.215 1.00 88.81 292 GLY A N 1
ATOM 2160 C CA . GLY A 1 292 ? -12.135 12.274 32.667 1.00 88.81 292 GLY A CA 1
ATOM 2161 C C . GLY A 1 292 ? -11.726 10.907 32.113 1.00 88.81 292 GLY A C 1
ATOM 2162 O O . GLY A 1 292 ? -12.574 10.020 32.041 1.00 88.81 292 GLY A O 1
ATOM 2163 N N . GLY A 1 293 ? -10.477 10.731 31.676 1.00 89.50 293 GLY A N 1
ATOM 2164 C CA . GLY A 1 293 ? -9.980 9.522 31.014 1.00 89.50 293 GLY A CA 1
ATOM 2165 C C . GLY A 1 293 ? -10.553 9.302 29.612 1.00 89.50 293 GLY A C 1
ATOM 2166 O O . GLY A 1 293 ? -10.355 8.236 29.030 1.00 89.50 293 GLY A O 1
ATOM 2167 N N . LYS A 1 294 ? -11.294 10.279 29.072 1.00 91.81 294 LYS A N 1
ATOM 2168 C CA . LYS A 1 294 ? -12.022 10.169 27.799 1.00 91.81 294 LYS A CA 1
ATOM 2169 C C . LYS A 1 294 ? -11.323 10.919 26.678 1.00 91.81 294 LYS A C 1
ATOM 2171 O O . LYS A 1 294 ? -11.123 10.362 25.602 1.00 91.81 294 LYS A O 1
ATOM 2176 N N . LEU A 1 295 ? -10.925 12.160 26.941 1.00 93.25 295 LEU A N 1
ATOM 2177 C CA . LEU A 1 295 ? -10.278 13.046 25.976 1.00 93.25 295 LEU A CA 1
ATOM 2178 C C . LEU A 1 295 ? -8.995 13.609 26.576 1.00 93.25 295 LEU A C 1
ATOM 2180 O O . LEU A 1 295 ? -8.941 13.903 27.766 1.00 93.25 295 LEU A O 1
ATOM 2184 N N . ALA A 1 296 ? -7.976 13.803 25.750 1.00 92.19 296 ALA A N 1
ATOM 2185 C CA . ALA A 1 296 ? -6.793 14.563 26.108 1.00 92.19 296 ALA A CA 1
ATOM 2186 C C . ALA A 1 296 ? -6.631 15.759 25.184 1.00 92.19 296 ALA A C 1
ATOM 2188 O O . ALA A 1 296 ? -6.645 15.602 23.967 1.00 92.19 296 ALA A O 1
ATOM 2189 N N . LEU A 1 297 ? -6.386 16.934 25.754 1.00 92.12 297 LEU A N 1
ATOM 2190 C CA . LEU A 1 297 ? -5.739 18.006 25.009 1.00 92.12 297 LEU A CA 1
ATOM 2191 C C . LEU A 1 297 ? -4.251 17.648 24.913 1.00 92.12 297 LEU A C 1
ATOM 2193 O O . LEU A 1 297 ? -3.589 17.525 25.941 1.00 92.12 297 LEU A O 1
ATOM 2197 N N . ALA A 1 298 ? -3.753 17.421 23.700 1.00 88.81 298 ALA A N 1
ATOM 2198 C CA . ALA A 1 298 ? -2.376 17.000 23.424 1.00 88.81 298 ALA A CA 1
ATOM 2199 C C . ALA A 1 298 ? -1.415 18.190 23.251 1.00 88.81 298 ALA A C 1
ATOM 2201 O O . ALA A 1 298 ? -0.217 18.091 23.526 1.00 88.81 298 ALA A O 1
ATOM 2202 N N . GLY A 1 299 ? -1.945 19.326 22.803 1.00 88.56 299 GLY A N 1
ATOM 2203 C CA . GLY A 1 299 ? -1.209 20.569 22.611 1.00 88.56 299 GLY A CA 1
ATOM 2204 C C . GLY A 1 299 ? -2.133 21.679 22.126 1.00 88.56 299 GLY A C 1
ATOM 2205 O O . GLY A 1 299 ? -3.298 21.434 21.787 1.00 88.56 299 GLY A O 1
ATOM 2206 N N . TYR A 1 300 ? -1.615 22.903 22.089 1.00 90.62 300 TYR A N 1
ATOM 2207 C CA . TYR A 1 300 ? -2.361 24.059 21.610 1.00 90.62 300 TYR A CA 1
ATOM 2208 C C . TYR A 1 300 ? -1.436 25.140 21.047 1.00 90.62 300 TYR A C 1
ATOM 2210 O O . TYR A 1 300 ? -0.310 25.333 21.501 1.00 90.62 300 TYR A O 1
ATOM 2218 N N . ASP A 1 301 ? -1.946 25.907 20.093 1.00 89.44 301 ASP A N 1
ATOM 2219 C CA . ASP A 1 301 ? -1.280 27.078 19.544 1.00 89.44 301 ASP A CA 1
ATOM 2220 C C . ASP A 1 301 ? -2.194 28.290 19.650 1.00 89.44 301 ASP A C 1
ATOM 2222 O O . ASP A 1 301 ? -3.394 28.203 19.387 1.00 89.44 301 ASP A O 1
ATOM 2226 N N . LEU A 1 302 ? -1.619 29.415 20.054 1.00 85.62 302 LEU A N 1
ATOM 2227 C CA . LEU A 1 302 ? -2.325 30.675 20.211 1.00 85.62 302 LEU A CA 1
ATOM 2228 C C . LEU A 1 302 ? -1.604 31.712 19.358 1.00 85.62 302 LEU A C 1
ATOM 2230 O O . LEU A 1 302 ? -0.431 31.999 19.600 1.00 85.62 302 LEU A O 1
ATOM 2234 N N . ASP A 1 303 ? -2.319 32.282 18.389 1.00 82.75 303 ASP A N 1
ATOM 2235 C CA . ASP A 1 303 ? -1.735 33.139 17.352 1.00 82.75 303 ASP A CA 1
ATOM 2236 C C . ASP A 1 303 ? -1.011 34.377 17.908 1.00 82.75 303 ASP A C 1
ATOM 2238 O O . ASP A 1 303 ? -0.060 34.871 17.299 1.00 82.75 303 ASP A O 1
ATOM 2242 N N . ARG A 1 304 ? -1.433 34.879 19.076 1.00 81.25 304 ARG A N 1
ATOM 2243 C CA . ARG A 1 304 ? -0.812 36.022 19.758 1.00 81.25 304 ARG A CA 1
ATOM 2244 C C . ARG A 1 304 ? -1.029 36.005 21.270 1.00 81.25 304 ARG A C 1
ATOM 2246 O O . ARG A 1 304 ? -1.974 35.419 21.783 1.00 81.25 304 ARG A O 1
ATOM 2253 N N . ARG A 1 305 ? -0.167 36.719 22.003 1.00 83.25 305 ARG A N 1
ATOM 2254 C CA . ARG A 1 305 ? -0.276 36.908 23.468 1.00 83.25 305 ARG A CA 1
ATOM 2255 C C . ARG A 1 305 ? -0.608 38.342 23.890 1.00 83.25 305 ARG A C 1
ATOM 2257 O O . ARG A 1 305 ? -0.804 38.584 25.079 1.00 83.25 305 ARG A O 1
ATOM 2264 N N . HIS A 1 306 ? -0.685 39.268 22.937 1.00 82.69 306 HIS A N 1
ATOM 2265 C CA . HIS A 1 306 ? -1.108 40.655 23.134 1.00 82.69 306 HIS A CA 1
ATOM 2266 C C . HIS A 1 306 ? -2.267 40.968 22.182 1.00 82.69 306 HIS A C 1
ATOM 2268 O O . HIS A 1 306 ? -2.242 40.509 21.038 1.00 82.69 306 HIS A O 1
ATOM 2274 N N . SER A 1 307 ? -3.254 41.730 22.646 1.00 90.06 307 SER A N 1
ATOM 2275 C CA . SER A 1 307 ? -4.450 42.092 21.878 1.00 90.06 307 SER A CA 1
ATOM 2276 C C . SER A 1 307 ? -4.967 43.473 22.279 1.00 90.06 307 SER A C 1
ATOM 2278 O O . SER A 1 307 ? -4.635 43.960 23.358 1.00 90.06 307 SER A O 1
ATOM 2280 N N . ALA A 1 308 ? -5.812 44.071 21.445 1.00 91.31 308 ALA A N 1
ATOM 2281 C CA . ALA A 1 308 ? -6.624 45.233 21.787 1.00 91.31 308 ALA A CA 1
ATOM 2282 C C . ALA A 1 308 ? -8.118 44.852 21.879 1.00 91.31 308 ALA A C 1
ATOM 2284 O O . ALA A 1 308 ? -8.536 43.835 21.314 1.00 91.31 308 ALA A O 1
ATOM 2285 N N . PRO A 1 309 ? -8.951 45.648 22.570 1.00 94.00 309 PRO A N 1
ATOM 2286 C CA . PRO A 1 309 ? -10.404 45.512 22.493 1.00 94.00 309 PRO A CA 1
ATOM 2287 C C . PRO A 1 309 ? -10.893 45.574 21.036 1.00 94.00 309 PRO A C 1
ATOM 2289 O O . PRO A 1 309 ? -10.428 46.406 20.259 1.00 94.00 309 PRO A O 1
ATOM 2292 N N . GLY A 1 310 ? -11.824 44.694 20.660 1.00 91.00 310 GLY A N 1
ATOM 2293 C CA . GLY A 1 310 ? -12.309 44.549 19.279 1.00 91.00 310 GLY A CA 1
ATOM 2294 C C . GLY A 1 310 ? -11.534 43.538 18.419 1.00 91.00 310 GLY A C 1
ATOM 2295 O O . GLY A 1 310 ? -12.024 43.142 17.360 1.00 91.00 310 GLY A O 1
ATOM 2296 N N . ASP A 1 311 ? -10.358 43.080 18.857 1.00 93.56 311 ASP A N 1
ATOM 2297 C CA . ASP A 1 311 ? -9.602 42.044 18.146 1.00 93.56 311 ASP A CA 1
ATOM 2298 C C . ASP A 1 311 ? -10.236 40.650 18.283 1.00 93.56 311 ASP A C 1
ATOM 2300 O O . ASP A 1 311 ? -11.048 40.368 19.163 1.00 93.56 311 ASP A O 1
ATOM 2304 N N . SER A 1 312 ? -9.803 39.722 17.429 1.00 92.31 312 SER A N 1
ATOM 2305 C CA . SER A 1 312 ? -10.084 38.293 17.578 1.00 92.31 312 SER A CA 1
ATOM 2306 C C . SER A 1 312 ? -8.794 37.495 17.716 1.00 92.31 312 SER A C 1
ATOM 2308 O O . SER A 1 312 ? -7.831 37.716 16.980 1.00 92.31 312 SER A O 1
ATOM 2310 N N . LEU A 1 313 ? -8.803 36.544 18.645 1.00 91.00 313 LEU A N 1
ATOM 2311 C CA . LEU A 1 313 ? -7.709 35.612 18.901 1.00 91.00 313 LEU A CA 1
ATOM 2312 C C . LEU A 1 313 ? -8.045 34.253 18.294 1.00 91.00 313 LEU A C 1
ATOM 2314 O O . LEU A 1 313 ? -9.193 33.806 18.363 1.00 91.00 313 LEU A O 1
ATOM 2318 N N . THR A 1 314 ? -7.040 33.583 17.738 1.00 92.38 314 THR A N 1
ATOM 2319 C CA . THR A 1 314 ? -7.195 32.237 17.179 1.00 92.38 314 THR A CA 1
ATOM 2320 C C . THR A 1 314 ? -6.464 31.232 18.055 1.00 92.38 314 THR A C 1
ATOM 2322 O O . THR A 1 314 ? -5.236 31.248 18.145 1.00 92.38 314 THR A O 1
ATOM 2325 N N . LEU A 1 315 ? -7.228 30.335 18.677 1.00 93.44 315 LEU A N 1
ATOM 2326 C CA . LEU A 1 315 ? -6.713 29.217 19.460 1.00 93.44 315 LEU A CA 1
ATOM 2327 C C . LEU A 1 315 ? -6.909 27.925 18.664 1.00 93.44 315 LEU A C 1
ATOM 2329 O O . LEU A 1 315 ? -8.036 27.546 18.355 1.00 93.44 315 LEU A O 1
ATOM 2333 N N . THR A 1 316 ? -5.824 27.231 18.344 1.00 92.75 316 THR A N 1
ATOM 2334 C CA . THR A 1 316 ? -5.871 25.893 17.745 1.00 92.75 316 THR A CA 1
ATOM 2335 C C . THR A 1 316 ? -5.541 24.859 18.808 1.00 92.75 316 THR A C 1
ATOM 2337 O O . THR A 1 316 ? -4.550 24.996 19.515 1.00 92.75 316 THR A O 1
ATOM 2340 N N . MET A 1 317 ? -6.366 23.825 18.924 1.00 93.31 317 MET A N 1
ATOM 2341 C CA . MET A 1 317 ? -6.218 22.752 19.902 1.00 93.31 317 MET A CA 1
ATOM 2342 C C . MET A 1 317 ? -6.200 21.394 19.216 1.00 93.31 317 MET A C 1
ATOM 2344 O O . MET A 1 317 ? -6.958 21.155 18.272 1.00 93.31 317 MET A O 1
ATOM 2348 N N . TRP A 1 318 ? -5.351 20.501 19.719 1.00 91.62 318 TRP A N 1
ATOM 2349 C CA . TRP A 1 318 ? -5.260 19.118 19.263 1.00 91.62 318 TRP A CA 1
ATOM 2350 C C . TRP A 1 318 ? -5.760 18.183 20.355 1.00 91.62 318 TRP A C 1
ATOM 2352 O O . TRP A 1 318 ? -5.250 18.200 21.472 1.00 91.62 318 TRP A O 1
ATOM 2362 N N . TRP A 1 319 ? -6.753 17.372 20.014 1.00 92.94 319 TRP A N 1
ATOM 2363 C CA . TRP A 1 319 ? -7.462 16.481 20.921 1.00 92.94 319 TRP A CA 1
ATOM 2364 C C . TRP A 1 319 ? -7.209 15.025 20.557 1.00 92.94 319 TRP A C 1
ATOM 2366 O O . TRP A 1 319 ? -7.321 14.677 19.384 1.00 92.94 319 TRP A O 1
ATOM 2376 N N . ASP A 1 320 ? -6.952 14.191 21.561 1.00 91.00 320 ASP A N 1
ATOM 2377 C CA . ASP A 1 320 ? -6.810 12.739 21.456 1.00 91.00 320 ASP A CA 1
ATOM 2378 C C . ASP A 1 320 ? -7.933 12.031 22.221 1.00 91.00 320 ASP A C 1
ATOM 2380 O O . ASP A 1 320 ? -8.212 12.359 23.376 1.00 91.00 320 ASP A O 1
ATOM 2384 N N . ALA A 1 321 ? -8.557 11.025 21.613 1.00 91.75 321 ALA A N 1
ATOM 2385 C CA . ALA A 1 321 ? -9.455 10.108 22.307 1.00 91.75 321 ALA A CA 1
ATOM 2386 C C . ALA A 1 321 ? -8.649 9.123 23.162 1.00 91.75 321 ALA A C 1
ATOM 2388 O O . ALA A 1 321 ? -7.867 8.328 22.641 1.00 91.75 321 ALA A O 1
ATOM 2389 N N . LEU A 1 322 ? -8.861 9.142 24.475 1.00 89.69 322 LEU A N 1
ATOM 2390 C CA . LEU A 1 322 ? -8.207 8.236 25.422 1.00 89.69 322 LEU A CA 1
ATOM 2391 C C . LEU A 1 322 ? -9.049 7.005 25.758 1.00 89.69 322 LEU A C 1
ATOM 2393 O O . LEU A 1 322 ? -8.503 5.963 26.116 1.00 89.69 322 LEU A O 1
ATOM 2397 N N . GLY A 1 323 ? -10.369 7.130 25.644 1.00 89.12 323 GLY A N 1
ATOM 2398 C CA . GLY A 1 323 ? -11.330 6.098 26.006 1.00 89.12 323 GLY A CA 1
ATOM 2399 C C . GLY A 1 323 ? -12.499 6.052 25.030 1.00 89.12 323 GLY A C 1
ATOM 2400 O O . GLY A 1 323 ? -12.730 6.989 24.265 1.00 89.12 323 GLY A O 1
ATOM 2401 N N . VAL A 1 324 ? -13.245 4.949 25.063 1.00 86.31 324 VAL A N 1
ATOM 2402 C CA . VAL A 1 324 ? -14.523 4.852 24.349 1.00 86.31 324 VAL A CA 1
ATOM 2403 C C . VAL A 1 324 ? -15.502 5.846 24.971 1.00 86.31 324 VAL A C 1
ATOM 2405 O O . VAL A 1 324 ? -15.627 5.931 26.194 1.00 86.31 324 VAL A O 1
ATOM 2408 N N . MET A 1 325 ? -16.193 6.596 24.120 1.00 91.62 325 MET A N 1
ATOM 2409 C CA . MET A 1 325 ? -17.167 7.601 24.521 1.00 91.62 325 MET A CA 1
ATOM 2410 C C . MET A 1 325 ? -18.551 7.155 24.061 1.00 91.62 325 MET A C 1
ATOM 2412 O O . MET A 1 325 ? -18.764 6.875 22.891 1.00 91.62 325 MET A O 1
ATOM 2416 N N . ASP A 1 326 ? -19.498 7.095 24.987 1.00 89.38 326 ASP A N 1
ATOM 2417 C CA . ASP A 1 326 ? -20.911 6.802 24.732 1.00 89.38 326 ASP A CA 1
ATOM 2418 C C . ASP A 1 326 ? -21.736 8.075 24.479 1.00 89.38 326 ASP A C 1
ATOM 2420 O O . ASP A 1 326 ? -22.943 8.007 24.253 1.00 89.38 326 ASP A O 1
ATOM 2424 N N . ARG A 1 327 ? -21.085 9.245 24.527 1.00 93.44 327 ARG A N 1
ATOM 2425 C CA . ARG A 1 327 ? -21.718 10.564 24.480 1.00 93.44 327 ARG A CA 1
ATOM 2426 C C . ARG A 1 327 ? -20.955 11.551 23.602 1.00 93.44 327 ARG A C 1
ATOM 2428 O O . ARG A 1 327 ? -19.776 11.367 23.282 1.00 93.44 327 ARG A O 1
ATOM 2435 N N . ASP A 1 328 ? -21.660 12.609 23.220 1.00 96.75 328 ASP A N 1
ATOM 2436 C CA . ASP A 1 328 ? -21.132 13.704 22.417 1.00 96.75 328 ASP A CA 1
ATOM 2437 C C . ASP A 1 328 ? -20.592 14.824 23.318 1.00 96.75 328 ASP A C 1
ATOM 2439 O O . ASP A 1 328 ? -21.293 15.294 24.210 1.00 96.75 328 ASP A O 1
ATOM 2443 N N . TYR A 1 329 ? -19.361 15.273 23.076 1.00 96.69 329 TYR A N 1
ATOM 2444 C CA . TYR A 1 329 ? -18.678 16.260 23.910 1.00 96.69 329 TYR A CA 1
ATOM 2445 C C . TYR A 1 329 ? -18.450 17.583 23.184 1.00 96.69 329 TYR A C 1
ATOM 2447 O O . TYR A 1 329 ? -18.081 17.629 22.006 1.00 96.69 329 TYR A O 1
ATOM 2455 N N . VAL A 1 330 ? -18.641 18.672 23.921 1.00 97.06 330 VAL A N 1
ATOM 2456 C CA . VAL A 1 330 ? -18.316 20.035 23.510 1.00 97.06 330 VAL A CA 1
ATOM 2457 C C . VAL A 1 330 ? -17.070 20.466 24.264 1.00 97.06 330 VAL A C 1
ATOM 2459 O O . VAL A 1 330 ? -17.008 20.348 25.486 1.00 97.06 330 VAL A O 1
ATOM 2462 N N . ALA A 1 331 ? -16.079 20.972 23.541 1.00 96.81 331 ALA A N 1
ATOM 2463 C CA . ALA A 1 331 ? -14.956 21.666 24.149 1.00 96.81 331 ALA A CA 1
ATOM 2464 C C . ALA A 1 331 ? -15.193 23.171 24.066 1.00 96.81 331 ALA A C 1
ATOM 2466 O O . ALA A 1 331 ? -15.559 23.681 23.004 1.00 96.81 331 ALA A O 1
ATOM 2467 N N . PHE A 1 332 ? -14.963 23.869 25.169 1.00 96.25 332 PHE A N 1
ATOM 2468 C CA . PHE A 1 332 ? -15.048 25.321 25.236 1.00 96.25 332 PHE A CA 1
ATOM 2469 C C . PHE A 1 332 ? -13.669 25.936 25.413 1.00 96.25 332 PHE A C 1
ATOM 2471 O O . PHE A 1 332 ? -12.786 25.350 26.042 1.00 96.25 332 PHE A O 1
ATOM 2478 N N . ALA A 1 333 ? -13.515 27.141 24.883 1.00 95.88 333 ALA A N 1
ATOM 2479 C CA . ALA A 1 333 ? -12.410 28.030 25.177 1.00 95.88 333 ALA A CA 1
ATOM 2480 C C . ALA A 1 333 ? -12.984 29.369 25.634 1.00 95.88 333 ALA A C 1
ATOM 2482 O O . ALA A 1 333 ? -13.746 29.993 24.898 1.00 95.88 333 ALA A O 1
ATOM 2483 N N . HIS A 1 334 ? -12.631 29.806 26.839 1.00 95.06 334 HIS A N 1
ATOM 2484 C CA . HIS A 1 334 ? -13.098 31.047 27.455 1.00 95.06 334 HIS A CA 1
ATOM 2485 C C . HIS A 1 334 ? -11.914 31.967 27.727 1.00 95.06 334 HIS A C 1
ATOM 2487 O O . HIS A 1 334 ? -10.852 31.532 28.164 1.00 95.06 334 HIS A O 1
ATOM 2493 N N . LEU A 1 335 ? -12.103 33.257 27.482 1.00 93.50 335 LEU A N 1
ATOM 2494 C CA . LEU A 1 335 ? -11.151 34.302 27.817 1.00 93.50 335 LEU A CA 1
ATOM 2495 C C . LEU A 1 335 ? -11.666 35.066 29.035 1.00 93.50 335 LEU A C 1
ATOM 2497 O O . LEU A 1 335 ? -12.651 35.800 28.951 1.00 93.50 335 LEU A O 1
ATOM 2501 N N . LEU A 1 336 ? -10.999 34.870 30.166 1.00 91.44 336 LEU A N 1
ATOM 2502 C CA . LEU A 1 336 ? -11.434 35.325 31.482 1.00 91.44 336 LEU A CA 1
ATOM 2503 C C . LEU A 1 336 ? -10.595 36.510 31.957 1.00 91.44 336 LEU A C 1
ATOM 2505 O O . LEU A 1 336 ? -9.371 36.450 31.884 1.00 91.44 336 LEU A O 1
ATOM 2509 N N . LEU A 1 337 ? -11.218 37.541 32.524 1.00 90.31 337 LEU A N 1
ATOM 2510 C CA . LEU A 1 337 ? -10.531 38.552 33.330 1.00 90.31 337 LEU A CA 1
ATOM 2511 C C . LEU A 1 337 ? -10.835 38.297 34.814 1.00 90.31 337 LEU A C 1
ATOM 2513 O O . LEU A 1 337 ? -12.005 38.359 35.201 1.00 90.31 337 LEU A O 1
ATOM 2517 N N . PRO A 1 338 ? -9.825 38.017 35.657 1.00 76.25 338 PRO A N 1
ATOM 2518 C CA . PRO A 1 338 ? -10.057 37.728 37.068 1.00 76.25 338 PRO A CA 1
ATOM 2519 C C . PRO A 1 338 ? -10.714 38.888 37.850 1.00 76.25 338 PRO A C 1
ATOM 2521 O O . PRO A 1 338 ? -10.368 40.047 37.606 1.00 76.25 338 PRO A O 1
ATOM 2524 N N . PRO A 1 339 ? -11.566 38.598 38.857 1.00 65.56 339 PRO A N 1
ATOM 2525 C CA . PRO A 1 339 ? -12.071 37.274 39.218 1.00 65.56 339 PRO A CA 1
ATOM 2526 C C . PRO A 1 339 ? -13.319 36.925 38.378 1.00 65.56 339 PRO A C 1
ATOM 2528 O O . PRO A 1 339 ? -14.406 37.440 38.618 1.00 65.56 339 PRO A O 1
ATOM 2531 N N . ASP A 1 340 ? -13.130 36.041 37.396 1.00 69.56 340 ASP A N 1
ATOM 2532 C CA . ASP A 1 340 ? -14.158 35.215 36.740 1.00 69.56 340 ASP A CA 1
ATOM 2533 C C . ASP A 1 340 ? -15.136 35.876 35.746 1.00 69.56 340 ASP A C 1
ATOM 2535 O O . ASP A 1 340 ? -16.179 35.305 35.427 1.00 69.56 340 ASP A O 1
ATOM 2539 N N . ALA A 1 341 ? -14.804 37.038 35.172 1.00 85.94 341 ALA A N 1
ATOM 2540 C CA . ALA A 1 341 ? -15.592 37.593 34.066 1.00 85.94 341 ALA A CA 1
ATOM 2541 C C . ALA A 1 341 ? -15.167 36.981 32.717 1.00 85.94 341 ALA A C 1
ATOM 2543 O O . ALA A 1 341 ? -14.038 37.196 32.278 1.00 85.94 341 ALA A O 1
ATOM 2544 N N . VAL A 1 342 ? -16.068 36.263 32.033 1.00 93.44 342 VAL A N 1
ATOM 2545 C CA . VAL A 1 342 ? -15.872 35.818 30.638 1.00 93.44 342 VAL A CA 1
ATOM 2546 C C . VAL A 1 342 ? -16.073 37.005 29.698 1.00 93.44 342 VAL A C 1
ATOM 2548 O O . VAL A 1 342 ? -17.147 37.603 29.671 1.00 93.44 342 VAL A O 1
ATOM 2551 N N . TRP A 1 343 ? -15.054 37.328 28.905 1.00 95.75 343 TRP A N 1
ATOM 2552 C CA . TRP A 1 343 ? -15.091 38.427 27.933 1.00 95.75 343 TRP A CA 1
ATOM 2553 C C . TRP A 1 343 ? -15.143 37.957 26.483 1.00 95.75 343 TRP A C 1
ATOM 2555 O O . TRP A 1 343 ? -15.640 38.685 25.632 1.00 95.75 343 TRP A O 1
ATOM 2565 N N . ALA A 1 344 ? -14.669 36.745 26.200 1.00 95.06 344 ALA A N 1
ATOM 2566 C CA . ALA A 1 344 ? -14.831 36.090 24.907 1.00 95.06 344 ALA A CA 1
ATOM 2567 C C . ALA A 1 344 ? -14.948 34.578 25.112 1.00 95.06 344 ALA A C 1
ATOM 2569 O O . ALA A 1 344 ? -14.349 34.035 26.040 1.00 95.06 344 ALA A O 1
ATOM 2570 N N . GLN A 1 345 ? -15.703 33.895 24.254 1.00 96.50 345 GLN A N 1
ATOM 2571 C CA . GLN A 1 345 ? -15.864 32.443 24.316 1.00 96.50 345 GLN A CA 1
ATOM 2572 C C . GLN A 1 345 ? -16.152 31.839 22.941 1.00 96.50 345 GLN A C 1
ATOM 2574 O O . GLN A 1 345 ? -16.774 32.487 22.101 1.00 96.50 345 GLN A O 1
ATOM 2579 N N . ASP A 1 346 ? -15.728 30.594 22.743 1.00 97.19 346 ASP A N 1
ATOM 2580 C CA . ASP A 1 346 ? -16.117 29.739 21.618 1.00 97.19 346 ASP A CA 1
ATOM 2581 C C . ASP A 1 346 ? -16.279 28.303 22.143 1.00 97.19 346 ASP A C 1
ATOM 2583 O O . ASP A 1 346 ? -15.347 27.723 22.709 1.00 97.19 346 ASP A O 1
ATOM 2587 N N . ASP A 1 347 ? -17.474 27.746 21.962 1.00 97.06 347 ASP A N 1
ATOM 2588 C CA . ASP A 1 347 ? -17.877 26.417 22.411 1.00 97.06 347 ASP A CA 1
ATOM 2589 C C . ASP A 1 347 ? -18.178 25.569 21.176 1.00 97.06 347 ASP A C 1
ATOM 2591 O O . ASP A 1 347 ? -19.081 25.886 20.394 1.00 97.06 347 ASP A O 1
ATOM 2595 N N . ARG A 1 348 ? -17.440 24.471 20.984 1.00 93.81 348 ARG A N 1
ATOM 2596 C CA . ARG A 1 348 ? -17.574 23.635 19.786 1.00 93.81 348 ARG A CA 1
ATOM 2597 C C . ARG A 1 348 ? -17.775 22.175 20.097 1.00 93.81 348 ARG A C 1
ATOM 2599 O O . ARG A 1 348 ? -17.005 21.563 20.835 1.00 93.81 348 ARG A O 1
ATOM 2606 N N . LEU A 1 349 ? -18.783 21.611 19.438 1.00 94.88 349 LEU A N 1
ATOM 2607 C CA . LEU A 1 349 ? -18.935 20.171 19.336 1.00 94.88 349 LEU A CA 1
ATOM 2608 C C . LEU A 1 349 ? -17.669 19.590 18.704 1.00 94.88 349 LEU A C 1
ATOM 2610 O O . LEU A 1 349 ? -17.271 20.004 17.613 1.00 94.88 349 LEU A O 1
ATOM 2614 N N . LEU A 1 350 ? -17.046 18.638 19.391 1.00 93.25 350 LEU A N 1
ATOM 2615 C CA . LEU A 1 350 ? -15.886 17.941 18.863 1.00 93.25 350 LEU A CA 1
ATOM 2616 C C . LEU A 1 350 ? -16.357 16.976 17.769 1.00 93.25 350 LEU A C 1
ATOM 2618 O O . LEU A 1 350 ? -16.921 15.913 18.030 1.00 93.25 350 LEU A O 1
ATOM 2622 N N . GLU A 1 351 ? -16.154 17.381 16.518 1.00 87.94 351 GLU A N 1
ATOM 2623 C CA . GLU A 1 351 ? -16.567 16.627 15.339 1.00 87.94 351 GLU A CA 1
ATOM 2624 C C . GLU A 1 351 ? -15.382 16.419 14.394 1.00 87.94 351 GLU A C 1
ATOM 2626 O O . GLU A 1 351 ? -14.691 17.359 14.001 1.00 87.94 351 GLU A O 1
ATOM 2631 N N . ARG A 1 352 ? -15.156 15.163 14.007 1.00 78.56 352 ARG A N 1
ATOM 2632 C CA . ARG A 1 352 ? -14.085 14.741 13.107 1.00 78.56 352 ARG A CA 1
ATOM 2633 C C . ARG A 1 352 ? -14.700 14.202 11.823 1.00 78.56 352 ARG A C 1
ATOM 2635 O O . ARG A 1 352 ? -15.226 13.097 11.801 1.00 78.56 352 ARG A O 1
ATOM 2642 N N . SER A 1 353 ? -14.614 14.965 10.731 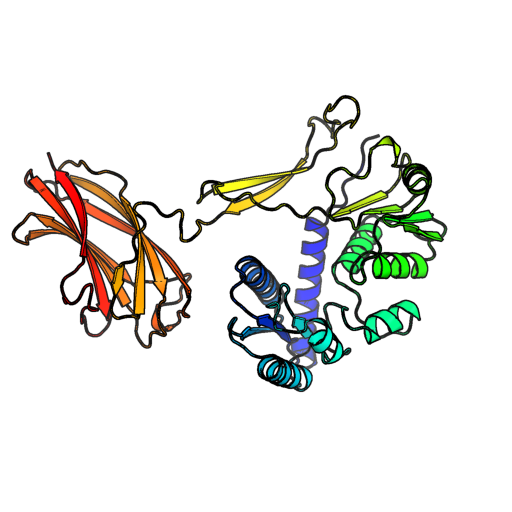1.00 76.19 353 SER A N 1
ATOM 2643 C CA . SER A 1 353 ? -15.155 14.568 9.413 1.00 76.19 353 SER A CA 1
ATOM 2644 C C . SER A 1 353 ? -16.641 14.160 9.443 1.00 76.19 353 SER A C 1
ATOM 2646 O O . SER A 1 353 ? -17.026 13.182 8.808 1.00 76.19 353 SER A O 1
ATOM 2648 N N . GLY A 1 354 ? -17.473 14.878 10.206 1.00 77.19 354 GLY A N 1
ATOM 2649 C CA . GLY A 1 354 ? -18.897 14.559 10.382 1.00 77.19 354 GLY A CA 1
ATOM 2650 C C . GLY A 1 354 ? -19.198 13.521 11.472 1.00 77.19 354 GLY A C 1
ATOM 2651 O O . GLY A 1 354 ? -20.364 13.308 11.798 1.00 77.19 354 GLY A O 1
ATOM 2652 N N . ALA A 1 355 ? -18.176 12.879 12.052 1.00 78.94 355 ALA A N 1
ATOM 2653 C CA . ALA A 1 355 ? -18.330 11.943 13.161 1.00 78.94 355 ALA A CA 1
ATOM 2654 C C . ALA A 1 355 ? -18.154 12.651 14.511 1.00 78.94 355 ALA A C 1
ATOM 2656 O O . ALA A 1 355 ? -17.126 13.283 14.777 1.00 78.94 355 ALA A O 1
ATOM 2657 N N . ARG A 1 356 ? -19.153 12.517 15.380 1.00 93.25 356 ARG A N 1
ATOM 2658 C CA . ARG A 1 356 ? -19.145 13.068 16.740 1.00 93.25 356 ARG A CA 1
ATOM 2659 C C . ARG A 1 356 ? -18.364 12.172 17.700 1.00 93.25 356 ARG A C 1
ATOM 2661 O O . ARG A 1 356 ? -18.103 11.018 17.362 1.00 93.25 356 ARG A O 1
ATOM 2668 N N . THR A 1 357 ? -18.018 12.671 18.888 1.00 93.38 357 THR A N 1
ATOM 2669 C CA . THR A 1 357 ? -17.173 11.928 19.843 1.00 93.38 357 THR A CA 1
ATOM 2670 C C . THR A 1 357 ? -17.740 10.578 20.263 1.00 93.38 357 THR A C 1
ATOM 2672 O O . THR A 1 357 ? -16.956 9.667 20.498 1.00 93.38 357 THR A O 1
ATOM 2675 N N . SER A 1 358 ? -19.064 10.395 20.275 1.00 93.81 358 SER A N 1
ATOM 2676 C CA . SER A 1 358 ? -19.687 9.084 20.532 1.00 93.81 358 SER A CA 1
ATOM 2677 C C . SER A 1 358 ? -19.327 8.001 19.501 1.00 93.81 358 SER A C 1
ATOM 2679 O O . SER A 1 358 ? -19.470 6.810 19.762 1.00 93.81 358 SER A O 1
ATOM 2681 N N . ALA A 1 359 ? -18.853 8.401 18.319 1.00 90.44 359 ALA A N 1
ATOM 2682 C CA . ALA A 1 359 ? -18.396 7.508 17.258 1.00 90.44 359 ALA A CA 1
ATOM 2683 C C . ALA A 1 359 ? -16.862 7.420 17.159 1.00 90.44 359 ALA A C 1
ATOM 2685 O O . ALA A 1 359 ? -16.348 6.726 16.278 1.00 90.44 359 ALA A O 1
ATOM 2686 N N . TRP A 1 360 ? -16.124 8.140 18.010 1.00 87.94 360 TRP A N 1
ATOM 2687 C CA . TRP A 1 360 ? -14.663 8.123 17.983 1.00 87.94 360 TRP A CA 1
ATOM 2688 C C . TRP A 1 360 ? -14.125 6.841 18.607 1.00 87.94 360 TRP A C 1
ATOM 2690 O O . TRP A 1 360 ? -14.696 6.278 19.543 1.00 87.94 360 TRP A O 1
ATOM 2700 N N . ARG A 1 361 ? -12.985 6.392 18.089 1.00 86.31 361 ARG A N 1
ATOM 2701 C CA . ARG A 1 361 ? -12.225 5.270 18.650 1.00 86.31 361 ARG A CA 1
ATOM 2702 C C . ARG A 1 361 ? -11.076 5.800 19.498 1.00 86.31 361 ARG A C 1
ATOM 2704 O O . ARG A 1 361 ? -10.587 6.898 19.251 1.00 86.31 361 ARG A O 1
ATOM 2711 N N . VAL A 1 362 ? -10.625 5.018 20.477 1.00 86.00 362 VAL A N 1
ATOM 2712 C CA . VAL A 1 362 ? -9.392 5.330 21.220 1.00 86.00 362 VAL A CA 1
ATOM 2713 C C . VAL A 1 362 ? -8.247 5.531 20.223 1.00 86.00 362 VAL A C 1
ATOM 2715 O O . VAL A 1 362 ? -8.103 4.744 19.292 1.00 86.00 362 VAL A O 1
ATOM 2718 N N . GLY A 1 363 ? -7.474 6.604 20.393 1.00 77.69 363 GLY A N 1
ATOM 2719 C CA . GLY A 1 363 ? -6.421 7.019 19.464 1.00 77.69 363 GLY A CA 1
ATOM 2720 C C . GLY A 1 363 ? -6.877 7.955 18.338 1.00 77.69 363 GLY A C 1
ATOM 2721 O O . GLY A 1 363 ? -6.027 8.538 17.666 1.00 77.69 363 GLY A O 1
ATOM 2722 N N . ASP A 1 364 ? -8.186 8.165 18.135 1.00 80.81 364 ASP A N 1
ATOM 2723 C CA . ASP A 1 364 ? -8.660 9.181 17.191 1.00 80.81 364 ASP A CA 1
ATOM 2724 C C . ASP A 1 364 ? -8.191 10.578 17.612 1.00 80.81 364 ASP A C 1
ATOM 2726 O O . ASP A 1 364 ? -8.268 10.953 18.784 1.00 80.81 364 ASP A O 1
ATOM 2730 N N . ARG A 1 365 ? -7.762 11.366 16.620 1.00 87.12 365 ARG A N 1
ATOM 2731 C CA . ARG A 1 365 ? -7.269 12.731 16.813 1.00 87.12 365 ARG A CA 1
ATOM 2732 C C . ARG A 1 365 ? -8.096 13.758 16.053 1.00 87.12 365 ARG A C 1
ATOM 2734 O O . ARG A 1 365 ? -8.444 13.552 14.886 1.00 87.12 365 ARG A O 1
ATOM 2741 N N . LEU A 1 366 ? -8.335 14.903 16.684 1.00 89.62 366 LEU A N 1
ATOM 2742 C CA . LEU A 1 366 ? -8.957 16.077 16.075 1.00 89.62 366 LEU A CA 1
ATOM 2743 C C . LEU A 1 366 ? -8.076 17.313 16.258 1.00 89.62 366 LEU A C 1
ATOM 2745 O O . LEU A 1 366 ? -7.609 17.591 17.355 1.00 89.62 366 LEU A O 1
ATOM 2749 N N . GLN A 1 367 ? -7.924 18.101 15.196 1.00 90.75 367 GLN A N 1
ATOM 2750 C CA . GLN A 1 367 ? -7.497 19.494 15.294 1.00 90.75 367 GLN A CA 1
ATOM 2751 C C . GLN A 1 367 ? -8.736 20.386 15.203 1.00 90.75 367 GLN A C 1
ATOM 2753 O O . GLN A 1 367 ? -9.492 20.290 14.235 1.00 90.75 367 GLN A O 1
ATOM 2758 N N . ALA A 1 368 ? -8.934 21.254 16.190 1.00 88.06 368 ALA A N 1
ATOM 2759 C CA . ALA A 1 368 ? -10.048 22.191 16.240 1.00 88.06 368 ALA A CA 1
ATOM 2760 C C . ALA A 1 368 ? -9.533 23.621 16.440 1.00 88.06 368 ALA A C 1
ATOM 2762 O O . ALA A 1 368 ? -8.637 23.861 17.247 1.00 88.06 368 ALA A O 1
ATOM 2763 N N . THR A 1 369 ? -10.108 24.570 15.703 1.00 91.81 369 THR A N 1
ATOM 2764 C CA . THR A 1 369 ? -9.759 25.993 15.786 1.00 91.81 369 THR A CA 1
ATOM 2765 C C . THR A 1 369 ? -10.930 26.781 16.356 1.00 91.81 369 THR A C 1
ATOM 2767 O O . THR A 1 369 ? -12.062 26.630 15.896 1.00 91.81 369 THR A O 1
ATOM 2770 N N . TYR A 1 370 ? -10.624 27.630 17.330 1.00 95.56 370 TYR A N 1
ATOM 2771 C CA . TYR A 1 370 ? -11.544 28.444 18.112 1.00 95.56 370 TYR A CA 1
ATOM 2772 C C . TYR A 1 370 ? -11.225 29.917 17.882 1.00 95.56 370 TYR A C 1
ATOM 2774 O O . TYR A 1 370 ? -10.056 30.293 17.743 1.00 95.56 370 TYR A O 1
ATOM 2782 N N . THR A 1 371 ? -12.259 30.752 17.852 1.00 95.00 371 THR A N 1
ATOM 2783 C CA . THR A 1 371 ? -12.123 32.194 17.641 1.00 95.00 371 THR A CA 1
ATOM 2784 C C . THR A 1 371 ? -12.705 32.951 18.824 1.00 95.00 371 THR A C 1
ATOM 2786 O O . THR A 1 371 ? -13.915 32.992 19.017 1.00 95.00 371 THR A O 1
ATOM 2789 N N . LEU A 1 372 ? -11.831 33.582 19.606 1.00 95.88 372 LEU A N 1
ATOM 2790 C CA . LEU A 1 372 ? -12.209 34.371 20.776 1.00 95.88 372 LEU A CA 1
ATOM 2791 C C . LEU A 1 372 ? -12.249 35.847 20.375 1.00 95.88 372 LEU A C 1
ATOM 2793 O O . LEU A 1 372 ? -11.209 36.503 20.310 1.00 95.88 372 LEU A O 1
ATOM 2797 N N . ALA A 1 373 ? -13.444 36.348 20.065 1.00 95.62 373 ALA A N 1
ATOM 2798 C CA . ALA A 1 373 ? -13.664 37.745 19.702 1.00 95.62 373 ALA A CA 1
ATOM 2799 C C . ALA A 1 373 ? -13.795 38.618 20.960 1.00 95.62 373 ALA A C 1
ATOM 2801 O O . ALA A 1 373 ? -14.770 38.496 21.703 1.00 95.62 373 ALA A O 1
ATOM 2802 N N . LEU A 1 374 ? -12.814 39.489 21.199 1.00 94.75 374 LEU A N 1
ATOM 2803 C CA . LEU A 1 374 ? -12.837 40.453 22.295 1.00 94.75 374 LEU A CA 1
ATOM 2804 C C . LEU A 1 374 ? -13.787 41.610 21.952 1.00 94.75 374 LEU A C 1
ATOM 2806 O O . LEU A 1 374 ? -13.656 42.210 20.885 1.00 94.75 374 LEU A O 1
ATOM 2810 N N . PRO A 1 375 ? -14.713 41.989 22.845 1.00 94.62 375 PRO A N 1
ATOM 2811 C CA . PRO A 1 375 ? -15.564 43.147 22.618 1.00 94.62 375 PRO A CA 1
ATOM 2812 C C . PRO A 1 375 ? -14.748 44.444 22.691 1.00 94.62 375 PRO A C 1
ATOM 2814 O O . PRO A 1 375 ? -13.760 44.532 23.418 1.00 94.62 375 PRO A O 1
ATOM 2817 N N . GLU A 1 376 ? -15.203 45.490 21.998 1.00 95.44 376 GLU A N 1
ATOM 2818 C CA . GLU A 1 376 ? -14.586 46.830 22.053 1.00 95.44 376 GLU A CA 1
ATOM 2819 C C . GLU A 1 376 ? -14.594 47.436 23.469 1.00 95.44 376 GLU A C 1
ATOM 2821 O O . GLU A 1 376 ? -13.815 48.331 23.780 1.00 95.44 376 GLU A O 1
ATOM 2826 N N . THR A 1 377 ? -15.470 46.940 24.345 1.00 94.44 377 THR A N 1
ATOM 2827 C CA . THR A 1 377 ? -15.599 47.367 25.743 1.00 94.44 377 THR A CA 1
ATOM 2828 C C . THR A 1 377 ? -14.682 46.610 26.706 1.00 94.44 377 THR A C 1
ATOM 2830 O O . THR A 1 377 ? -14.758 46.853 27.913 1.00 94.44 377 THR A O 1
ATOM 2833 N N . ALA A 1 378 ? -13.847 45.688 26.213 1.00 93.06 378 ALA A N 1
ATOM 2834 C CA . ALA A 1 378 ? -12.942 44.908 27.050 1.00 93.06 378 ALA A CA 1
ATOM 2835 C C . ALA A 1 378 ? -11.954 45.828 27.795 1.00 93.06 378 ALA A C 1
ATOM 2837 O O . ALA A 1 378 ? -11.239 46.601 27.159 1.00 93.06 378 ALA A O 1
ATOM 2838 N N . PRO A 1 379 ? -11.886 45.787 29.137 1.00 93.88 379 PRO A N 1
ATOM 2839 C CA . PRO A 1 379 ? -10.944 46.599 29.889 1.00 93.88 379 PRO A CA 1
ATOM 2840 C C . PRO A 1 379 ? -9.507 46.095 29.683 1.00 93.88 379 PRO A C 1
ATOM 2842 O O . PRO A 1 379 ? -9.294 44.883 29.550 1.00 93.88 379 PRO A O 1
ATOM 2845 N N . PRO A 1 380 ? -8.502 46.983 29.731 1.00 92.69 380 PRO A N 1
ATOM 2846 C CA . PRO A 1 380 ? -7.107 46.571 29.752 1.00 92.69 380 PRO A CA 1
ATOM 2847 C C . PRO A 1 380 ? -6.818 45.667 30.952 1.00 92.69 380 PRO A C 1
ATOM 2849 O O . PRO A 1 380 ? -7.311 45.896 32.061 1.00 92.69 380 PRO A O 1
ATOM 2852 N N . GLY A 1 381 ? -6.005 44.635 30.753 1.00 89.94 381 GLY A N 1
ATOM 2853 C CA . GLY A 1 381 ? -5.741 43.661 31.804 1.00 89.94 381 GLY A CA 1
ATOM 2854 C C . GLY A 1 381 ? -5.022 42.408 31.329 1.00 89.94 381 GLY A C 1
ATOM 2855 O O . GLY A 1 381 ? -4.662 42.268 30.161 1.00 89.94 381 GLY A O 1
ATOM 2856 N N . ILE A 1 382 ? -4.800 41.486 32.266 1.00 87.69 382 ILE A N 1
ATOM 2857 C CA . ILE A 1 382 ? -4.252 40.160 31.976 1.00 87.69 382 ILE A CA 1
ATOM 2858 C C . ILE A 1 382 ? -5.399 39.161 32.016 1.00 87.69 382 ILE A C 1
ATOM 2860 O O . ILE A 1 382 ? -5.929 38.850 33.080 1.00 87.69 382 ILE A O 1
ATOM 2864 N N . TYR A 1 383 ? -5.746 38.660 30.842 1.00 90.69 383 TYR A N 1
ATOM 2865 C CA . TYR A 1 383 ? -6.789 37.676 30.640 1.00 90.69 383 TYR A CA 1
ATOM 2866 C C . TYR A 1 383 ? -6.198 36.271 30.649 1.00 90.69 383 TYR A C 1
ATOM 2868 O O . TYR A 1 383 ? -5.040 36.064 30.276 1.00 90.69 383 TYR A O 1
ATOM 2876 N N . HIS A 1 384 ? -6.984 35.295 31.078 1.00 89.38 384 HIS A N 1
ATOM 2877 C CA . HIS A 1 384 ? -6.629 33.885 31.103 1.00 89.38 384 HIS A CA 1
ATOM 2878 C C . HIS A 1 384 ? -7.447 33.139 30.049 1.00 89.38 384 HIS A C 1
ATOM 2880 O O . HIS A 1 384 ? -8.659 33.311 29.980 1.00 89.38 384 HIS A O 1
ATOM 2886 N N . VAL A 1 385 ? -6.787 32.309 29.242 1.00 90.25 385 VAL A N 1
ATOM 2887 C CA . VAL A 1 385 ? -7.468 31.358 28.356 1.00 90.25 385 VAL A CA 1
ATOM 2888 C C . VAL A 1 385 ? -7.743 30.101 29.162 1.00 90.25 385 VAL A C 1
ATOM 2890 O O . VAL A 1 385 ? -6.804 29.383 29.507 1.00 90.25 385 VAL A O 1
ATOM 2893 N N . GLU A 1 386 ? -9.008 29.850 29.464 1.00 92.44 386 GLU A N 1
ATOM 2894 C CA . GLU A 1 386 ? -9.477 28.631 30.109 1.00 92.44 386 GLU A CA 1
ATOM 2895 C C . GLU A 1 386 ? -10.114 27.701 29.079 1.00 92.44 386 GLU A C 1
ATOM 2897 O O . GLU A 1 386 ? -10.857 28.143 28.204 1.00 92.44 386 GLU A O 1
ATOM 2902 N N . VAL A 1 387 ? -9.824 26.408 29.184 1.00 94.00 387 VAL A N 1
ATOM 2903 C CA . VAL A 1 387 ? -10.385 25.375 28.315 1.00 94.00 387 VAL A CA 1
ATOM 2904 C C . VAL A 1 387 ? -10.971 24.253 29.145 1.00 94.00 387 VAL A C 1
ATOM 2906 O O . VAL A 1 387 ? -10.397 23.836 30.147 1.00 94.00 387 VAL A O 1
ATOM 2909 N N . GLY A 1 388 ? -12.085 23.698 28.693 1.00 94.62 388 GLY A N 1
ATOM 2910 C CA . GLY A 1 388 ? -12.604 22.466 29.259 1.00 94.62 388 GLY A CA 1
ATOM 2911 C C . GLY A 1 388 ? -13.533 21.741 28.310 1.00 94.62 388 GLY A C 1
ATOM 2912 O O . GLY A 1 388 ? -13.742 22.156 27.170 1.00 94.62 388 GLY A O 1
ATOM 2913 N N . VAL A 1 389 ? -14.071 20.629 28.796 1.00 95.62 389 VAL A N 1
ATOM 2914 C CA . VAL A 1 389 ? -14.944 19.746 28.029 1.00 95.62 389 VAL A CA 1
ATOM 2915 C C . VAL A 1 389 ? -16.184 19.445 28.854 1.00 95.62 389 VAL A C 1
ATOM 2917 O O . VAL A 1 389 ? -16.076 19.177 30.050 1.00 95.62 389 VAL A O 1
ATOM 2920 N N . TYR A 1 390 ? -17.354 19.474 28.226 1.00 95.75 390 TYR A N 1
ATOM 2921 C CA . TYR A 1 390 ? -18.603 19.052 28.845 1.00 95.75 390 TYR A CA 1
ATOM 2922 C C . TYR A 1 390 ? -19.431 18.179 27.912 1.00 95.75 390 TYR A C 1
ATOM 2924 O O . TYR A 1 390 ? -19.288 18.197 26.687 1.00 95.75 390 TYR A O 1
ATOM 2932 N N . ASP A 1 391 ? -20.290 17.385 28.528 1.00 95.56 391 ASP A N 1
ATOM 2933 C CA . ASP A 1 391 ? -21.300 16.580 27.864 1.00 95.56 391 ASP A CA 1
ATOM 2934 C C . ASP A 1 391 ? -22.331 17.471 27.166 1.00 95.56 391 ASP A C 1
ATOM 2936 O O . ASP A 1 391 ? -22.958 18.316 27.802 1.00 95.56 391 ASP A O 1
ATOM 2940 N N . LYS A 1 392 ? -22.526 17.281 25.862 1.00 94.81 392 LYS A N 1
ATOM 2941 C CA . LYS A 1 392 ? -23.418 18.111 25.047 1.00 94.81 392 LYS A CA 1
ATOM 2942 C C . LYS A 1 392 ? -24.860 18.146 25.567 1.00 94.81 392 LYS A C 1
ATOM 2944 O O . LYS A 1 392 ? -25.515 19.177 25.427 1.00 94.81 392 LYS A O 1
ATOM 2949 N N . ASP A 1 393 ? -25.355 17.032 26.099 1.00 93.94 393 ASP A N 1
ATOM 2950 C CA . ASP A 1 393 ? -26.764 16.870 26.451 1.00 93.94 393 ASP A CA 1
ATOM 2951 C C . ASP A 1 393 ? -27.017 17.207 27.925 1.00 93.94 393 ASP A C 1
ATOM 2953 O O . ASP A 1 393 ? -28.042 17.807 28.254 1.00 93.94 393 ASP A O 1
ATOM 2957 N N . THR A 1 394 ? -26.091 16.846 28.821 1.00 94.94 394 THR A N 1
ATOM 2958 C CA . THR A 1 394 ? -26.248 17.101 30.266 1.00 94.94 394 THR A CA 1
ATOM 2959 C C . THR A 1 394 ? -25.582 18.386 30.745 1.00 94.94 394 THR A C 1
ATOM 2961 O O . THR A 1 394 ? -25.882 18.833 31.851 1.00 94.94 394 THR A O 1
ATOM 2964 N N . TYR A 1 395 ? -24.695 18.983 29.942 1.00 93.00 395 TYR A N 1
ATOM 2965 C CA . TYR A 1 395 ? -23.827 20.113 30.309 1.00 93.00 395 TYR A CA 1
ATOM 2966 C C . TYR A 1 395 ? -22.881 19.829 31.488 1.00 93.00 395 TYR A C 1
ATOM 2968 O O . TYR A 1 395 ? -22.271 20.744 32.045 1.00 93.00 395 TYR A O 1
ATOM 2976 N N . GLU A 1 396 ? -22.733 18.560 31.865 1.00 93.00 396 GLU A N 1
ATOM 2977 C CA . GLU A 1 396 ? -21.841 18.130 32.936 1.00 93.00 396 GLU A CA 1
ATOM 2978 C C . GLU A 1 396 ? -20.384 18.209 32.472 1.00 93.00 396 GLU A C 1
ATOM 2980 O O . GLU A 1 396 ? -20.031 17.716 31.395 1.00 93.00 396 GLU A O 1
ATOM 2985 N N . ARG A 1 397 ? -19.527 18.848 33.276 1.00 93.00 397 ARG A N 1
ATOM 2986 C CA . ARG A 1 397 ? -18.109 19.030 32.949 1.00 93.00 397 ARG A CA 1
ATOM 2987 C C . ARG A 1 397 ? -17.331 17.747 33.192 1.00 93.00 397 ARG A C 1
ATOM 2989 O O . ARG A 1 397 ? -17.497 17.089 34.214 1.00 93.00 397 ARG A O 1
ATOM 2996 N N . LEU A 1 398 ? -16.435 17.420 32.266 1.00 91.81 398 LEU A N 1
ATOM 2997 C CA . LEU A 1 398 ? -15.463 16.362 32.495 1.00 91.81 398 LEU A CA 1
ATOM 2998 C C . LEU A 1 398 ? -14.398 16.845 33.490 1.00 91.81 398 LEU A C 1
ATOM 3000 O O . LEU A 1 398 ? -13.910 17.971 33.357 1.00 91.81 398 LEU A O 1
ATOM 3004 N N . PRO A 1 399 ? -13.999 16.006 34.461 1.00 88.62 399 PRO A N 1
ATOM 3005 C CA . PRO A 1 399 ? -13.004 16.386 35.451 1.00 88.62 399 PRO A CA 1
ATOM 3006 C C . PRO A 1 399 ? -11.616 16.503 34.815 1.00 88.62 399 PRO A C 1
ATOM 3008 O O . PRO A 1 399 ? -11.219 15.655 34.014 1.00 88.62 399 PRO A O 1
ATOM 3011 N N . VAL A 1 400 ? -10.853 17.514 35.227 1.00 87.75 400 VAL A N 1
ATOM 3012 C CA . VAL A 1 400 ? -9.474 17.766 34.790 1.00 87.75 400 VAL A CA 1
ATOM 3013 C C . VAL A 1 400 ? -8.594 18.103 35.992 1.00 87.75 400 VAL A C 1
ATOM 3015 O O . VAL A 1 400 ? -8.933 18.937 36.833 1.00 87.75 400 VAL A O 1
ATOM 3018 N N . GLY A 1 401 ? -7.468 17.395 36.131 1.00 67.12 401 GLY A N 1
ATOM 3019 C CA . GLY A 1 401 ? -6.517 17.608 37.234 1.00 67.12 401 GLY A CA 1
ATOM 3020 C C . GLY A 1 401 ? -7.102 17.434 38.647 1.00 67.12 401 GLY A C 1
ATOM 3021 O O . GLY A 1 401 ? -6.554 17.983 39.598 1.00 67.12 401 GLY A O 1
ATOM 3022 N N . GLY A 1 402 ? -8.216 16.704 38.795 1.00 57.12 402 GLY A N 1
ATOM 3023 C CA . GLY A 1 402 ? -8.930 16.544 40.070 1.00 57.12 402 GLY A CA 1
ATOM 3024 C C . GLY A 1 402 ? -9.912 17.673 40.413 1.00 57.12 402 GLY A C 1
ATOM 3025 O O . GLY A 1 402 ? -10.422 17.699 41.530 1.00 57.12 402 GLY A O 1
ATOM 3026 N N . SER A 1 403 ? -10.194 18.586 39.476 1.00 63.03 40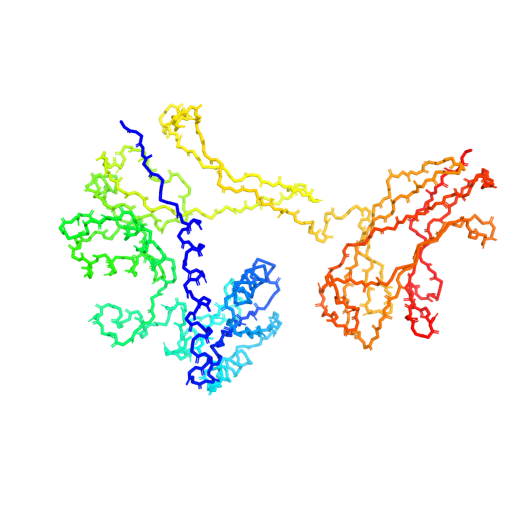3 SER A N 1
ATOM 3027 C CA . SER A 1 403 ? -11.212 19.637 39.601 1.00 63.03 403 SER A CA 1
ATOM 3028 C C . SER A 1 403 ? -12.252 19.548 38.476 1.00 63.03 403 SER A C 1
ATOM 3030 O O . SER A 1 403 ? -11.958 19.032 37.401 1.00 63.03 403 SER A O 1
ATOM 3032 N N . GLU A 1 404 ? -13.462 20.060 38.709 1.00 60.12 404 GLU A N 1
ATOM 3033 C CA . GLU A 1 404 ? -14.504 20.224 37.672 1.00 60.12 404 GLU A CA 1
ATOM 3034 C C . GLU A 1 404 ? -14.389 21.570 36.922 1.00 60.12 404 GLU A C 1
ATOM 3036 O O . GLU A 1 404 ? -15.212 21.898 36.065 1.00 60.12 404 GLU A O 1
ATOM 3041 N N . GLN A 1 405 ? -13.377 22.376 37.255 1.00 68.25 405 GLN A N 1
ATOM 3042 C CA . GLN A 1 405 ? -13.079 23.640 36.582 1.00 68.25 405 GLN A CA 1
ATOM 3043 C C . GLN A 1 405 ? -12.231 23.385 35.332 1.00 68.25 405 GLN A C 1
ATOM 3045 O O . GLN A 1 405 ? -11.581 22.351 35.233 1.00 68.25 405 GLN A O 1
ATOM 3050 N N . GLY A 1 406 ? -12.259 24.298 34.356 1.00 77.94 406 GLY A N 1
ATOM 3051 C CA . GLY A 1 406 ? -11.400 24.183 33.177 1.00 77.94 406 GLY A CA 1
ATOM 3052 C C . GLY A 1 406 ? -9.909 24.286 33.529 1.00 77.94 406 GLY A C 1
ATOM 3053 O O . GLY A 1 406 ? -9.521 24.590 34.655 1.00 77.94 406 GLY A O 1
ATOM 3054 N N . VAL A 1 407 ? -9.045 24.046 32.545 1.00 86.94 407 VAL A N 1
ATOM 3055 C CA . VAL A 1 407 ? -7.601 24.257 32.655 1.00 86.94 407 VAL A CA 1
ATOM 3056 C C . VAL A 1 407 ? -7.220 25.607 32.053 1.00 86.94 407 VAL A C 1
ATOM 3058 O O . VAL A 1 407 ? -7.588 25.930 30.923 1.00 86.94 407 VAL A O 1
ATOM 3061 N N . ALA A 1 408 ? -6.438 26.399 32.783 1.00 86.81 408 ALA A N 1
ATOM 3062 C CA . ALA A 1 408 ? -5.838 27.609 32.235 1.00 86.81 408 ALA A CA 1
ATOM 3063 C C . ALA A 1 408 ? -4.648 27.240 31.333 1.00 86.81 408 ALA A C 1
ATOM 3065 O O . ALA A 1 408 ? -3.657 26.680 31.802 1.00 86.81 408 ALA A O 1
ATOM 3066 N N . LEU A 1 409 ? -4.730 27.574 30.045 1.00 84.25 409 LEU A N 1
ATOM 3067 C CA . LEU A 1 409 ? -3.680 27.285 29.065 1.00 84.25 409 LEU A CA 1
ATOM 3068 C C . LEU A 1 409 ? -2.650 28.409 28.974 1.00 84.25 409 LEU A C 1
ATOM 3070 O O . LEU A 1 409 ? -1.446 28.163 28.946 1.00 84.25 409 LEU A O 1
ATOM 3074 N N . ALA A 1 410 ? -3.116 29.656 28.913 1.00 82.56 410 ALA A N 1
ATOM 3075 C CA . ALA A 1 410 ? -2.276 30.804 28.603 1.00 82.56 410 ALA A CA 1
ATOM 3076 C C . ALA A 1 410 ? -2.786 32.092 29.256 1.00 82.56 410 ALA A C 1
ATOM 3078 O O . ALA A 1 410 ? -3.944 32.202 29.653 1.00 82.56 410 ALA A O 1
ATOM 3079 N N . ARG A 1 411 ? -1.902 33.093 29.317 1.00 85.00 411 ARG A N 1
ATOM 3080 C CA . ARG A 1 411 ? -2.238 34.476 29.667 1.00 85.00 411 ARG A CA 1
ATOM 3081 C C . ARG A 1 411 ? -2.101 35.375 28.444 1.00 85.00 411 ARG A C 1
ATOM 3083 O O . ARG A 1 411 ? -1.141 35.220 27.684 1.00 85.00 411 ARG A O 1
ATOM 3090 N N . ILE A 1 412 ? -3.031 36.310 28.297 1.00 87.00 412 ILE A N 1
ATOM 3091 C CA . ILE A 1 412 ? -3.081 37.301 27.220 1.00 87.00 412 ILE A CA 1
ATOM 3092 C C . ILE A 1 412 ? -3.131 38.689 27.850 1.00 87.00 412 ILE A C 1
ATOM 3094 O O . ILE A 1 412 ? -3.904 38.919 28.776 1.00 87.00 412 ILE A O 1
ATOM 3098 N N . LYS A 1 413 ? -2.311 39.618 27.361 1.00 84.12 413 LYS A N 1
ATOM 3099 C CA . LYS A 1 413 ? -2.392 41.028 27.753 1.00 84.12 413 LYS A CA 1
ATOM 3100 C C . LYS A 1 413 ? -3.315 41.765 26.785 1.00 84.12 413 LYS A C 1
ATOM 3102 O O . LYS A 1 413 ? -3.072 41.722 25.580 1.00 84.12 413 LYS A O 1
ATOM 3107 N N . VAL A 1 414 ? -4.333 42.433 27.311 1.00 89.69 414 VAL A N 1
ATOM 3108 C CA . VAL A 1 414 ? -5.162 43.380 26.556 1.00 89.69 414 VAL A CA 1
ATOM 3109 C C . VAL A 1 414 ? -4.731 44.790 26.945 1.00 89.69 414 VAL A C 1
ATOM 3111 O O . VAL A 1 414 ? -4.667 45.088 28.143 1.00 89.69 414 VAL A O 1
ATOM 3114 N N . GLU A 1 415 ? -4.360 45.602 25.954 1.00 87.19 415 GLU A N 1
ATOM 3115 C CA . GLU A 1 415 ? -3.860 46.979 26.132 1.00 87.19 415 GLU A CA 1
ATOM 3116 C C . GLU A 1 415 ? -4.906 48.050 25.828 1.00 87.19 415 GLU A C 1
ATOM 3118 O O . GLU A 1 415 ? -5.710 47.852 24.888 1.00 87.19 415 GLU A O 1
#

Foldseek 3Di:
DDDDDLPLVVVVVVVLVVLLVVQVVCCVPPVAAAEEEEEEEADPPVQVVVLVVVCVSCVSSRHHYHYDYHHLPDAQVNSLVVQVCLQPPPNHQAYHYDDDRHPRHDPVVSLQSHDQRRHQQQLRPVLLVCLQVVNDDGHAHPQLVSVVSSCVVVVPQLAAFEEEEEDDDSRHQSRNQSVSVVSHHNYDRHYPPDDPQLVSLQRGLEYEYPDQDPPPHAPSSHHVNHHYHDDDDDDDDPPPDPQDKDWDKDWDAHPVVRHQDDDPPDSIDTDDIDTDHDDLVNAAQADWWDFQQFKTFGHKDKPDQEAAAQDKIKIKTKMFGRDQDQAWKKKKKFKADPPGDTQWMDIDTDDDPNRGSNPDDGGDMDIDMGMTGGHNPDDWDKIWIWMFMATPPPRQTGDTPNHSGTDTRDIHTYD